Protein AF-A0AAU6Y4F2-F1 (afdb_monomer)

pLDDT: mean 85.36, std 13.13, range [38.78, 98.75]

Foldseek 3Di:
DVVVVLQVQLDDPVDHDDDDDDPPVNQVPLLDLQGPPQLEEAEDDVCCLVVPLVVVDPSVVSNLVSVLVVQQVQADPADDDDCNVDPQNYWYWYQDPVRAIEIERQGRHHSVRSSLSVSQVSVVVVCVNPDPDDPQVVVLVVAADAPNNYWYWYQDPSDTDTDRSLQVLLQVVLVVVCVVDPLQFFGWAKEAARRHNVDIDTAFQWDFDDDPNDTDIDGHGQLLSVLQVLLVVLLVVLVVLLVVPVVVCVVPPVPDDDDPVSVVSLVSSVVSLLSNLLSLVVSLLSLLLLLQDQADWDWDADPNDIDIAGSVSCSPPPDSVCSQQPVLCVSLVDDRCCVPPLNVLVVVSVVLNCCVVVPDPVCPVVSSVVSSDPCSSVSSCSSLVVLLRSVVSCVVRPVVSLSSRGPPSPSSGHNHFYDNDPCSVVDDSDDVVVVVVCVRVVD

Secondary structure (DSSP, 8-state):
-HHHHHHHHH-BTTB-----PPPTTTTT-TT-SS-S--SEEEE--HHHIIIIITTT-HHHHHHHHHHHHHHTT----S----TTTS--SEEEEEE-TT--EEEEEPPS--HHHHHHHHHHHHHHHHHHHH-S--HHHHHHTTS---TT-EEEEEEETTEEEE--HHHHHHHHHHHHHHHHS-TTBPPPEEEEETTEEEEEEEE--EEEEEETTEEEEEEPB-HHHHHHHHHHHHHHHHHHHIIIIIHHHHHHSTTPPPPHHHHHHHHHHHHHHHHHHHHHHHHHHHHHHHTS-TT-EEEEEETTEEEEEEHHHHHHHS-HHHIIIIIHHHHHT---GGGSTTHHHHHHHHHHHHHHHT--GGGHHHHHHHHHSTHHHHHHHHHHHHHHHHHHHHHHH-GGGGGTSPTTSS------EEE--TTGGG--SSTHHHHHHHHHTT-

Radius of gyration: 29.53 Å; Cα contacts (8 Å, |Δi|>4): 579; chains: 1; bounding box: 72×51×85 Å

Sequence (443 aa):
MVDQLVVKRLTTEDLSIELVELDGDELHERSEWIPISSWINLIVKEAFITNHFKKKSVAFTTFMQEWESIFSMFKGDGKERSPLNDYPPLSIWYVTHENIKLRFLLTHGSKERLKREVKSAFETIYVLNKSRKSRVKSVLKTVFAQSDHIKYLRFIEDEWQVINPIFEESSRISRKYLQENDYRIKKPWIVFQKNNLHQYKITNNNWVLEFDNLETLMLQPNDVAIYSSISDQNLNFALSFYNETILPRHKYYHGMFPHVEQQQEYFTYFQFIITSLIFAYTALEAFANICIPDNYSIEEEKQGIKTIYSKTGIERTFTLRDKFKRVLTEVLQTTEPSQEKWWSKFITLEKLRNEIIHTKQSSSDGRYSTLLSKNIFDMIKVHKTIISYYGHYINLNKPELLEEFPYQFGYDDVVAGLSDSPEFDSWTVDHKMHKAFFKAKGK

Nearest PDB structures (foldseek):
  8iy6-assembly1_R  TM=4.262E-01  e=5.996E+00  Homo sapiens

Structure (mmCIF, N/CA/C/O backbone):
data_AF-A0AAU6Y4F2-F1
#
_entry.id   AF-A0AAU6Y4F2-F1
#
loop_
_atom_site.group_PDB
_atom_site.id
_atom_site.type_symbol
_atom_site.label_atom_id
_atom_site.label_alt_id
_atom_site.label_comp_id
_atom_site.label_asym_id
_atom_site.label_entity_id
_atom_site.label_seq_id
_atom_site.pdbx_PDB_ins_code
_atom_site.Cartn_x
_atom_site.Cartn_y
_atom_site.Cartn_z
_atom_site.occupancy
_atom_site.B_iso_or_equiv
_atom_site.auth_seq_id
_atom_site.auth_comp_id
_atom_site.auth_asym_id
_atom_site.auth_atom_id
_atom_site.pdbx_PDB_model_num
ATOM 1 N N . MET A 1 1 ? -15.150 -11.945 44.601 1.00 45.56 1 MET A N 1
ATOM 2 C CA . MET A 1 1 ? -14.551 -11.386 45.845 1.00 45.56 1 MET A CA 1
ATOM 3 C C . MET A 1 1 ? -13.666 -10.169 45.561 1.00 45.56 1 MET A C 1
ATOM 5 O O . MET A 1 1 ? -13.768 -9.195 46.295 1.00 45.56 1 MET A O 1
ATOM 9 N N . VAL A 1 2 ? -12.842 -10.184 44.501 1.00 54.25 2 VAL A N 1
ATOM 10 C CA . VAL A 1 2 ? -12.047 -9.016 44.061 1.00 54.25 2 VAL A CA 1
ATOM 11 C C . VAL A 1 2 ? -12.947 -7.865 43.593 1.00 54.25 2 VAL A C 1
ATOM 13 O O . VAL A 1 2 ? -12.763 -6.735 44.035 1.00 54.25 2 VAL A O 1
ATOM 16 N N . ASP A 1 3 ? -13.991 -8.163 42.818 1.00 66.12 3 ASP A N 1
ATOM 17 C CA . ASP A 1 3 ? -14.882 -7.144 42.237 1.00 66.12 3 ASP A CA 1
ATOM 18 C C . ASP A 1 3 ? -15.656 -6.365 43.309 1.00 66.12 3 ASP A C 1
ATOM 20 O O . ASP A 1 3 ? -15.705 -5.138 43.294 1.00 66.12 3 ASP A O 1
ATOM 24 N N . GLN A 1 4 ? -16.167 -7.064 44.327 1.00 68.88 4 GLN A N 1
ATOM 25 C CA . GLN A 1 4 ? -16.845 -6.449 45.475 1.00 68.88 4 GLN A CA 1
ATOM 26 C C . GLN A 1 4 ? -15.908 -5.558 46.305 1.00 68.88 4 GLN A C 1
ATOM 28 O O . GLN A 1 4 ? -16.341 -4.551 46.867 1.00 68.88 4 GLN A O 1
ATOM 33 N N . LEU A 1 5 ? -14.620 -5.905 46.382 1.00 68.06 5 LEU A N 1
ATOM 34 C CA . LEU A 1 5 ? -13.625 -5.123 47.113 1.00 68.06 5 LEU A CA 1
ATOM 35 C C . LEU A 1 5 ? -13.255 -3.840 46.356 1.00 68.06 5 LEU A C 1
ATOM 37 O O . LEU A 1 5 ? -13.107 -2.789 46.978 1.00 68.06 5 LEU A O 1
ATOM 41 N N . VAL A 1 6 ? -13.170 -3.913 45.024 1.00 68.81 6 VAL A N 1
ATOM 42 C CA . VAL A 1 6 ? -12.965 -2.756 44.139 1.00 68.81 6 VAL A CA 1
ATOM 43 C C . VAL A 1 6 ? -14.163 -1.806 44.207 1.00 68.81 6 VAL A C 1
ATOM 45 O O . VAL A 1 6 ? -13.979 -0.615 44.448 1.00 68.81 6 VAL A O 1
ATOM 48 N N . VAL A 1 7 ? -15.389 -2.327 44.108 1.00 76.00 7 VAL A N 1
ATOM 49 C CA . VAL A 1 7 ? -16.624 -1.533 44.251 1.00 76.00 7 VAL A CA 1
ATOM 50 C C . VAL A 1 7 ? -16.665 -0.820 45.595 1.00 76.00 7 VAL A C 1
ATOM 52 O O . VAL A 1 7 ? -16.897 0.386 45.646 1.00 76.00 7 VAL A O 1
ATOM 55 N N . LYS A 1 8 ? -16.383 -1.537 46.689 1.00 76.69 8 LYS A N 1
ATOM 56 C CA . LYS A 1 8 ? -16.412 -0.968 48.041 1.00 76.69 8 LYS A CA 1
ATOM 57 C C . LYS A 1 8 ? -15.382 0.146 48.239 1.00 76.69 8 LYS A C 1
ATOM 59 O O . LYS A 1 8 ? -15.660 1.089 48.967 1.00 76.69 8 LYS A O 1
ATOM 64 N N . ARG A 1 9 ? -14.199 0.039 47.626 1.00 74.75 9 ARG A N 1
ATOM 65 C CA . ARG A 1 9 ? -13.153 1.075 47.716 1.00 74.75 9 ARG A CA 1
ATOM 66 C C . ARG A 1 9 ? -13.459 2.309 46.880 1.00 74.75 9 ARG A C 1
ATOM 68 O O . ARG A 1 9 ? -13.067 3.407 47.256 1.00 74.75 9 ARG A O 1
ATOM 75 N N . LEU A 1 10 ? -14.125 2.121 45.746 1.00 71.25 10 LEU A N 1
ATOM 76 C CA . LEU A 1 10 ? -14.401 3.197 44.802 1.00 71.25 10 LEU A CA 1
ATOM 77 C C . LEU A 1 10 ? -15.743 3.898 45.043 1.00 71.25 10 LEU A C 1
ATOM 79 O O . LEU A 1 10 ? -15.929 5.013 44.559 1.00 71.25 10 LEU A O 1
ATOM 83 N N . THR A 1 11 ? -16.667 3.263 45.767 1.00 77.88 11 THR A N 1
ATOM 84 C CA . THR A 1 11 ? -17.954 3.868 46.125 1.00 77.88 11 THR A CA 1
ATOM 85 C C . THR A 1 11 ? -17.750 4.888 47.241 1.00 77.88 11 THR A C 1
ATOM 87 O O . THR A 1 11 ? -17.264 4.552 48.320 1.00 77.88 11 THR A O 1
ATOM 90 N N . THR A 1 12 ? -18.134 6.135 46.988 1.00 75.81 12 THR A N 1
ATOM 91 C CA . THR A 1 12 ? -18.127 7.230 47.970 1.00 75.81 12 THR A CA 1
ATOM 92 C C . THR A 1 12 ? -19.527 7.833 48.078 1.00 75.81 12 THR A C 1
ATOM 94 O O . THR A 1 12 ? -20.410 7.472 47.302 1.00 75.81 12 THR A O 1
ATOM 97 N N . GLU A 1 13 ? -19.752 8.764 49.013 1.00 72.50 13 GLU A N 1
ATOM 98 C CA . GLU A 1 13 ? -21.040 9.481 49.115 1.00 72.50 13 GLU A CA 1
ATOM 99 C C . GLU A 1 13 ? -21.447 10.154 47.789 1.00 72.50 13 GLU A C 1
ATOM 101 O O . GLU A 1 13 ? -22.629 10.233 47.469 1.00 72.50 13 GLU A O 1
ATOM 106 N N . ASP A 1 14 ? -20.458 10.564 46.989 1.00 75.44 14 ASP A N 1
ATOM 107 C CA . ASP A 1 14 ? -20.643 11.299 45.738 1.00 75.44 14 ASP A CA 1
ATOM 108 C C . ASP A 1 14 ? -20.479 10.435 44.470 1.00 75.44 14 ASP A C 1
ATOM 110 O O . ASP A 1 14 ? -20.697 10.934 43.367 1.00 75.44 14 ASP A O 1
ATOM 114 N N . LEU A 1 15 ? -20.057 9.168 44.577 1.00 79.06 15 LEU A N 1
ATOM 115 C CA . LEU A 1 15 ? -19.791 8.291 43.429 1.00 79.06 15 LEU A CA 1
ATOM 116 C C . LEU A 1 15 ? -20.299 6.873 43.686 1.00 79.06 15 LEU A C 1
ATOM 118 O O . LEU A 1 15 ? -19.756 6.165 44.531 1.00 79.06 15 LEU A O 1
ATOM 122 N N . SER A 1 16 ? -21.274 6.428 42.893 1.00 79.25 16 SER A N 1
ATOM 123 C CA . SER A 1 16 ? -21.723 5.035 42.876 1.00 79.25 16 SER A CA 1
ATOM 124 C C . SER A 1 16 ? -21.017 4.231 41.784 1.00 79.25 16 SER A C 1
ATOM 126 O O . SER A 1 16 ? -20.912 4.665 40.634 1.00 79.25 16 SER A O 1
ATOM 128 N N . ILE A 1 17 ? -20.543 3.038 42.149 1.00 80.88 17 ILE A N 1
ATOM 129 C CA . ILE A 1 17 ? -20.035 2.032 41.213 1.00 80.88 17 ILE A CA 1
ATOM 130 C C . ILE A 1 17 ? -20.861 0.764 41.385 1.00 80.88 17 ILE A C 1
ATOM 132 O O . ILE A 1 17 ? -21.069 0.295 42.499 1.00 80.88 17 ILE A O 1
ATOM 136 N N . GLU A 1 18 ? -21.314 0.206 40.270 1.00 82.12 18 GLU A N 1
ATOM 137 C CA . GLU A 1 18 ? -22.116 -1.014 40.222 1.00 82.12 18 GLU A CA 1
ATOM 138 C C . GLU A 1 18 ? -21.373 -2.062 39.391 1.00 82.12 18 GLU A C 1
ATOM 140 O O . GLU A 1 18 ? -20.699 -1.723 38.414 1.00 82.12 18 GLU A O 1
ATOM 145 N N . LEU A 1 19 ? -21.488 -3.332 39.783 1.00 80.00 19 LEU A N 1
ATOM 146 C CA . LEU A 1 19 ? -21.071 -4.443 38.932 1.00 80.00 19 LEU A CA 1
ATOM 147 C C . LEU A 1 19 ? -22.225 -4.777 38.005 1.00 80.00 19 LEU A C 1
ATOM 149 O O . LEU A 1 19 ? -23.346 -4.991 38.462 1.00 80.00 19 LEU A O 1
ATOM 153 N N . VAL A 1 20 ? -21.927 -4.825 36.715 1.00 74.06 20 VAL A N 1
ATOM 154 C CA . VAL A 1 20 ? -22.853 -5.323 35.707 1.00 74.06 20 VAL A CA 1
ATOM 155 C C . VAL A 1 20 ? -22.432 -6.756 35.417 1.00 74.06 20 VAL A C 1
ATOM 157 O O . VAL A 1 20 ? -21.339 -6.977 34.896 1.00 74.06 20 VAL A O 1
ATOM 160 N N . GLU A 1 21 ? -23.260 -7.721 35.813 1.00 67.31 21 GLU A N 1
ATOM 161 C CA . GLU A 1 21 ? -23.125 -9.087 35.308 1.00 67.31 21 GLU A CA 1
ATOM 162 C C . GLU A 1 21 ? -23.512 -9.068 33.830 1.00 67.31 21 GLU A C 1
ATOM 164 O O . GLU A 1 21 ? -24.609 -8.638 33.476 1.00 67.31 21 GLU A O 1
ATOM 169 N N . LEU A 1 22 ? -22.574 -9.467 32.974 1.00 62.28 22 LEU A N 1
ATOM 170 C CA . LEU A 1 22 ? -22.851 -9.731 31.568 1.00 62.28 22 LEU A CA 1
ATOM 171 C C . LEU A 1 22 ? -23.398 -11.151 31.475 1.00 62.28 22 LEU A C 1
ATOM 173 O O . LEU A 1 22 ? -22.818 -12.064 32.074 1.00 62.28 22 LEU A O 1
ATOM 177 N N . ASP A 1 23 ? -24.500 -11.331 30.753 1.00 56.38 23 ASP A N 1
ATOM 178 C CA . ASP A 1 23 ? -25.064 -12.663 30.555 1.00 56.38 23 ASP A CA 1
ATOM 179 C C . ASP A 1 23 ? -24.063 -13.534 29.772 1.00 56.38 23 ASP A C 1
ATOM 181 O O . ASP A 1 23 ? -23.311 -13.044 28.922 1.00 56.38 23 ASP A O 1
ATOM 185 N N . GLY A 1 24 ? -24.013 -14.834 30.066 1.00 51.75 24 GLY A N 1
ATOM 186 C CA . GLY A 1 24 ? -23.033 -15.750 29.468 1.00 51.75 24 GLY A CA 1
ATOM 187 C C . GLY A 1 24 ? -23.125 -15.810 27.939 1.00 51.75 24 GLY A C 1
ATOM 188 O O . GLY A 1 24 ? -22.112 -16.003 27.266 1.00 51.75 24 GLY A O 1
ATOM 189 N N . ASP A 1 25 ? -24.320 -15.572 27.398 1.00 49.88 25 ASP A N 1
ATOM 190 C CA . ASP A 1 25 ? -24.575 -15.497 25.960 1.00 49.88 25 ASP A CA 1
ATOM 191 C C . ASP A 1 25 ? -24.092 -14.172 25.336 1.00 49.88 25 ASP A C 1
ATOM 193 O O . ASP A 1 25 ? -23.609 -14.188 24.204 1.00 49.88 25 ASP A O 1
ATOM 197 N N . GLU A 1 26 ? -24.101 -13.051 26.076 1.00 48.91 26 GLU A N 1
ATOM 198 C CA . GLU A 1 26 ? -23.538 -11.766 25.613 1.00 48.91 26 GLU A CA 1
ATOM 199 C C . GLU A 1 26 ? -22.009 -11.848 25.478 1.00 48.91 26 GLU A C 1
ATOM 201 O O . GLU A 1 26 ? -21.434 -11.340 24.520 1.00 48.91 26 GLU A O 1
ATOM 206 N N . LEU A 1 27 ? -21.333 -12.560 26.388 1.00 46.62 27 LEU A N 1
ATOM 207 C CA . LEU A 1 27 ? -19.881 -12.804 26.334 1.00 46.62 27 LEU A CA 1
ATOM 208 C C . LEU A 1 27 ? -19.453 -13.721 25.173 1.00 46.62 27 LEU A C 1
ATOM 210 O O . LEU A 1 27 ? -18.275 -13.744 24.798 1.00 46.62 27 LEU A O 1
ATOM 214 N N . HIS A 1 28 ? -20.393 -14.491 24.622 1.00 43.84 28 HIS A N 1
ATOM 215 C CA . HIS A 1 28 ? -20.177 -15.479 23.569 1.00 43.84 28 HIS A CA 1
ATOM 216 C C . HIS A 1 28 ? -20.770 -15.083 22.217 1.00 43.84 28 HIS A C 1
ATOM 218 O O . HIS A 1 28 ? -20.761 -15.922 21.309 1.00 43.84 28 HIS A O 1
ATOM 224 N N . GLU A 1 29 ? -21.210 -13.834 22.030 1.00 49.66 29 GLU A N 1
ATOM 225 C CA . GLU A 1 29 ? -21.540 -13.308 20.706 1.00 49.66 29 GLU A CA 1
ATOM 226 C C . GLU A 1 29 ? -20.295 -13.367 19.800 1.00 49.66 29 GLU A C 1
ATOM 228 O O . GLU A 1 29 ? -19.506 -12.434 19.676 1.00 49.66 29 GLU A O 1
ATOM 233 N N . ARG A 1 30 ? -20.124 -14.509 19.118 1.00 52.94 30 ARG A N 1
ATOM 234 C CA . ARG A 1 30 ? -19.090 -14.810 18.109 1.00 52.94 30 ARG A CA 1
ATOM 235 C C . ARG A 1 30 ? -19.143 -13.872 16.891 1.00 52.94 30 ARG A C 1
ATOM 237 O O . ARG A 1 30 ? -18.440 -14.111 15.908 1.00 52.94 30 ARG A O 1
ATOM 244 N N . SER A 1 31 ? -20.019 -12.875 16.924 1.00 58.47 31 SER A N 1
ATOM 245 C CA . SER A 1 31 ? -20.206 -11.830 15.930 1.00 58.47 31 SER A CA 1
ATOM 246 C C . SER A 1 31 ? -19.363 -10.588 16.196 1.00 58.47 31 SER A C 1
ATOM 248 O O . SER A 1 31 ? -19.006 -9.942 15.216 1.00 58.47 31 SER A O 1
ATOM 250 N N . GLU A 1 32 ? -19.017 -10.238 17.443 1.00 71.44 32 GLU A N 1
ATOM 251 C CA . GLU A 1 32 ? -18.218 -9.026 17.695 1.00 71.44 32 GLU A CA 1
ATOM 252 C C . GLU A 1 32 ? -16.807 -9.148 17.103 1.00 71.44 32 GLU A C 1
ATOM 254 O O . GLU A 1 32 ? -16.138 -10.167 17.262 1.00 71.44 32 GLU A O 1
ATOM 259 N N . TRP A 1 33 ? -16.324 -8.082 16.458 1.00 75.81 33 TRP A N 1
ATOM 260 C CA . TRP A 1 33 ? -14.993 -8.059 15.843 1.00 75.81 33 TRP A CA 1
ATOM 261 C C . TRP A 1 33 ? -13.841 -8.214 16.849 1.00 75.81 33 TRP A C 1
ATOM 263 O O . TRP A 1 33 ? -12.862 -8.912 16.582 1.00 75.81 33 TRP A O 1
ATOM 273 N N . ILE A 1 34 ? -13.944 -7.549 18.003 1.00 74.56 34 ILE A N 1
ATOM 274 C CA . ILE A 1 34 ? -13.003 -7.703 19.117 1.00 74.56 34 ILE A CA 1
ATOM 275 C C . ILE A 1 34 ? -13.793 -8.273 20.289 1.00 74.56 34 ILE A C 1
ATOM 277 O O . ILE A 1 34 ? -14.627 -7.542 20.830 1.00 74.56 34 ILE A O 1
ATOM 281 N N . PRO A 1 35 ? -13.512 -9.511 20.734 1.00 65.94 35 PRO A N 1
ATOM 282 C CA . PRO A 1 35 ? -14.234 -10.122 21.842 1.00 65.94 35 PRO A CA 1
ATOM 283 C C . PRO A 1 35 ? -14.273 -9.230 23.095 1.00 65.94 35 PRO A C 1
ATOM 285 O O . PRO A 1 35 ? -13.361 -8.436 23.366 1.00 65.94 35 PRO A O 1
ATOM 288 N N . ILE A 1 36 ? -15.325 -9.367 23.903 1.00 62.12 36 ILE A N 1
ATOM 289 C CA . ILE A 1 36 ? -15.563 -8.583 25.135 1.00 62.12 36 ILE A CA 1
ATOM 290 C C . ILE A 1 36 ? -14.487 -8.823 26.219 1.00 62.12 36 ILE A C 1
ATOM 292 O O . ILE A 1 36 ? -14.407 -8.083 27.201 1.00 62.12 36 ILE A O 1
ATOM 296 N N . SER A 1 37 ? -13.599 -9.800 26.023 1.00 62.94 37 SER A N 1
ATOM 297 C CA . SER A 1 37 ? -12.645 -10.354 26.994 1.00 62.94 37 SER A CA 1
ATOM 298 C C . SER A 1 37 ? -11.467 -9.452 27.404 1.00 62.94 37 SER A C 1
ATOM 300 O O . SER A 1 37 ? -10.369 -9.942 27.676 1.00 62.94 37 SER A O 1
ATOM 302 N N . SER A 1 38 ? -11.674 -8.138 27.512 1.00 72.25 38 SER A N 1
ATOM 303 C CA . SER A 1 38 ? -10.829 -7.319 28.383 1.00 72.25 38 SER A CA 1
ATOM 304 C C . SER A 1 38 ? -10.913 -7.836 29.816 1.00 72.25 38 SER A C 1
ATOM 306 O O . SER A 1 38 ? -11.980 -8.256 30.260 1.00 72.25 38 SER A O 1
ATOM 308 N N . TRP A 1 39 ? -9.807 -7.784 30.563 1.00 74.56 39 TRP A N 1
ATOM 309 C CA . TRP A 1 39 ? -9.823 -8.227 31.964 1.00 74.56 39 TRP A CA 1
ATOM 310 C C . TRP A 1 39 ? -10.726 -7.332 32.812 1.00 74.56 39 TRP A C 1
ATOM 312 O O . TRP A 1 39 ? -11.343 -7.800 33.762 1.00 74.56 39 TRP A O 1
ATOM 322 N N . ILE A 1 40 ? -10.813 -6.046 32.457 1.00 80.88 40 ILE A N 1
ATOM 323 C CA . ILE A 1 40 ? -11.738 -5.093 33.063 1.00 80.88 40 ILE A CA 1
ATOM 324 C C . ILE A 1 40 ? -12.437 -4.292 31.955 1.00 80.88 40 ILE A C 1
ATOM 326 O O . ILE A 1 40 ? -11.802 -3.812 31.015 1.00 80.88 40 ILE A O 1
ATOM 330 N N . ASN A 1 41 ? -13.750 -4.111 32.088 1.00 84.62 41 ASN A N 1
ATOM 331 C CA . ASN A 1 41 ? -14.561 -3.239 31.243 1.00 84.62 41 ASN A CA 1
ATOM 332 C C . ASN A 1 41 ? -15.173 -2.138 32.122 1.00 84.62 41 ASN A C 1
ATOM 334 O O . ASN A 1 41 ? -15.960 -2.425 33.019 1.00 84.62 41 ASN A O 1
ATOM 338 N N . LEU A 1 42 ? -14.803 -0.875 31.893 1.00 88.75 42 LEU A N 1
ATOM 339 C CA . LEU A 1 42 ? -15.335 0.269 32.635 1.00 88.75 42 LEU A CA 1
ATOM 340 C C . LEU A 1 42 ? -16.447 0.948 31.834 1.00 88.75 42 LEU A C 1
ATOM 342 O O . LEU A 1 42 ? -16.167 1.607 30.837 1.00 88.75 42 LEU A O 1
ATOM 346 N N . ILE A 1 43 ? -17.692 0.853 32.297 1.00 90.50 43 ILE A N 1
ATOM 347 C CA . ILE A 1 43 ? -18.825 1.561 31.689 1.00 90.50 43 ILE A CA 1
ATOM 348 C C . ILE A 1 43 ? -18.960 2.939 32.333 1.00 90.50 43 ILE A C 1
ATOM 350 O O . ILE A 1 43 ? -19.168 3.062 33.539 1.00 90.50 43 ILE A O 1
ATOM 354 N N . VAL A 1 44 ? -18.855 3.993 31.527 1.00 92.25 44 VAL A N 1
ATOM 355 C CA . VAL A 1 44 ? -18.876 5.375 32.009 1.00 92.25 44 VAL A CA 1
ATOM 356 C C . VAL A 1 44 ? -20.188 6.046 31.631 1.00 92.25 44 VAL A C 1
ATOM 358 O O . VAL A 1 44 ? -20.579 6.069 30.467 1.00 92.25 44 VAL A O 1
ATOM 361 N N . LYS A 1 45 ? -20.859 6.647 32.618 1.00 92.31 45 LYS A N 1
ATOM 362 C CA . LYS A 1 45 ? -22.053 7.478 32.403 1.00 92.31 45 LYS A CA 1
ATOM 363 C C . LYS A 1 45 ? -21.652 8.938 32.184 1.00 92.31 45 LYS A C 1
ATOM 365 O O . LYS A 1 45 ? -20.682 9.420 32.766 1.00 92.31 45 LYS A O 1
ATOM 370 N N . GLU A 1 46 ? -22.437 9.684 31.408 1.00 90.88 46 GLU A N 1
ATOM 371 C CA . GLU A 1 46 ? -22.173 11.111 31.159 1.00 90.88 46 GLU A CA 1
ATOM 372 C C . GLU A 1 46 ? -22.098 11.935 32.453 1.00 90.88 46 GLU A C 1
ATOM 374 O O . GLU A 1 46 ? -21.223 12.791 32.584 1.00 90.88 46 GLU A O 1
ATOM 379 N N . ALA A 1 47 ? -22.949 11.627 33.437 1.00 91.12 47 ALA A N 1
ATOM 380 C CA . ALA A 1 47 ? -22.939 12.291 34.737 1.00 91.12 47 ALA A CA 1
ATOM 381 C C . ALA A 1 47 ? -21.566 12.206 35.428 1.00 91.12 47 ALA A C 1
ATOM 383 O O . ALA A 1 47 ? -21.122 13.184 36.028 1.00 91.12 47 ALA A O 1
ATOM 384 N N . PHE A 1 48 ? -20.849 11.082 35.289 1.00 92.06 48 PHE A N 1
ATOM 385 C CA . PHE A 1 48 ? -19.491 10.944 35.818 1.00 92.06 48 PHE A CA 1
ATOM 386 C C . PHE A 1 48 ? -18.529 11.943 35.163 1.00 92.06 48 PHE A C 1
ATOM 388 O O . PHE A 1 48 ? -17.767 12.643 35.837 1.00 92.06 48 PHE A O 1
ATOM 395 N N . ILE A 1 49 ? -18.616 12.066 33.839 1.00 93.94 49 ILE A N 1
ATOM 396 C CA . ILE A 1 49 ? -17.776 12.964 33.047 1.00 93.94 49 ILE A CA 1
ATOM 397 C C . ILE A 1 49 ? -18.031 14.434 33.414 1.00 93.94 49 ILE A C 1
ATOM 399 O O . ILE A 1 49 ? -17.087 15.199 33.639 1.00 93.94 49 ILE A O 1
ATOM 403 N N . THR A 1 50 ? -19.298 14.842 33.509 1.00 91.19 50 THR A N 1
ATOM 404 C CA . THR A 1 50 ? -19.670 16.245 33.749 1.00 91.19 50 THR A CA 1
ATOM 405 C C . THR A 1 50 ? -19.526 16.664 35.207 1.00 91.19 50 THR A C 1
ATOM 407 O O . THR A 1 50 ? -19.083 17.783 35.480 1.00 91.19 50 THR A O 1
ATOM 410 N N . ASN A 1 51 ? -19.898 15.792 36.147 1.00 91.50 51 ASN A N 1
ATOM 411 C CA . ASN A 1 51 ? -19.981 16.147 37.562 1.00 91.50 51 ASN A CA 1
ATOM 412 C C . ASN A 1 51 ? -18.680 15.862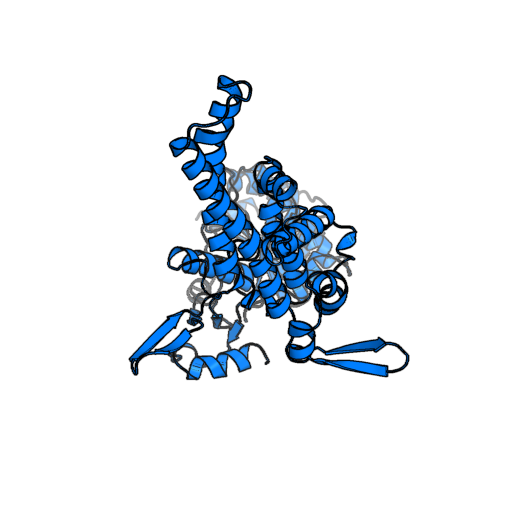 38.310 1.00 91.50 51 ASN A C 1
ATOM 414 O O . ASN A 1 51 ? -18.355 16.612 39.228 1.00 91.50 51 ASN A O 1
ATOM 418 N N . HIS A 1 52 ? -17.907 14.856 37.887 1.00 92.19 52 HIS A N 1
ATOM 419 C CA . HIS A 1 52 ? -16.717 14.428 38.622 1.00 92.19 52 HIS A CA 1
ATOM 420 C C . HIS A 1 52 ? -15.422 14.699 37.866 1.00 92.19 52 HIS A C 1
ATOM 422 O O . HIS A 1 52 ? -14.571 15.422 38.393 1.00 92.19 52 HIS A O 1
ATOM 428 N N . PHE A 1 53 ? -15.278 14.176 36.644 1.00 92.88 53 PHE A N 1
ATOM 429 C CA . PHE A 1 53 ? -14.053 14.330 35.854 1.00 92.88 53 PHE A CA 1
ATOM 430 C C . PHE A 1 53 ? -13.763 15.803 35.542 1.00 92.88 53 PHE A C 1
ATOM 432 O O . PHE A 1 53 ? -12.718 16.324 35.940 1.00 92.88 53 PHE A O 1
ATOM 439 N N . LYS A 1 54 ? -14.699 16.517 34.891 1.00 91.50 54 LYS A N 1
ATOM 440 C CA . LYS A 1 54 ? -14.422 17.890 34.438 1.00 91.50 54 LYS A CA 1
ATOM 441 C C . LYS A 1 54 ? -14.224 18.874 35.589 1.00 91.50 54 LYS A C 1
ATOM 443 O O . LYS A 1 54 ? -13.383 19.765 35.497 1.00 91.50 54 LYS A O 1
ATOM 448 N N . LYS A 1 55 ? -14.975 18.691 36.677 1.00 91.94 55 LYS A N 1
ATOM 449 C CA . LYS A 1 55 ? -14.866 19.507 37.895 1.00 91.94 55 LYS A CA 1
ATOM 450 C C . LYS A 1 55 ? -13.667 19.128 38.769 1.00 91.94 55 LYS A C 1
ATOM 452 O O . LYS A 1 55 ? -13.435 19.804 39.763 1.00 91.94 55 LYS A O 1
ATOM 457 N N . LYS A 1 56 ? -12.920 18.070 38.418 1.00 90.50 56 LYS A N 1
ATOM 458 C CA . LYS A 1 56 ? -11.834 17.501 39.234 1.00 90.50 56 LYS A CA 1
ATOM 459 C C . LYS A 1 56 ? -12.276 17.277 40.686 1.00 90.50 56 LYS A C 1
ATOM 461 O O . LYS A 1 56 ? -11.575 17.657 41.618 1.00 90.50 56 LYS A O 1
ATOM 466 N N . SER A 1 57 ? -13.467 16.702 40.861 1.00 90.62 57 SER A N 1
ATOM 467 C CA . SER A 1 57 ? -14.040 16.455 42.190 1.00 90.62 57 SER A CA 1
ATOM 468 C C . SER A 1 57 ? -13.120 15.582 43.055 1.00 90.62 57 SER A C 1
ATOM 470 O O . SER A 1 57 ? -12.275 14.841 42.537 1.00 90.62 57 SER A O 1
ATOM 472 N N . VAL A 1 58 ? -13.325 15.620 44.375 1.00 87.81 58 VAL A N 1
ATOM 473 C CA . VAL A 1 58 ? -12.640 14.717 45.313 1.00 87.81 58 VAL A CA 1
ATOM 474 C C . VAL A 1 58 ? -12.878 13.262 44.907 1.00 87.81 58 VAL A C 1
ATOM 476 O O . VAL A 1 58 ? -11.915 12.522 44.743 1.00 87.81 58 VAL A O 1
ATOM 479 N N . ALA A 1 59 ? -14.125 12.897 44.590 1.00 86.62 59 ALA A N 1
ATOM 480 C CA . ALA A 1 59 ? -14.485 11.560 44.123 1.00 86.62 59 ALA A CA 1
ATOM 481 C C . ALA A 1 59 ? -13.709 11.116 42.868 1.00 86.62 59 ALA A C 1
ATOM 483 O O . ALA A 1 59 ? -13.241 9.984 42.803 1.00 86.62 59 ALA A O 1
ATOM 484 N N . PHE A 1 60 ? -13.492 12.006 41.890 1.00 89.56 60 PHE A N 1
ATOM 485 C CA . PHE A 1 60 ? -12.655 11.692 40.722 1.00 89.56 60 PHE A CA 1
ATOM 486 C C . PHE A 1 60 ? -11.178 11.495 41.097 1.00 89.56 60 PHE A C 1
ATOM 488 O O . PHE A 1 60 ? -10.499 10.629 40.544 1.00 89.56 60 PHE A O 1
ATOM 495 N N . THR A 1 61 ? -10.668 12.298 42.031 1.00 87.94 61 THR A N 1
ATOM 496 C CA . THR A 1 61 ? -9.283 12.177 42.503 1.00 87.94 61 THR A CA 1
ATOM 497 C C . THR A 1 61 ? -9.072 10.848 43.229 1.00 87.94 61 THR A C 1
ATOM 499 O O . THR A 1 61 ? -8.120 10.139 42.906 1.00 87.94 61 THR A O 1
ATOM 502 N N . THR A 1 62 ? -9.994 10.471 44.119 1.00 86.88 62 THR A N 1
ATOM 503 C CA . THR A 1 62 ? -10.020 9.166 44.797 1.00 86.88 62 THR A CA 1
ATOM 504 C C . THR A 1 62 ? -10.131 8.022 43.793 1.00 86.88 62 THR A C 1
ATOM 506 O O . THR A 1 62 ? -9.326 7.096 43.835 1.00 86.88 62 THR A O 1
ATOM 509 N N . PHE A 1 63 ? -11.047 8.124 42.822 1.00 88.38 63 PHE A N 1
ATOM 510 C CA . PHE A 1 63 ? -11.185 7.150 41.740 1.00 88.38 63 PHE A CA 1
ATOM 511 C C . PHE A 1 63 ? -9.848 6.914 41.025 1.00 88.38 63 PHE A C 1
ATOM 513 O O . PHE A 1 63 ? -9.407 5.775 40.903 1.00 88.38 63 PHE A O 1
ATOM 520 N N . MET A 1 64 ? -9.156 7.976 40.599 1.00 88.12 64 MET A N 1
ATOM 521 C CA . MET A 1 64 ? -7.878 7.833 39.894 1.00 88.12 64 MET A CA 1
ATOM 522 C C . MET A 1 64 ? -6.762 7.259 40.778 1.00 88.12 64 MET A C 1
ATOM 524 O O . MET A 1 64 ? -5.912 6.540 40.258 1.00 88.12 64 MET A O 1
ATOM 528 N N . GLN A 1 65 ? -6.740 7.567 42.079 1.00 86.38 65 GLN A N 1
ATOM 529 C CA . GLN A 1 65 ? -5.757 7.020 43.025 1.00 86.38 65 GLN A CA 1
ATOM 530 C C . GLN A 1 65 ? -5.941 5.513 43.239 1.00 86.38 65 GLN A C 1
ATOM 532 O O . GLN A 1 65 ? -4.967 4.763 43.216 1.00 86.38 65 GLN A O 1
ATOM 537 N N . GLU A 1 66 ? -7.181 5.056 43.387 1.00 84.31 66 GLU A N 1
ATOM 538 C CA . GLU A 1 66 ? -7.480 3.630 43.516 1.00 84.31 66 GLU A CA 1
ATOM 539 C C . GLU A 1 66 ? -7.210 2.888 42.198 1.00 84.31 66 GLU A C 1
ATOM 541 O O . GLU A 1 66 ? -6.552 1.847 42.193 1.00 84.31 66 GLU A O 1
ATOM 546 N N . TRP A 1 67 ? -7.602 3.457 41.053 1.00 83.00 67 TRP A N 1
ATOM 547 C CA . TRP A 1 67 ? -7.326 2.879 39.729 1.00 83.00 67 TRP A CA 1
ATOM 548 C C . TRP A 1 67 ? -5.839 2.776 39.403 1.00 83.00 67 TRP A C 1
ATOM 550 O O . TRP A 1 67 ? -5.404 1.845 38.731 1.00 83.00 67 TRP A O 1
ATOM 560 N N . GLU A 1 68 ? -5.029 3.686 39.932 1.00 83.12 68 GLU A N 1
ATOM 561 C CA . GLU A 1 68 ? -3.578 3.613 39.834 1.00 83.12 68 GLU A CA 1
ATOM 562 C C . GLU A 1 68 ? -2.981 2.344 40.459 1.00 83.12 68 GLU A C 1
ATOM 564 O O . GLU A 1 68 ? -1.939 1.877 39.992 1.00 83.12 68 GLU A O 1
ATOM 569 N N . SER A 1 69 ? -3.620 1.792 41.495 1.00 79.62 69 SER A N 1
ATOM 570 C CA . SER A 1 69 ? -3.221 0.517 42.101 1.00 79.62 69 SER A CA 1
ATOM 571 C C . SER A 1 69 ? -3.621 -0.691 41.248 1.00 79.62 69 SER A C 1
ATOM 573 O O . SER A 1 69 ? -2.957 -1.720 41.292 1.00 79.62 69 SER A O 1
ATOM 575 N N . ILE A 1 70 ? -4.667 -0.555 40.430 1.00 79.12 70 ILE A N 1
ATOM 576 C CA . ILE A 1 70 ? -5.097 -1.578 39.474 1.00 79.12 70 ILE A CA 1
ATOM 577 C C . ILE A 1 70 ? -4.179 -1.550 38.246 1.00 79.12 70 ILE A C 1
ATOM 579 O O . ILE A 1 70 ? -3.739 -2.593 37.772 1.00 79.12 70 ILE A O 1
ATOM 583 N N . PHE A 1 71 ? -3.795 -0.359 37.769 1.00 82.62 71 PHE A N 1
ATOM 584 C CA . PHE A 1 71 ? -2.877 -0.218 36.634 1.00 82.62 71 PHE A CA 1
ATOM 585 C C . PHE A 1 71 ? -1.520 -0.888 36.859 1.00 82.62 71 PHE A C 1
ATOM 587 O O . PHE A 1 71 ? -0.933 -1.394 35.908 1.00 82.62 71 PHE A O 1
ATOM 594 N N . SER A 1 72 ? -1.021 -0.928 38.098 1.00 76.50 72 SER A N 1
ATOM 595 C CA . SER A 1 72 ? 0.248 -1.598 38.408 1.00 76.50 72 SER A CA 1
ATOM 596 C C . SER A 1 72 ? 0.187 -3.125 38.271 1.00 76.50 72 SER A C 1
ATOM 598 O O . SER A 1 72 ? 1.238 -3.764 38.196 1.00 76.50 72 SER A O 1
ATOM 600 N N . MET A 1 73 ? -1.015 -3.713 38.207 1.00 75.94 73 MET A N 1
ATOM 601 C CA . MET A 1 73 ? -1.212 -5.145 37.970 1.00 75.94 73 MET A CA 1
ATOM 602 C C . MET A 1 73 ? -1.012 -5.519 36.495 1.00 75.94 73 MET A C 1
ATOM 604 O O . MET A 1 73 ? -0.635 -6.651 36.195 1.00 75.94 73 MET A O 1
ATOM 608 N N . PHE A 1 74 ? -1.198 -4.571 35.573 1.00 73.06 74 PHE A N 1
ATOM 609 C CA . PHE A 1 74 ? -1.003 -4.782 34.142 1.00 73.06 74 PHE A CA 1
ATOM 610 C C . PHE A 1 74 ? 0.453 -4.480 33.765 1.00 73.06 74 PHE A C 1
ATOM 612 O O . PHE A 1 74 ? 0.824 -3.348 33.464 1.00 73.06 74 PHE A O 1
ATOM 619 N N . LYS A 1 75 ? 1.317 -5.500 33.817 1.00 64.19 75 LYS A N 1
ATOM 620 C CA . LYS A 1 75 ? 2.703 -5.389 33.336 1.00 64.19 75 LYS A CA 1
ATOM 621 C C . LYS A 1 75 ? 2.747 -5.610 31.825 1.00 64.19 75 LYS A C 1
ATOM 623 O O . LYS A 1 75 ? 2.503 -6.719 31.364 1.00 64.19 75 LYS A O 1
ATOM 628 N N . GLY A 1 76 ? 3.116 -4.575 31.074 1.00 64.88 76 GLY A N 1
ATOM 629 C CA . GLY A 1 76 ? 3.421 -4.658 29.644 1.00 64.88 76 GLY A CA 1
ATOM 630 C C . GLY A 1 76 ? 4.843 -4.187 29.342 1.00 64.88 76 GLY A C 1
ATOM 631 O O . GLY A 1 76 ? 5.404 -3.380 30.080 1.00 64.88 76 GLY A O 1
ATOM 632 N N . ASP A 1 77 ? 5.415 -4.644 28.228 1.00 59.12 77 ASP A N 1
ATOM 633 C CA . ASP A 1 77 ? 6.709 -4.169 27.706 1.00 59.12 77 ASP A CA 1
ATOM 634 C C . ASP A 1 77 ? 6.638 -2.745 27.111 1.00 59.12 77 ASP A C 1
ATOM 636 O O . ASP A 1 77 ? 7.629 -2.234 26.591 1.00 59.12 77 ASP A O 1
ATOM 640 N N . GLY A 1 78 ? 5.466 -2.102 27.184 1.00 56.97 78 GLY A N 1
ATOM 641 C CA . GLY A 1 78 ? 5.211 -0.760 26.665 1.00 56.97 78 GLY A CA 1
ATOM 642 C C . GLY A 1 78 ? 5.129 -0.686 25.143 1.00 56.97 78 GLY A C 1
ATOM 643 O O . GLY A 1 78 ? 4.936 0.412 24.617 1.00 56.97 78 GLY A O 1
ATOM 644 N N . LYS A 1 79 ? 5.266 -1.815 24.436 1.00 57.91 79 LYS A N 1
ATOM 645 C CA . LYS A 1 79 ? 5.180 -1.846 22.979 1.00 57.91 79 LYS A CA 1
ATOM 646 C C . LYS A 1 79 ? 3.725 -1.770 22.546 1.00 57.91 79 LYS A C 1
ATOM 648 O O . LYS A 1 79 ? 2.865 -2.465 23.081 1.00 57.91 79 LYS A O 1
ATOM 653 N N . GLU A 1 80 ? 3.468 -0.951 21.535 1.00 56.47 80 GLU A N 1
ATOM 654 C CA . GLU A 1 80 ? 2.177 -0.956 20.857 1.00 56.47 80 GLU A CA 1
ATOM 655 C C . GLU A 1 80 ? 1.978 -2.286 20.138 1.00 56.47 80 GLU A C 1
ATOM 657 O O . GLU A 1 80 ? 2.841 -2.751 19.390 1.00 56.47 80 GLU A O 1
ATOM 662 N N . ARG A 1 81 ? 0.833 -2.912 20.400 1.00 59.03 81 ARG A N 1
ATOM 663 C CA . ARG A 1 81 ? 0.430 -4.183 19.802 1.00 59.03 81 ARG A CA 1
ATOM 664 C C . ARG A 1 81 ? -0.907 -3.995 19.099 1.00 59.03 81 ARG A C 1
ATOM 666 O O . ARG A 1 81 ? -1.707 -3.145 19.483 1.00 59.03 81 ARG A O 1
ATOM 673 N N . SER A 1 82 ? -1.132 -4.774 18.044 1.00 56.56 82 SER A N 1
ATOM 674 C CA . SER A 1 82 ? -2.409 -4.761 17.328 1.00 56.56 82 SER A CA 1
ATOM 675 C C . SER A 1 82 ? -3.529 -5.278 18.246 1.00 56.56 82 SER A C 1
ATOM 677 O O . SER A 1 82 ? -3.324 -6.320 18.872 1.00 56.56 82 SER A O 1
ATOM 679 N N . PRO A 1 83 ? -4.712 -4.629 18.280 1.00 54.22 83 PRO A N 1
ATOM 680 C CA . PRO A 1 83 ? -5.867 -5.083 19.065 1.00 54.22 83 PRO A CA 1
ATOM 681 C C . PRO A 1 83 ? -6.345 -6.501 18.726 1.00 54.22 83 PRO A C 1
ATOM 683 O O . PRO A 1 83 ? -7.052 -7.120 19.510 1.00 54.22 83 PRO A O 1
ATOM 686 N N . LEU A 1 84 ? -5.969 -7.006 17.548 1.00 55.66 84 LEU A N 1
ATOM 687 C CA . LEU A 1 84 ? -6.315 -8.340 17.059 1.00 55.66 84 LEU A CA 1
ATOM 688 C C . LEU A 1 84 ? -5.393 -9.441 17.577 1.00 55.66 84 LEU A C 1
ATOM 690 O O . LEU A 1 84 ? -5.765 -10.610 17.572 1.00 55.66 84 LEU A O 1
ATOM 694 N N . ASN A 1 85 ? -4.180 -9.074 17.990 1.00 54.72 85 ASN A N 1
ATOM 695 C CA . ASN A 1 85 ? -3.162 -10.027 18.424 1.00 54.72 85 ASN A CA 1
ATOM 696 C C . ASN A 1 85 ? -3.044 -10.106 19.950 1.00 54.72 85 ASN A C 1
ATOM 698 O O . ASN A 1 85 ? -2.393 -11.019 20.449 1.00 54.72 85 ASN A O 1
ATOM 702 N N . ASP A 1 86 ? -3.630 -9.155 20.681 1.00 62.50 86 ASP A N 1
ATOM 703 C CA . ASP A 1 86 ? -3.569 -9.102 22.138 1.00 62.50 86 ASP A CA 1
ATOM 704 C C . ASP A 1 86 ? -4.861 -8.502 22.698 1.00 62.50 86 ASP A C 1
ATOM 706 O O . ASP A 1 86 ? -5.286 -7.421 22.284 1.00 62.50 86 ASP A O 1
ATOM 710 N N . TYR A 1 87 ? -5.479 -9.189 23.659 1.00 68.00 87 TYR A N 1
ATOM 711 C CA . TYR A 1 87 ? -6.675 -8.681 24.326 1.00 68.00 87 TYR A CA 1
ATOM 712 C C . TYR A 1 87 ? -6.317 -7.429 25.141 1.00 68.00 87 TYR A C 1
ATOM 714 O O . TYR A 1 87 ? -5.368 -7.474 25.936 1.00 68.00 87 TYR A O 1
ATOM 722 N N . PRO A 1 88 ? -7.053 -6.312 24.982 1.00 75.38 88 PRO A N 1
ATOM 723 C CA . PRO A 1 88 ? -6.760 -5.107 25.736 1.00 75.38 88 PRO A CA 1
ATOM 724 C C . PRO A 1 88 ? -7.036 -5.370 27.221 1.00 75.38 88 PRO A C 1
ATOM 726 O O . PRO A 1 88 ? -8.139 -5.811 27.555 1.00 75.38 88 PRO A O 1
ATOM 729 N N . PRO A 1 89 ? -6.077 -5.096 28.125 1.00 76.88 89 PRO A N 1
ATOM 730 C CA . PRO A 1 89 ? -6.220 -5.398 29.550 1.00 76.88 89 PRO A CA 1
ATOM 731 C C . PRO A 1 89 ? -7.403 -4.653 30.179 1.00 76.88 89 PRO A C 1
ATOM 733 O O . PRO A 1 89 ? -8.106 -5.187 31.036 1.00 76.88 89 PRO A O 1
ATOM 736 N N . LEU A 1 90 ? -7.646 -3.429 29.710 1.00 85.06 90 LEU A N 1
ATOM 737 C CA . LEU A 1 90 ? -8.752 -2.575 30.110 1.00 85.06 90 LEU A CA 1
ATOM 738 C C . LEU A 1 90 ? -9.455 -2.049 28.859 1.00 85.06 90 LEU A C 1
ATOM 740 O O . LEU A 1 90 ? -8.801 -1.679 27.882 1.00 85.06 90 LEU A O 1
ATOM 744 N N . SER A 1 91 ? -10.777 -1.933 28.910 1.00 89.31 91 SER A N 1
ATOM 745 C CA . SER A 1 91 ? -11.502 -1.093 27.962 1.00 89.31 91 SER A CA 1
ATOM 746 C C . SER A 1 91 ? -12.487 -0.166 28.666 1.00 89.31 91 SER A C 1
ATOM 748 O O . SER A 1 91 ? -12.994 -0.480 29.744 1.00 89.31 91 SER A O 1
ATOM 750 N N . ILE A 1 92 ? -12.719 1.010 28.080 1.00 92.75 92 ILE A N 1
ATOM 751 C CA . ILE A 1 92 ? -13.727 1.965 28.553 1.00 92.75 92 ILE A CA 1
ATOM 752 C C . ILE A 1 92 ? -14.883 1.972 27.562 1.00 92.75 92 ILE A C 1
ATOM 754 O O . ILE A 1 92 ? -14.676 2.156 26.365 1.00 92.75 92 ILE A O 1
ATOM 758 N N . TRP A 1 93 ? -16.096 1.828 28.076 1.00 92.62 93 TRP A N 1
ATOM 759 C CA . TRP A 1 93 ? -17.335 1.866 27.320 1.00 92.62 93 TRP A CA 1
ATOM 760 C C . TRP A 1 93 ? -18.095 3.158 27.592 1.00 92.62 93 TRP A C 1
ATOM 762 O O . TRP A 1 93 ? -18.225 3.597 28.737 1.00 92.62 93 TRP A O 1
ATOM 772 N N . TYR A 1 94 ? -18.630 3.754 26.533 1.00 93.75 94 TYR A N 1
ATOM 773 C CA . TYR A 1 94 ? -19.482 4.935 26.619 1.00 93.75 94 TYR A CA 1
ATOM 774 C C . TYR A 1 94 ? -20.586 4.872 25.566 1.00 93.75 94 TYR A C 1
ATOM 776 O O . TYR A 1 94 ? -20.303 4.659 24.391 1.00 93.75 94 TYR A O 1
ATOM 784 N N . VAL A 1 95 ? -21.837 5.093 25.970 1.00 91.62 95 VAL A N 1
ATOM 785 C CA . VAL A 1 95 ? -22.971 5.196 25.041 1.00 91.62 95 VAL A CA 1
ATOM 786 C C . VAL A 1 95 ? -23.255 6.669 24.784 1.00 91.62 95 VAL A C 1
ATOM 788 O O . VAL A 1 95 ? -23.480 7.439 25.719 1.00 91.62 95 VAL A O 1
ATOM 791 N N . THR A 1 96 ? -23.216 7.075 23.517 1.00 89.19 96 THR A N 1
ATOM 792 C CA . THR A 1 96 ? -23.514 8.457 23.128 1.00 89.19 96 THR A CA 1
ATOM 793 C C . THR A 1 96 ? -25.020 8.731 23.134 1.00 89.19 96 THR A C 1
ATOM 795 O O . THR A 1 96 ? -25.837 7.816 23.062 1.00 89.19 96 THR A O 1
ATOM 798 N N . HIS A 1 97 ? -25.400 10.013 23.107 1.00 85.44 97 HIS A N 1
ATOM 799 C CA . HIS A 1 97 ? -26.792 10.453 22.900 1.00 85.44 97 HIS A CA 1
ATOM 800 C C . HIS A 1 97 ? -27.422 9.951 21.593 1.00 85.44 97 HIS A C 1
ATOM 802 O O . HIS A 1 97 ? -28.640 9.895 21.474 1.00 85.44 97 HIS A O 1
ATOM 808 N N . GLU A 1 98 ? -26.595 9.590 20.609 1.00 84.00 98 GLU A N 1
ATOM 809 C CA . GLU A 1 98 ? -27.016 9.028 19.318 1.00 84.00 98 GLU A CA 1
ATOM 810 C C . GLU A 1 98 ? -27.102 7.483 19.376 1.00 84.00 98 GLU A C 1
ATOM 812 O O . GLU A 1 98 ? -27.186 6.834 18.339 1.00 84.00 98 GLU A O 1
ATOM 817 N N . ASN A 1 99 ? -27.069 6.893 20.581 1.00 86.31 99 ASN A N 1
ATOM 818 C CA . ASN A 1 99 ? -27.089 5.450 20.850 1.00 86.31 99 ASN A CA 1
ATOM 819 C C . ASN A 1 99 ? -25.938 4.663 20.188 1.00 86.31 99 ASN A C 1
ATOM 821 O O . ASN A 1 99 ? -26.071 3.488 19.856 1.00 86.31 99 ASN A O 1
ATOM 825 N N . ILE A 1 100 ? -24.789 5.316 19.991 1.00 87.88 100 ILE A N 1
ATOM 826 C CA . ILE A 1 100 ? -23.568 4.673 19.487 1.00 87.88 100 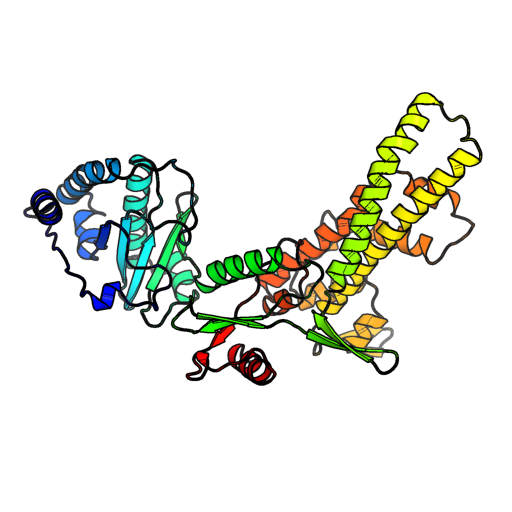ILE A CA 1
ATOM 827 C C . ILE A 1 100 ? -22.758 4.185 20.687 1.00 87.88 100 ILE A C 1
ATOM 829 O O . ILE A 1 100 ? -22.454 4.979 21.583 1.00 87.88 100 ILE A O 1
ATOM 833 N N . LYS A 1 101 ? -22.366 2.908 20.688 1.00 90.62 101 LYS A N 1
ATOM 834 C CA . LYS A 1 101 ? -21.497 2.328 21.717 1.00 90.62 101 LYS A CA 1
ATOM 835 C C . LYS A 1 101 ? -20.037 2.589 21.346 1.00 90.62 101 LYS A C 1
ATOM 837 O O . LYS A 1 101 ? -19.551 2.108 20.330 1.00 90.62 101 LYS A O 1
ATOM 842 N N . LEU A 1 102 ? -19.322 3.370 22.145 1.00 92.50 102 LEU A N 1
ATOM 843 C CA . LEU A 1 102 ? -17.887 3.597 21.985 1.00 92.50 102 LEU A CA 1
ATOM 844 C C . LEU A 1 102 ? -17.121 2.656 22.904 1.00 92.50 102 LEU A C 1
ATOM 846 O O . LEU A 1 102 ? -17.404 2.617 24.101 1.00 92.50 102 LEU A O 1
ATOM 850 N N . ARG A 1 103 ? -16.121 1.965 22.358 1.00 91.69 103 ARG A N 1
ATOM 851 C CA . ARG A 1 103 ? -15.190 1.127 23.113 1.00 91.69 103 ARG A CA 1
ATOM 852 C C . ARG A 1 103 ? -13.767 1.636 22.917 1.00 91.69 103 ARG A C 1
ATOM 854 O O . ARG A 1 103 ? -13.179 1.498 21.847 1.00 91.69 103 ARG A O 1
ATOM 861 N N . PHE A 1 104 ? -13.216 2.237 23.960 1.00 92.81 104 PHE A N 1
ATOM 862 C CA . PHE A 1 104 ? -11.832 2.688 24.014 1.00 92.81 104 PHE A CA 1
ATOM 863 C C . PHE A 1 104 ? -10.961 1.513 24.449 1.00 92.81 104 PHE A C 1
ATOM 865 O O . PHE A 1 104 ? -11.110 1.013 25.565 1.00 92.81 104 PHE A O 1
ATOM 872 N N . LEU A 1 105 ? -10.081 1.058 23.564 1.00 89.75 105 LEU A N 1
ATOM 873 C CA . LEU A 1 105 ? -9.190 -0.073 23.798 1.00 89.75 105 LEU A CA 1
ATOM 874 C C . LEU A 1 105 ? -7.878 0.457 24.364 1.00 89.75 105 LEU A C 1
ATOM 876 O O . LEU A 1 105 ? -7.132 1.140 23.658 1.00 89.75 105 LEU A O 1
ATOM 880 N N . LEU A 1 106 ? -7.617 0.179 25.640 1.00 88.06 106 LEU A N 1
ATOM 881 C CA . LEU A 1 106 ? -6.374 0.609 26.262 1.00 88.06 106 LEU A CA 1
ATOM 882 C C . LEU A 1 106 ? -5.257 -0.368 25.942 1.00 88.06 106 LEU A C 1
ATOM 884 O O . LEU A 1 106 ? -5.463 -1.581 25.864 1.00 88.06 106 LEU A O 1
ATOM 888 N N . THR A 1 107 ? -4.064 0.178 25.762 1.00 79.19 107 THR A N 1
ATOM 889 C CA . THR A 1 107 ? -2.899 -0.607 25.365 1.00 79.19 107 THR A CA 1
ATOM 890 C C . THR A 1 107 ? -2.131 -1.113 26.581 1.00 79.19 107 THR A C 1
ATOM 892 O O . THR A 1 107 ? -2.136 -0.503 27.652 1.00 79.19 107 THR A O 1
ATOM 895 N N . HIS A 1 108 ? -1.442 -2.244 26.425 1.00 75.38 108 HIS A N 1
ATOM 896 C CA . HIS A 1 108 ? -0.475 -2.698 27.424 1.00 75.38 108 HIS A CA 1
ATOM 897 C C . HIS A 1 108 ? 0.629 -1.649 27.591 1.00 75.38 108 HIS A C 1
ATOM 899 O O . HIS A 1 108 ? 1.194 -1.154 26.616 1.00 75.38 108 HIS A O 1
ATOM 905 N N . GLY A 1 109 ? 0.987 -1.321 28.830 1.00 75.81 109 GLY A N 1
ATOM 906 C CA . GLY A 1 109 ? 2.044 -0.348 29.066 1.00 75.81 109 GLY A CA 1
ATOM 907 C C . GLY A 1 109 ? 2.267 -0.013 30.526 1.00 75.81 109 GLY A C 1
ATOM 908 O O . GLY A 1 109 ? 1.753 -0.679 31.420 1.00 75.81 109 GLY A O 1
ATOM 909 N N . SER A 1 110 ? 3.073 1.023 30.764 1.00 82.75 110 SER A N 1
ATOM 910 C CA . SER A 1 110 ? 3.329 1.490 32.122 1.00 82.75 110 SER A CA 1
ATOM 911 C C . SER A 1 110 ? 2.055 2.053 32.756 1.00 82.75 110 SER A C 1
ATOM 913 O O . SER A 1 110 ? 1.142 2.533 32.074 1.00 82.75 110 SER A O 1
ATOM 915 N N . LYS A 1 111 ? 2.028 2.065 34.089 1.00 85.38 111 LYS A N 1
ATOM 916 C CA . LYS A 1 111 ? 0.967 2.690 34.883 1.00 85.38 111 LYS A CA 1
ATOM 917 C C . LYS A 1 111 ? 0.678 4.129 34.430 1.00 85.38 111 LYS A C 1
ATOM 919 O O . LYS A 1 111 ? -0.475 4.549 34.362 1.00 85.38 111 LYS A O 1
ATOM 924 N N . GLU A 1 112 ? 1.717 4.891 34.105 1.00 87.25 112 GLU A N 1
ATOM 925 C CA . GLU A 1 112 ? 1.628 6.283 33.660 1.00 87.25 112 GLU A CA 1
ATOM 926 C C . GLU A 1 112 ? 0.971 6.390 32.281 1.00 87.25 112 GLU A C 1
ATOM 928 O O . GLU A 1 112 ? 0.183 7.309 32.052 1.00 87.25 112 GLU A O 1
ATOM 933 N N . ARG A 1 113 ? 1.253 5.444 31.373 1.00 86.50 113 ARG A N 1
ATOM 934 C CA . ARG A 1 113 ? 0.592 5.361 30.065 1.00 86.50 113 ARG A CA 1
ATOM 935 C C . ARG A 1 113 ? -0.901 5.082 30.227 1.00 86.50 113 ARG A C 1
ATOM 937 O O . ARG A 1 113 ? -1.696 5.895 29.765 1.00 86.50 113 ARG A O 1
ATOM 944 N N . LEU A 1 114 ? -1.278 4.035 30.962 1.00 87.38 114 LEU A N 1
ATOM 945 C CA . LEU A 1 114 ? -2.687 3.697 31.218 1.00 87.38 114 LEU A CA 1
ATOM 946 C C . LEU A 1 114 ? -3.442 4.858 31.882 1.00 87.38 114 LEU A C 1
ATOM 948 O O . LEU A 1 114 ? -4.536 5.226 31.459 1.00 87.38 114 LEU A O 1
ATOM 952 N N . LYS A 1 115 ? -2.824 5.518 32.869 1.00 89.38 115 LYS A N 1
ATOM 953 C CA . LYS A 1 115 ? -3.388 6.712 33.514 1.00 89.38 115 LYS A CA 1
ATOM 954 C C . LYS A 1 115 ? -3.645 7.848 32.518 1.00 89.38 115 LYS A C 1
ATOM 956 O O . LYS A 1 115 ? -4.654 8.546 32.646 1.00 89.38 115 LYS A O 1
ATOM 961 N N . ARG A 1 116 ? -2.735 8.074 31.564 1.00 90.69 116 ARG A N 1
ATOM 962 C CA . ARG A 1 116 ? -2.919 9.074 30.498 1.00 90.69 116 ARG A CA 1
ATOM 963 C C . ARG A 1 116 ? -4.040 8.670 29.546 1.00 90.69 116 ARG A C 1
ATOM 965 O O . ARG A 1 116 ? -4.893 9.507 29.273 1.00 90.69 116 ARG A O 1
ATOM 972 N N . GLU A 1 117 ? -4.082 7.411 29.122 1.00 91.94 117 GLU A N 1
ATOM 973 C CA . GLU A 1 117 ? -5.120 6.868 28.237 1.00 91.94 117 GLU A CA 1
ATOM 974 C C . GLU A 1 117 ? -6.521 7.032 28.837 1.00 91.94 117 GLU A C 1
ATOM 976 O O . GLU A 1 117 ? -7.388 7.629 28.198 1.00 91.94 117 GLU A O 1
ATOM 981 N N . VAL A 1 118 ? -6.725 6.621 30.097 1.00 92.88 118 VAL A N 1
ATOM 982 C CA . VAL A 1 118 ? -8.008 6.786 30.808 1.00 92.88 118 VAL A CA 1
ATOM 983 C C . VAL A 1 118 ? -8.432 8.254 30.865 1.00 92.88 118 VAL A C 1
ATOM 985 O O . VAL A 1 118 ? -9.560 8.598 30.510 1.00 92.88 118 VAL A O 1
ATOM 988 N N . LYS A 1 119 ? -7.524 9.151 31.270 1.00 93.25 119 LYS A N 1
ATOM 989 C CA . LYS A 1 119 ? -7.822 10.591 31.327 1.00 93.25 119 LYS A CA 1
ATOM 990 C C . LYS A 1 119 ? -8.155 11.163 29.951 1.00 93.25 119 LYS A C 1
ATOM 992 O O . LYS A 1 119 ? -9.078 11.966 29.838 1.00 93.25 119 LYS A O 1
ATOM 997 N N . SER A 1 120 ? -7.418 10.753 28.922 1.00 94.75 120 SER A N 1
ATOM 998 C CA . SER A 1 120 ? -7.645 11.197 27.548 1.00 94.75 120 SER A CA 1
ATOM 999 C C . SER A 1 120 ? -8.978 10.677 26.999 1.00 94.75 120 SER A C 1
ATOM 1001 O O . SER A 1 120 ? -9.689 11.411 26.312 1.00 94.75 120 SER A O 1
ATOM 1003 N N . ALA A 1 121 ? -9.382 9.453 27.360 1.00 95.06 121 ALA A N 1
ATOM 1004 C CA . ALA A 1 121 ? -10.686 8.907 26.988 1.00 95.06 121 ALA A CA 1
ATOM 1005 C C . ALA A 1 121 ? -11.818 9.744 27.599 1.00 95.06 121 ALA A C 1
ATOM 1007 O O . ALA A 1 121 ? -12.743 10.145 26.895 1.00 95.06 121 ALA A O 1
ATOM 1008 N N . PHE A 1 122 ? -11.712 10.096 28.884 1.00 95.56 122 PHE A N 1
ATOM 1009 C CA . PHE A 1 122 ? -12.701 10.949 29.551 1.00 95.56 122 PHE A CA 1
ATOM 1010 C C . PHE A 1 122 ? -12.773 12.358 28.951 1.00 95.56 122 PHE A C 1
ATOM 1012 O O . PHE A 1 122 ? -13.875 12.874 28.754 1.00 95.56 122 PHE A O 1
ATOM 1019 N N . GLU A 1 123 ? -11.636 12.971 28.602 1.00 93.94 123 GLU A N 1
ATOM 1020 C CA . GLU A 1 123 ? -11.644 14.265 27.903 1.00 93.94 123 GLU A CA 1
ATOM 1021 C C . GLU A 1 123 ? -12.263 14.135 26.506 1.00 93.94 123 GLU A C 1
ATOM 1023 O O . GLU A 1 123 ? -13.064 14.980 26.110 1.00 93.94 123 GLU A O 1
ATOM 1028 N N . THR A 1 124 ? -11.978 13.047 25.786 1.00 93.00 124 THR A N 1
ATOM 1029 C CA . THR A 1 124 ? -12.582 12.769 24.474 1.00 93.00 124 THR A CA 1
ATOM 1030 C C . THR A 1 124 ? -14.102 12.658 24.582 1.00 93.00 124 THR A C 1
ATOM 1032 O O . THR A 1 124 ? -14.814 13.302 23.810 1.00 93.00 124 THR A O 1
ATOM 1035 N N . ILE A 1 125 ? -14.616 11.918 25.572 1.00 94.19 125 ILE A N 1
ATOM 1036 C CA . ILE A 1 125 ? -16.058 11.810 25.850 1.00 94.19 125 ILE A CA 1
ATOM 1037 C C . ILE A 1 125 ? -16.650 13.188 26.185 1.00 94.19 125 ILE A C 1
ATOM 1039 O O . ILE A 1 125 ? -17.678 13.579 25.631 1.00 94.19 125 ILE A O 1
ATOM 1043 N N . TYR A 1 126 ? -15.984 13.972 27.038 1.00 92.44 126 TYR A N 1
ATOM 1044 C CA . TYR A 1 126 ? -16.435 15.321 27.384 1.00 92.44 126 TYR A CA 1
ATOM 1045 C C . TYR A 1 126 ? -16.545 16.234 26.151 1.00 92.44 126 TYR A C 1
ATOM 1047 O O . TYR A 1 126 ? -17.558 16.915 25.956 1.00 92.44 126 TYR A O 1
ATOM 1055 N N . VAL A 1 127 ? -15.519 16.232 25.294 1.00 90.00 127 VAL A N 1
ATOM 1056 C CA . VAL A 1 127 ? -15.487 17.019 24.054 1.00 90.00 127 VAL A CA 1
ATOM 1057 C C . VAL A 1 127 ? -16.569 16.556 23.077 1.00 90.00 127 VAL A C 1
ATOM 1059 O O . VAL A 1 127 ? -17.213 17.404 22.453 1.00 90.00 127 VAL A O 1
ATOM 1062 N N . LEU A 1 128 ? -16.809 15.245 22.965 1.00 88.81 128 LEU A N 1
ATOM 1063 C CA . LEU A 1 128 ? -17.876 14.672 22.137 1.00 88.81 128 LEU A CA 1
ATOM 1064 C C . LEU A 1 128 ? -19.268 15.167 22.551 1.00 88.81 128 LEU A C 1
ATOM 1066 O O . LEU A 1 128 ? -20.082 15.470 21.678 1.00 88.81 128 LEU A O 1
ATOM 1070 N N . ASN A 1 129 ? -19.521 15.303 23.855 1.00 86.38 129 ASN A N 1
ATOM 1071 C CA . ASN A 1 129 ? -20.820 15.746 24.367 1.00 86.38 129 ASN A CA 1
ATOM 1072 C C . ASN A 1 129 ? -21.020 17.262 24.260 1.00 86.38 129 ASN A C 1
ATOM 1074 O O . ASN A 1 129 ? -22.139 17.730 24.058 1.00 86.38 129 ASN A O 1
ATOM 1078 N N . LYS A 1 130 ? -19.948 18.053 24.392 1.00 83.75 130 LYS A N 1
ATOM 1079 C CA . LYS A 1 130 ? -20.030 19.523 24.360 1.00 83.75 130 LYS A CA 1
ATOM 1080 C C . LYS A 1 130 ? -19.966 20.114 22.959 1.00 83.75 130 LYS A C 1
ATOM 1082 O O . LYS A 1 130 ? -20.636 21.111 22.690 1.00 83.75 130 LYS A O 1
ATOM 1087 N N . SER A 1 131 ? -19.132 19.561 22.082 1.00 76.75 131 SER A N 1
ATOM 1088 C CA . SER A 1 131 ? -18.874 20.170 20.782 1.00 76.75 131 SER A CA 1
ATOM 1089 C C . SER A 1 131 ? -19.823 19.650 19.708 1.00 76.75 131 SER A C 1
ATOM 1091 O O . SER A 1 131 ? -19.903 18.453 19.438 1.00 76.75 131 SER A O 1
ATOM 1093 N N . ARG A 1 132 ? -20.470 20.575 18.989 1.00 65.19 132 ARG A N 1
ATOM 1094 C CA . ARG A 1 132 ? -21.188 20.241 17.746 1.00 65.19 132 ARG A CA 1
ATOM 1095 C C . ARG A 1 132 ? -20.237 19.822 16.617 1.00 65.19 132 ARG A C 1
ATOM 1097 O O . ARG A 1 132 ? -20.668 19.135 15.696 1.00 65.19 132 ARG A O 1
ATOM 1104 N N . LYS A 1 133 ? -18.963 20.227 16.683 1.00 67.00 133 LYS A N 1
ATOM 1105 C CA . LYS A 1 133 ? -17.916 19.931 15.696 1.00 67.00 133 LYS A CA 1
ATOM 1106 C C . LYS A 1 133 ? -16.712 19.315 16.409 1.00 67.00 133 LYS A C 1
ATOM 1108 O O . LYS A 1 133 ? -15.881 20.034 16.958 1.00 67.00 133 LYS A O 1
ATOM 1113 N N . SER A 1 134 ? -16.614 17.991 16.419 1.00 75.56 134 SER A N 1
ATOM 1114 C CA . SER A 1 134 ? -15.380 17.302 16.803 1.00 75.56 134 SER A CA 1
ATOM 1115 C C . SER A 1 134 ? -14.943 16.371 15.677 1.00 75.56 134 SER A C 1
ATOM 1117 O O . SER A 1 134 ? -15.780 15.765 15.006 1.00 75.56 134 SER A O 1
ATOM 1119 N N . ARG A 1 135 ? -13.626 16.269 15.466 1.00 77.19 135 ARG A N 1
ATOM 1120 C CA . ARG A 1 135 ? -13.016 15.386 14.458 1.00 77.19 135 ARG A CA 1
ATOM 1121 C C . ARG A 1 135 ? -13.429 13.928 14.675 1.00 77.19 135 ARG A C 1
ATOM 1123 O O . ARG A 1 135 ? -13.791 13.239 13.728 1.00 77.19 135 ARG A O 1
ATOM 1130 N N . VAL A 1 136 ? -13.460 13.483 15.932 1.00 80.25 136 VAL A N 1
ATOM 1131 C CA . VAL A 1 136 ? -13.942 12.143 16.297 1.00 80.25 136 VAL A CA 1
ATOM 1132 C C . VAL A 1 136 ? -15.414 11.981 15.906 1.00 80.25 136 VAL A C 1
ATOM 1134 O O . VAL A 1 136 ? -15.759 11.004 15.252 1.00 80.25 136 VAL A O 1
ATOM 1137 N N . LYS A 1 137 ? -16.280 12.967 16.190 1.00 81.81 137 LYS A N 1
ATOM 1138 C CA . LYS A 1 137 ? -17.706 12.906 15.828 1.00 81.81 137 LYS A CA 1
ATOM 1139 C C . LYS A 1 137 ? -17.942 12.862 14.318 1.00 81.81 137 LYS A C 1
ATOM 1141 O O . LYS A 1 137 ? -18.867 12.182 13.887 1.00 81.81 137 LYS A O 1
ATOM 1146 N N . SER A 1 138 ? -17.132 13.546 13.505 1.00 82.12 138 SER A N 1
ATOM 1147 C CA . SER A 1 138 ? -17.239 13.430 12.042 1.00 82.12 138 SER A CA 1
ATOM 1148 C C . SER A 1 138 ? -16.828 12.048 11.537 1.00 82.12 138 SER A C 1
ATOM 1150 O O . SER A 1 138 ? -17.492 11.515 10.656 1.00 82.12 138 SER A O 1
ATOM 1152 N N . VAL A 1 139 ? -15.786 11.447 12.122 1.00 84.12 139 VAL A N 1
ATOM 1153 C CA . VAL A 1 139 ? -15.297 10.116 11.727 1.00 84.12 139 VAL A CA 1
ATOM 1154 C C . VAL A 1 139 ? -16.254 9.005 12.176 1.00 84.12 139 VAL A C 1
ATOM 1156 O O . VAL A 1 139 ? -16.526 8.083 11.415 1.00 84.12 139 VAL A O 1
ATOM 1159 N N . LEU A 1 140 ? -16.842 9.106 13.373 1.00 86.12 140 LEU A N 1
ATOM 1160 C CA . LEU A 1 140 ? -17.801 8.113 13.882 1.00 86.12 140 LEU A CA 1
ATOM 1161 C C . LEU A 1 140 ? -19.009 7.903 12.953 1.00 86.12 140 LEU A C 1
ATOM 1163 O O . LEU A 1 140 ? -19.565 6.806 12.926 1.00 86.12 140 LEU A O 1
ATOM 1167 N N . LYS A 1 141 ? -19.390 8.932 12.182 1.00 82.56 141 LYS A N 1
ATOM 1168 C CA . LYS A 1 141 ? -20.497 8.875 11.216 1.00 82.56 141 LYS A CA 1
ATOM 1169 C C . LYS A 1 141 ? -20.166 8.103 9.942 1.00 82.56 141 LYS A C 1
ATOM 1171 O O . LYS A 1 141 ? -21.085 7.628 9.288 1.00 82.56 141 LYS A O 1
ATOM 1176 N N . THR A 1 142 ? -18.892 8.024 9.564 1.00 81.56 142 THR A N 1
ATOM 1177 C CA . THR A 1 142 ? -18.464 7.433 8.286 1.00 81.56 142 THR A CA 1
ATOM 1178 C C . THR A 1 142 ? -17.837 6.057 8.449 1.00 81.56 142 THR A C 1
ATOM 1180 O O . THR A 1 142 ? -17.890 5.250 7.526 1.00 81.56 142 THR A O 1
ATOM 1183 N N . VAL A 1 143 ? -17.249 5.766 9.612 1.00 85.38 143 VAL A N 1
ATOM 1184 C CA . VAL A 1 143 ? -16.646 4.459 9.886 1.00 85.38 143 VAL A CA 1
ATOM 1185 C C . VAL A 1 143 ? -17.729 3.385 9.958 1.00 85.38 143 VAL A C 1
ATOM 1187 O O . VAL A 1 143 ? -18.837 3.644 10.420 1.00 85.38 143 VAL A O 1
ATOM 1190 N N . PHE A 1 144 ? -17.410 2.167 9.532 1.00 82.81 144 PHE A N 1
ATOM 1191 C CA . PHE A 1 144 ? -18.294 1.008 9.624 1.00 82.81 144 PHE A CA 1
ATOM 1192 C C . PHE A 1 144 ? -18.611 0.622 11.085 1.00 82.81 144 PHE A C 1
ATOM 1194 O O . PHE A 1 144 ? -17.823 0.875 11.993 1.00 82.81 144 PHE A O 1
ATOM 1201 N N . ALA A 1 145 ? -19.796 0.076 11.350 1.00 79.69 145 ALA A N 1
ATOM 1202 C CA . ALA A 1 145 ? -20.105 -0.652 12.586 1.00 79.69 145 ALA A CA 1
ATOM 1203 C C . ALA A 1 145 ? -20.966 -1.864 12.242 1.00 79.69 145 ALA A C 1
ATOM 1205 O O . ALA A 1 145 ? -21.757 -1.802 11.296 1.00 79.69 145 ALA A O 1
ATOM 1206 N N . GLN A 1 146 ? -20.815 -2.922 13.033 1.00 77.00 146 GLN A N 1
ATOM 1207 C CA . GLN A 1 146 ? -21.692 -4.085 12.991 1.00 77.00 146 GLN A CA 1
ATOM 1208 C C . GLN A 1 146 ? -23.077 -3.715 13.559 1.00 77.00 146 GLN A C 1
ATOM 1210 O O . GLN A 1 146 ? -23.328 -2.568 13.946 1.00 77.00 146 GLN A O 1
ATOM 1215 N N . SER A 1 147 ? -24.009 -4.669 13.564 1.00 71.94 147 SER A N 1
ATOM 1216 C CA . SER A 1 147 ? -25.393 -4.470 14.027 1.00 71.94 147 SER A CA 1
ATOM 1217 C C . SER A 1 147 ? -25.517 -4.009 15.486 1.00 71.94 147 SER A C 1
ATOM 1219 O O . SER A 1 147 ? -26.535 -3.439 15.862 1.00 71.94 147 SER A O 1
ATOM 1221 N N . ASP A 1 148 ? -24.481 -4.217 16.291 1.00 71.50 148 ASP A N 1
ATOM 1222 C CA . ASP A 1 148 ? -24.359 -3.767 17.682 1.00 71.50 148 ASP A CA 1
ATOM 1223 C C . ASP A 1 148 ? -24.055 -2.259 17.836 1.00 71.50 148 ASP A C 1
ATOM 1225 O O . ASP A 1 148 ? -24.064 -1.731 18.953 1.00 71.50 148 ASP A O 1
ATOM 1229 N N . HIS A 1 149 ? -23.795 -1.562 16.721 1.00 80.94 149 HIS A N 1
ATOM 1230 C CA . HIS A 1 149 ? -23.389 -0.159 16.648 1.00 80.94 149 HIS A CA 1
ATOM 1231 C C . HIS A 1 149 ? -22.127 0.185 17.461 1.00 80.94 149 HIS A C 1
ATOM 1233 O O . HIS A 1 149 ? -21.951 1.340 17.873 1.00 80.94 149 HIS A O 1
ATOM 1239 N N . ILE A 1 150 ? -21.227 -0.783 17.664 1.00 87.38 150 ILE A N 1
ATOM 1240 C CA . ILE A 1 150 ? -19.974 -0.568 18.392 1.00 87.38 150 ILE A CA 1
ATOM 1241 C C . ILE A 1 150 ? -18.940 0.122 17.493 1.00 87.38 150 ILE A C 1
ATOM 1243 O O . ILE A 1 150 ? -18.725 -0.229 16.331 1.00 87.38 150 ILE A O 1
ATOM 1247 N N . LYS A 1 151 ? -18.275 1.140 18.046 1.00 90.38 151 LYS A N 1
ATOM 1248 C CA . LYS A 1 151 ? -17.137 1.841 17.445 1.00 90.38 151 LYS A CA 1
ATOM 1249 C C . LYS A 1 151 ? -15.930 1.695 18.351 1.00 90.38 151 LYS A C 1
ATOM 1251 O O . LYS A 1 151 ? -15.963 2.096 19.513 1.00 90.38 151 LYS A O 1
ATOM 1256 N N . TYR A 1 152 ? -14.853 1.170 17.792 1.00 90.38 152 TYR A N 1
ATOM 1257 C CA . TYR A 1 152 ? -13.617 0.925 18.517 1.00 90.38 152 TYR A CA 1
ATOM 1258 C C . TYR A 1 152 ? -12.673 2.117 18.373 1.00 90.38 152 TYR A C 1
ATOM 1260 O O . TYR A 1 152 ? -12.567 2.708 17.296 1.00 90.38 152 TYR A O 1
ATOM 1268 N N . LEU A 1 153 ? -11.983 2.474 19.452 1.00 92.19 153 LEU A N 1
ATOM 1269 C CA . LEU A 1 153 ? -10.976 3.527 19.459 1.00 92.19 153 LEU A CA 1
ATOM 1270 C C . LEU A 1 153 ? -9.656 2.982 20.001 1.00 92.19 153 LEU A C 1
ATOM 1272 O O . LEU A 1 153 ? -9.652 2.240 20.982 1.00 92.19 153 LEU A O 1
ATOM 1276 N N . ARG A 1 154 ? -8.543 3.385 19.384 1.00 89.75 154 ARG A N 1
ATOM 1277 C CA . ARG A 1 154 ? -7.174 3.105 19.847 1.00 89.75 154 ARG A CA 1
ATOM 1278 C C . ARG A 1 154 ? -6.443 4.396 20.177 1.00 89.75 154 ARG A C 1
ATOM 1280 O O . ARG A 1 154 ? -6.690 5.418 19.537 1.00 89.75 154 ARG A O 1
ATOM 1287 N N . PHE A 1 155 ? -5.541 4.334 21.145 1.00 89.19 155 PHE A N 1
ATOM 1288 C CA . PHE A 1 155 ? -4.718 5.468 21.541 1.00 89.19 155 PHE A CA 1
ATOM 1289 C C . PHE A 1 155 ? -3.355 5.407 20.846 1.00 89.19 155 PHE A C 1
ATOM 1291 O O . PHE A 1 155 ? -2.582 4.488 21.106 1.00 89.19 155 PHE A O 1
ATOM 1298 N N . ILE A 1 156 ? -3.084 6.361 19.952 1.00 84.50 156 ILE A N 1
ATOM 1299 C CA . ILE A 1 156 ? -1.838 6.465 19.177 1.00 84.50 156 ILE A CA 1
ATOM 1300 C C . ILE A 1 156 ? -1.370 7.916 19.215 1.00 84.50 156 ILE A C 1
ATOM 1302 O O . ILE A 1 156 ? -2.176 8.816 18.988 1.00 84.50 156 ILE A O 1
ATOM 1306 N N . GLU A 1 157 ? -0.076 8.130 19.472 1.00 84.44 157 GLU A N 1
ATOM 1307 C CA . GLU A 1 157 ? 0.549 9.467 19.461 1.00 84.44 157 GLU A CA 1
ATOM 1308 C C . GLU A 1 157 ? -0.225 10.499 20.305 1.00 84.44 157 GLU A C 1
ATOM 1310 O O . GLU A 1 157 ? -0.459 11.631 19.898 1.00 84.44 157 GLU A O 1
ATOM 1315 N N . ASP A 1 158 ? -0.651 10.079 21.499 1.00 85.56 158 ASP A N 1
ATOM 1316 C CA . ASP A 1 158 ? -1.437 10.869 22.452 1.00 85.56 158 ASP A CA 1
ATOM 1317 C C . ASP A 1 158 ? -2.865 11.273 21.997 1.00 85.56 158 ASP A C 1
ATOM 1319 O O . ASP A 1 158 ? -3.548 12.034 22.691 1.00 85.56 158 ASP A O 1
ATOM 1323 N N . GLU A 1 159 ? -3.380 10.701 20.902 1.00 88.44 159 GLU A N 1
ATOM 1324 C CA . GLU A 1 159 ? -4.748 10.914 20.413 1.00 88.44 159 GLU A CA 1
ATOM 1325 C C . GLU A 1 159 ? -5.565 9.613 20.316 1.00 88.44 159 GLU A C 1
ATOM 1327 O O . GLU A 1 159 ? -5.069 8.541 19.963 1.00 88.44 159 GLU A O 1
ATOM 1332 N N . TRP A 1 160 ? -6.875 9.714 20.575 1.00 91.56 160 TRP A N 1
ATOM 1333 C CA . TRP A 1 160 ? -7.819 8.630 20.297 1.00 91.56 160 TRP A CA 1
ATOM 1334 C C . TRP A 1 160 ? -8.246 8.644 18.832 1.00 91.56 160 TRP A C 1
ATOM 1336 O O . TRP A 1 160 ? -8.860 9.598 18.349 1.00 91.56 160 TRP A O 1
ATOM 1346 N N . GLN A 1 161 ? -7.973 7.544 18.140 1.00 90.62 161 GLN A N 1
ATOM 1347 C CA . GLN A 1 161 ? -8.326 7.340 16.742 1.00 90.62 161 GLN A CA 1
ATOM 1348 C C . GLN A 1 161 ? -9.415 6.275 16.628 1.00 90.62 161 GLN A C 1
ATOM 1350 O O . GLN A 1 161 ? -9.307 5.203 17.224 1.00 90.62 161 GLN A O 1
ATOM 1355 N N . VAL A 1 162 ? -10.462 6.566 15.853 1.00 91.00 162 VAL A N 1
ATOM 1356 C CA . VAL A 1 162 ? -11.516 5.591 15.543 1.00 91.00 162 VAL A CA 1
ATOM 1357 C C . VAL A 1 162 ? -10.947 4.549 14.586 1.00 91.00 162 VAL A C 1
ATOM 1359 O O . VAL A 1 162 ? -10.379 4.896 13.552 1.00 91.00 162 VAL A O 1
ATOM 1362 N N . ILE A 1 163 ? -11.105 3.280 14.934 1.00 88.31 163 ILE A N 1
ATOM 1363 C CA . ILE A 1 163 ? -10.625 2.148 14.148 1.00 88.31 163 ILE A CA 1
ATOM 1364 C C . ILE A 1 163 ? -11.697 1.764 13.133 1.00 88.31 163 ILE A C 1
ATOM 1366 O O . ILE A 1 163 ? -12.878 1.746 13.472 1.00 88.31 163 ILE A O 1
ATOM 1370 N N . ASN A 1 164 ? -11.289 1.428 11.908 1.00 88.06 164 ASN A N 1
ATOM 1371 C CA . ASN A 1 164 ? -12.165 0.798 10.927 1.00 88.06 164 ASN A CA 1
ATOM 1372 C C . ASN A 1 164 ? -11.928 -0.726 10.935 1.00 88.06 164 ASN A C 1
ATOM 1374 O O . ASN A 1 164 ? -10.906 -1.165 10.402 1.00 88.06 164 ASN A O 1
ATOM 1378 N N . PRO A 1 165 ? -12.854 -1.525 11.500 1.00 87.25 165 PRO A N 1
ATOM 1379 C CA . PRO A 1 165 ? -12.715 -2.979 11.599 1.00 87.25 165 PRO A CA 1
ATOM 1380 C C . PRO A 1 165 ? -12.470 -3.673 10.257 1.00 87.25 165 PRO A C 1
ATOM 1382 O O . PRO A 1 165 ? -11.629 -4.561 10.151 1.00 87.25 165 PRO A O 1
ATOM 1385 N N . ILE A 1 166 ? -13.172 -3.226 9.211 1.00 87.50 166 ILE A N 1
ATOM 1386 C CA . ILE A 1 166 ? -13.065 -3.808 7.868 1.00 87.50 166 ILE A CA 1
ATOM 1387 C C . ILE A 1 166 ? -11.660 -3.609 7.328 1.00 87.50 166 ILE A C 1
ATOM 1389 O O . ILE A 1 166 ? -11.083 -4.539 6.772 1.00 87.50 166 ILE A O 1
ATOM 1393 N N . PHE A 1 167 ? -11.112 -2.405 7.503 1.00 86.19 167 PHE A N 1
ATOM 1394 C CA . PHE A 1 167 ? -9.766 -2.096 7.047 1.00 86.19 167 PHE A CA 1
ATOM 1395 C C . PHE A 1 167 ? -8.744 -2.988 7.758 1.00 86.19 167 PHE A C 1
ATOM 1397 O O . PHE A 1 167 ? -8.013 -3.707 7.090 1.00 86.19 167 PHE A O 1
ATOM 1404 N N . GLU A 1 168 ? -8.767 -3.041 9.092 1.00 86.88 168 GLU A N 1
ATOM 1405 C CA . GLU A 1 168 ? -7.827 -3.850 9.884 1.00 86.88 168 GLU A CA 1
ATOM 1406 C C . GLU A 1 168 ? -7.866 -5.345 9.516 1.00 86.88 168 GLU A C 1
ATOM 1408 O O . GLU A 1 168 ? -6.814 -5.949 9.276 1.00 86.88 168 GLU A O 1
ATOM 1413 N N . GLU A 1 169 ? -9.059 -5.942 9.395 1.00 87.94 169 GLU A N 1
ATOM 1414 C CA . GLU A 1 169 ? -9.180 -7.341 8.965 1.00 87.94 169 GLU A CA 1
ATOM 1415 C C . GLU A 1 169 ? -8.744 -7.540 7.520 1.00 87.94 169 GLU A C 1
ATOM 1417 O O . GLU A 1 169 ? -8.034 -8.500 7.218 1.00 87.94 169 GLU A O 1
ATOM 1422 N N . SER A 1 170 ? -9.124 -6.634 6.618 1.00 88.75 170 SER A N 1
ATOM 1423 C CA . SER A 1 170 ? -8.736 -6.729 5.211 1.00 88.75 170 SER A CA 1
ATOM 1424 C C . SER A 1 170 ? -7.219 -6.644 5.036 1.00 88.75 170 SER A C 1
ATOM 1426 O O . SER A 1 170 ? -6.652 -7.454 4.305 1.00 88.75 170 SER A O 1
ATOM 1428 N N . SER A 1 171 ? -6.536 -5.764 5.776 1.00 88.00 171 SER A N 1
ATOM 1429 C CA . SER A 1 171 ? -5.076 -5.649 5.784 1.00 88.00 171 SER A CA 1
ATOM 1430 C C . SER A 1 171 ? -4.414 -6.882 6.404 1.00 88.00 171 SER A C 1
ATOM 1432 O O . SER A 1 171 ? -3.358 -7.332 5.954 1.00 88.00 171 SER A O 1
ATOM 1434 N N . ARG A 1 172 ? -5.006 -7.473 7.453 1.00 89.38 172 ARG A N 1
ATOM 1435 C CA . ARG A 1 172 ? -4.517 -8.732 8.045 1.00 89.38 172 ARG A CA 1
ATOM 1436 C C . ARG A 1 172 ? -4.622 -9.887 7.048 1.00 89.38 172 ARG A C 1
ATOM 1438 O O . ARG A 1 172 ? -3.649 -10.618 6.859 1.00 89.38 172 ARG A O 1
ATOM 1445 N N . ILE A 1 173 ? -5.777 -10.036 6.404 1.00 91.00 173 ILE A N 1
ATOM 1446 C CA . ILE A 1 173 ? -6.036 -11.090 5.421 1.00 91.00 173 ILE A CA 1
ATOM 1447 C C . ILE A 1 173 ? -5.175 -10.886 4.174 1.00 91.00 173 ILE A C 1
ATOM 1449 O O . ILE A 1 173 ? -4.552 -11.845 3.732 1.00 91.00 173 ILE A O 1
ATOM 1453 N N . SER A 1 174 ? -5.076 -9.660 3.649 1.00 90.31 174 SER A N 1
ATOM 1454 C CA . SER A 1 174 ? -4.247 -9.338 2.479 1.00 90.31 174 SER A CA 1
ATOM 1455 C C . SER A 1 174 ? -2.780 -9.699 2.719 1.00 90.31 174 SER A C 1
ATOM 1457 O O . SER A 1 174 ? -2.171 -10.387 1.902 1.00 90.31 174 SER A O 1
ATOM 1459 N N . ARG A 1 175 ? -2.221 -9.335 3.884 1.00 90.12 175 ARG A N 1
ATOM 1460 C CA . ARG A 1 175 ? -0.843 -9.704 4.250 1.00 90.12 175 ARG A CA 1
ATOM 1461 C C . ARG A 1 175 ? -0.639 -11.212 4.320 1.00 90.12 175 ARG A C 1
ATOM 1463 O O . ARG A 1 175 ? 0.364 -11.698 3.809 1.00 90.12 175 ARG A O 1
ATOM 1470 N N . LYS A 1 176 ? -1.572 -11.950 4.932 1.00 91.81 176 LYS A N 1
ATOM 1471 C CA . LYS A 1 176 ? -1.502 -13.417 4.973 1.00 91.81 176 LYS A CA 1
ATOM 1472 C C . LYS A 1 176 ? -1.579 -14.010 3.564 1.00 91.81 176 LYS A C 1
ATOM 1474 O O . LYS A 1 176 ? -0.758 -14.845 3.212 1.00 91.81 176 LYS A O 1
ATOM 1479 N N . TYR A 1 177 ? -2.521 -13.540 2.751 1.00 91.88 177 TYR A N 1
ATOM 1480 C CA . TYR A 1 177 ? -2.682 -13.986 1.371 1.00 91.88 177 TYR A CA 1
ATOM 1481 C C . TYR A 1 177 ? -1.398 -13.763 0.557 1.00 91.88 177 TYR A C 1
ATOM 1483 O O . TYR A 1 177 ? -0.946 -14.671 -0.133 1.00 91.88 177 TYR A O 1
ATOM 1491 N N . LEU A 1 178 ? -0.760 -12.597 0.693 1.00 91.19 178 LEU A N 1
ATOM 1492 C CA . LEU A 1 178 ? 0.493 -12.273 0.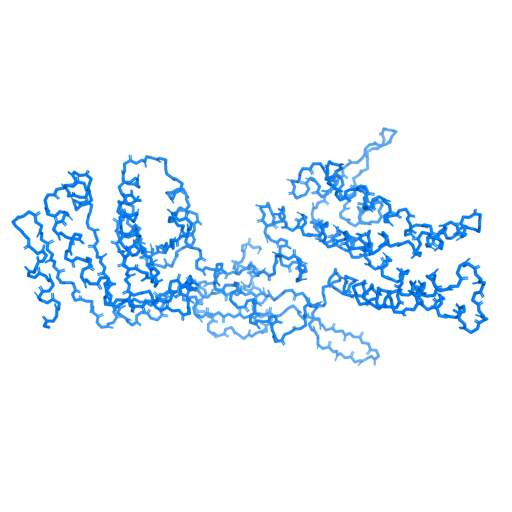007 1.00 91.19 178 LEU A CA 1
ATOM 1493 C C . LEU A 1 178 ? 1.692 -13.112 0.488 1.00 91.19 178 LEU A C 1
ATOM 1495 O O . LEU A 1 178 ? 2.623 -13.321 -0.276 1.00 91.19 178 LEU A O 1
ATOM 1499 N N . GLN A 1 179 ? 1.698 -13.608 1.729 1.00 91.88 179 GLN A N 1
ATOM 1500 C CA . GLN A 1 179 ? 2.748 -14.528 2.202 1.00 91.88 179 GLN A CA 1
ATOM 1501 C C . GLN A 1 179 ? 2.671 -15.902 1.527 1.00 91.88 179 GLN A C 1
ATOM 1503 O O . GLN A 1 179 ? 3.686 -16.582 1.399 1.00 91.88 179 GLN A O 1
ATOM 1508 N N . GLU A 1 180 ? 1.472 -16.306 1.116 1.00 92.44 180 GLU A N 1
ATOM 1509 C CA . GLU A 1 180 ? 1.193 -17.607 0.506 1.00 92.44 180 GLU A CA 1
ATOM 1510 C C . GLU A 1 180 ? 1.207 -17.548 -1.034 1.00 92.44 180 GLU A C 1
ATOM 1512 O O . GLU A 1 180 ? 1.107 -18.585 -1.686 1.00 92.44 180 GLU A O 1
ATOM 1517 N N . ASN A 1 181 ? 1.337 -16.356 -1.629 1.00 92.56 181 ASN A N 1
ATOM 1518 C CA . ASN A 1 181 ? 1.209 -16.139 -3.070 1.00 92.56 181 ASN A CA 1
ATOM 1519 C C . ASN A 1 181 ? 2.301 -15.215 -3.636 1.00 92.56 181 ASN A C 1
ATOM 1521 O O . ASN A 1 181 ? 2.958 -14.464 -2.922 1.00 92.56 181 ASN A O 1
ATOM 1525 N N . ASP A 1 182 ? 2.485 -15.248 -4.956 1.00 95.06 182 ASP A N 1
ATOM 1526 C CA . ASP A 1 182 ? 3.423 -14.361 -5.645 1.00 95.06 182 ASP A CA 1
ATOM 1527 C C . ASP A 1 182 ? 2.879 -12.923 -5.709 1.00 95.06 182 ASP A C 1
ATOM 1529 O O . ASP A 1 182 ? 1.732 -12.715 -6.086 1.00 95.06 182 ASP A O 1
ATOM 1533 N N . TYR A 1 183 ? 3.693 -11.911 -5.399 1.00 95.12 183 TYR A N 1
ATOM 1534 C CA . TYR A 1 183 ? 3.266 -10.502 -5.416 1.00 95.12 183 TYR A CA 1
ATOM 1535 C C . TYR A 1 183 ? 2.934 -9.961 -6.815 1.00 95.12 183 TYR A C 1
ATOM 1537 O O . TYR A 1 183 ? 2.406 -8.857 -6.943 1.00 95.12 183 TYR A O 1
ATOM 1545 N N . ARG A 1 184 ? 3.263 -10.704 -7.875 1.00 96.31 184 ARG A N 1
ATOM 1546 C CA . ARG A 1 184 ? 3.021 -10.309 -9.267 1.00 96.31 184 ARG A CA 1
ATOM 1547 C C . ARG A 1 184 ? 1.627 -10.678 -9.763 1.00 96.31 184 ARG A C 1
ATOM 1549 O O . ARG A 1 184 ? 1.311 -10.414 -10.919 1.00 96.31 184 ARG A O 1
ATOM 1556 N N . ILE A 1 185 ? 0.795 -11.279 -8.918 1.00 95.00 185 ILE A N 1
ATOM 1557 C CA . ILE A 1 185 ? -0.612 -11.539 -9.227 1.00 95.00 185 ILE A CA 1
ATOM 1558 C C . ILE A 1 185 ? -1.472 -10.300 -8.977 1.00 95.00 185 ILE A C 1
ATOM 1560 O O . ILE A 1 185 ? -1.125 -9.408 -8.200 1.00 95.00 185 ILE A O 1
ATOM 1564 N N . LYS A 1 186 ? -2.641 -10.271 -9.607 1.00 93.00 186 LYS A N 1
ATOM 1565 C CA . LYS A 1 186 ? -3.702 -9.333 -9.266 1.00 93.00 186 LYS A CA 1
ATOM 1566 C C . LYS A 1 186 ? -4.249 -9.639 -7.872 1.00 93.00 186 LYS A C 1
ATOM 1568 O O . LYS A 1 186 ? -4.379 -10.799 -7.479 1.00 93.00 186 LYS A O 1
ATOM 1573 N N . LYS A 1 187 ? -4.598 -8.585 -7.135 1.00 92.25 187 LYS A N 1
ATOM 1574 C CA . LYS A 1 187 ? -5.184 -8.697 -5.799 1.00 92.25 187 LYS A CA 1
ATOM 1575 C C . LYS A 1 187 ? -6.449 -9.565 -5.812 1.00 92.25 187 LYS A C 1
ATOM 1577 O O . LYS A 1 187 ? -7.218 -9.504 -6.778 1.00 92.25 187 LYS A O 1
ATOM 1582 N N . PRO A 1 188 ? -6.692 -10.361 -4.758 1.00 91.88 188 PRO A N 1
ATOM 1583 C CA . PRO A 1 188 ? -7.928 -11.110 -4.635 1.00 91.88 188 PRO A CA 1
ATOM 1584 C C . PRO A 1 188 ? -9.072 -10.175 -4.242 1.00 91.88 188 PRO A C 1
ATOM 1586 O O . PRO A 1 188 ? -8.864 -9.049 -3.783 1.00 91.88 188 PRO A O 1
ATOM 1589 N N . TRP A 1 189 ? -10.294 -10.679 -4.331 1.00 88.50 189 TRP A N 1
ATOM 1590 C CA . TRP A 1 189 ? -11.431 -10.064 -3.667 1.00 88.50 189 TRP A CA 1
ATOM 1591 C C . TRP A 1 189 ? -11.668 -10.690 -2.306 1.00 88.50 189 TRP A C 1
ATOM 1593 O O . TRP A 1 189 ? -11.643 -11.909 -2.150 1.00 88.50 189 TRP A O 1
ATOM 1603 N N . ILE A 1 190 ? -11.950 -9.833 -1.331 1.00 90.69 190 ILE A N 1
ATOM 1604 C CA . ILE A 1 190 ? -12.332 -10.223 0.022 1.00 90.69 190 ILE A CA 1
ATOM 1605 C C . ILE A 1 190 ? -13.753 -9.725 0.248 1.00 90.69 190 ILE A C 1
ATOM 1607 O O . ILE A 1 190 ? -14.041 -8.552 0.003 1.00 90.69 190 ILE A O 1
ATOM 1611 N N . VAL A 1 191 ? -14.641 -10.598 0.719 1.00 90.25 191 VAL A N 1
ATOM 1612 C CA . VAL A 1 191 ? -15.951 -10.193 1.244 1.00 90.25 191 VAL A CA 1
ATOM 1613 C C . VAL A 1 191 ? -16.126 -10.745 2.644 1.00 90.25 191 VAL A C 1
ATOM 1615 O O . VAL A 1 191 ? -15.923 -11.937 2.879 1.00 90.25 191 VAL A O 1
ATOM 1618 N N . PHE A 1 192 ? -16.541 -9.865 3.547 1.00 90.38 192 PHE A N 1
ATOM 1619 C CA . PHE A 1 192 ? -16.943 -10.202 4.903 1.00 90.38 192 PHE A CA 1
ATOM 1620 C C . PHE A 1 192 ? -18.450 -10.425 4.992 1.00 90.38 192 PHE A C 1
ATOM 1622 O O . PHE A 1 192 ? -19.233 -9.749 4.315 1.00 90.38 192 PHE A O 1
ATOM 1629 N N . GLN A 1 193 ? -18.858 -11.312 5.894 1.00 88.50 193 GLN A N 1
ATOM 1630 C CA . GLN A 1 193 ? -20.220 -11.322 6.402 1.00 88.50 193 GLN A CA 1
ATOM 1631 C C . GLN A 1 193 ? -20.420 -10.039 7.227 1.00 88.50 193 GLN A C 1
ATOM 1633 O O . GLN A 1 193 ? -19.628 -9.715 8.112 1.00 88.50 193 GLN A O 1
ATOM 1638 N N . LYS A 1 194 ? -21.462 -9.266 6.908 1.00 86.00 194 LYS A N 1
ATOM 1639 C CA . LYS A 1 194 ? -21.677 -7.906 7.431 1.00 86.00 194 LYS A CA 1
ATOM 1640 C C . LYS A 1 194 ? -21.705 -7.817 8.963 1.00 86.00 194 LYS A C 1
ATOM 1642 O O . LYS A 1 194 ? -21.260 -6.824 9.518 1.00 86.00 194 LYS A O 1
ATOM 1647 N N . ASN A 1 195 ? -22.214 -8.829 9.648 1.00 84.12 195 ASN A N 1
ATOM 1648 C CA . ASN A 1 195 ? -22.338 -8.881 11.104 1.00 84.12 195 ASN A CA 1
ATOM 1649 C C . ASN A 1 195 ? -21.323 -9.828 11.765 1.00 84.12 195 ASN A C 1
ATOM 1651 O O . ASN A 1 195 ? -21.349 -9.962 12.981 1.00 84.12 195 ASN A O 1
ATOM 1655 N N . ASN A 1 196 ? -20.410 -10.448 11.016 1.00 84.50 196 ASN A N 1
ATOM 1656 C CA . ASN A 1 196 ? -19.358 -11.301 11.554 1.00 84.50 196 ASN A CA 1
ATOM 1657 C C . ASN A 1 196 ? -18.099 -11.202 10.682 1.00 84.50 196 ASN A C 1
ATOM 1659 O O . ASN A 1 196 ? -17.936 -11.940 9.712 1.00 84.50 196 ASN A O 1
ATOM 1663 N N . LEU A 1 197 ? -17.178 -10.309 11.050 1.00 85.25 197 LEU A N 1
ATOM 1664 C CA . LEU A 1 197 ? -15.941 -10.094 10.288 1.00 85.25 197 LEU A CA 1
ATOM 1665 C C . LEU A 1 197 ? -14.958 -11.278 10.364 1.00 85.25 197 LEU A C 1
ATOM 1667 O O . LEU A 1 197 ? -14.022 -11.349 9.568 1.00 85.25 197 LEU A O 1
ATOM 1671 N N . HIS A 1 198 ? -15.173 -12.238 11.268 1.00 83.69 198 HIS A N 1
ATOM 1672 C CA . HIS A 1 198 ? -14.417 -13.493 11.277 1.00 83.69 198 HIS A CA 1
ATOM 1673 C C . HIS A 1 198 ? -14.893 -14.467 10.193 1.00 83.69 198 HIS A C 1
ATOM 1675 O O . HIS A 1 198 ? -14.145 -15.365 9.803 1.00 83.69 198 HIS A O 1
ATOM 1681 N N . GLN A 1 199 ? -16.107 -14.279 9.673 1.00 86.94 199 GLN A N 1
ATOM 1682 C CA . GLN A 1 199 ? -16.618 -14.997 8.515 1.00 86.94 199 GLN A CA 1
ATOM 1683 C C . GLN A 1 199 ? -16.346 -14.187 7.249 1.00 86.94 199 GLN A C 1
ATOM 1685 O O . GLN A 1 199 ? -16.953 -13.149 6.988 1.00 86.94 199 GLN A O 1
ATOM 1690 N N . TYR A 1 200 ? -15.429 -14.685 6.430 1.00 90.38 200 TYR A N 1
ATOM 1691 C CA . TYR A 1 200 ? -15.075 -14.058 5.167 1.00 90.38 200 TYR A CA 1
ATOM 1692 C C . TYR A 1 200 ? -14.791 -15.098 4.096 1.00 90.38 200 TYR A C 1
ATOM 1694 O O . TYR A 1 200 ? -14.540 -16.274 4.370 1.00 90.38 200 TYR A O 1
ATOM 1702 N N . LYS A 1 201 ? -14.813 -14.639 2.851 1.00 89.81 201 LYS A N 1
ATOM 1703 C CA . LYS A 1 201 ? -14.463 -15.438 1.684 1.00 89.81 201 LYS A CA 1
ATOM 1704 C C . LYS A 1 201 ? -13.461 -14.659 0.841 1.00 89.81 201 LYS A C 1
ATOM 1706 O O . LYS A 1 201 ? -13.599 -13.447 0.667 1.00 89.81 201 LYS A O 1
ATOM 1711 N N . ILE A 1 202 ? -12.460 -15.374 0.339 1.00 89.75 202 ILE A N 1
ATOM 1712 C CA . ILE A 1 202 ? -11.457 -14.852 -0.588 1.00 89.75 202 ILE A CA 1
ATOM 1713 C C . ILE A 1 202 ? -11.720 -15.487 -1.947 1.00 89.75 202 ILE A C 1
ATOM 1715 O O . ILE A 1 202 ? -11.923 -16.699 -2.038 1.00 89.75 202 ILE A O 1
ATOM 1719 N N . THR A 1 203 ? -11.714 -14.677 -2.996 1.00 86.75 203 THR A N 1
ATOM 1720 C CA . THR A 1 203 ? -11.861 -15.156 -4.368 1.00 86.75 203 THR A CA 1
ATOM 1721 C C . THR A 1 203 ? -10.777 -14.559 -5.230 1.00 86.75 203 THR A C 1
ATOM 1723 O O . THR A 1 203 ? -10.583 -13.344 -5.261 1.00 86.75 203 THR A O 1
ATOM 1726 N N . ASN A 1 204 ? -10.073 -15.434 -5.933 1.00 86.69 204 ASN A N 1
ATOM 1727 C CA . ASN A 1 204 ? -8.989 -15.034 -6.805 1.00 86.69 204 ASN A CA 1
ATOM 1728 C C . ASN A 1 204 ? -9.537 -14.563 -8.148 1.00 86.69 204 ASN A C 1
ATOM 1730 O O . ASN A 1 204 ? -10.553 -15.061 -8.639 1.00 86.69 204 ASN A O 1
ATOM 1734 N N . ASN A 1 205 ? -8.819 -13.629 -8.758 1.00 82.81 205 ASN A N 1
ATOM 1735 C CA . ASN A 1 205 ? -8.994 -13.321 -10.164 1.00 82.81 205 ASN A CA 1
ATOM 1736 C C . ASN A 1 205 ? -8.285 -14.416 -10.960 1.00 82.81 205 ASN A C 1
ATOM 1738 O O . ASN A 1 205 ? -7.059 -14.455 -10.967 1.00 82.81 205 ASN A O 1
ATOM 1742 N N . ASN A 1 206 ? -9.043 -15.326 -11.570 1.00 84.81 206 ASN A N 1
ATOM 1743 C CA . ASN A 1 206 ? -8.492 -16.422 -12.361 1.00 84.81 206 ASN A CA 1
ATOM 1744 C C . ASN A 1 206 ? -8.721 -16.180 -13.853 1.00 84.81 206 ASN A C 1
ATOM 1746 O O . ASN A 1 206 ? -9.775 -15.687 -14.259 1.00 84.81 206 ASN A O 1
ATOM 1750 N N . TRP A 1 207 ? -7.759 -16.601 -14.663 1.00 84.56 207 TRP A N 1
ATOM 1751 C CA . TRP A 1 207 ? -7.886 -16.743 -16.105 1.00 84.56 207 TRP A CA 1
ATOM 1752 C C . TRP A 1 207 ? -7.848 -18.215 -16.489 1.00 84.56 207 TRP A C 1
ATOM 1754 O O . TRP A 1 207 ? -7.098 -18.995 -15.904 1.00 84.56 207 TRP A O 1
ATOM 1764 N N . VAL A 1 208 ? -8.643 -18.570 -17.494 1.00 86.06 208 VAL A N 1
ATOM 1765 C CA . VAL A 1 208 ? -8.449 -19.800 -18.260 1.00 86.06 208 VAL A CA 1
ATOM 1766 C C . VAL A 1 208 ? -7.650 -19.399 -19.489 1.00 86.06 208 VAL A C 1
ATOM 1768 O O . VAL A 1 208 ? -8.102 -18.571 -20.278 1.00 86.06 208 VAL A O 1
ATOM 1771 N N . LEU A 1 209 ? -6.428 -19.910 -19.592 1.00 84.75 209 LEU A N 1
ATOM 1772 C CA . LEU A 1 209 ? -5.579 -19.707 -20.756 1.00 84.75 209 LEU A CA 1
ATOM 1773 C C . LEU A 1 209 ? -5.700 -20.909 -21.680 1.00 84.75 209 LEU A C 1
ATOM 1775 O O . LEU A 1 209 ? -5.527 -22.042 -21.237 1.00 84.75 209 LEU A O 1
ATOM 1779 N N . GLU A 1 210 ? -5.941 -20.635 -22.955 1.00 88.44 210 GLU A N 1
ATOM 1780 C CA . GLU A 1 210 ? -5.983 -21.631 -24.019 1.00 88.44 210 GLU A CA 1
ATOM 1781 C C . GLU A 1 210 ? -4.706 -21.535 -24.862 1.00 88.44 210 GLU A C 1
ATOM 1783 O O . GLU A 1 210 ? -4.358 -20.462 -25.362 1.00 88.44 210 GLU A O 1
ATOM 1788 N N . PHE A 1 211 ? -3.991 -22.648 -25.017 1.00 88.38 211 PHE A N 1
ATOM 1789 C CA . PHE A 1 211 ? -2.825 -22.765 -25.900 1.00 88.38 211 PHE A CA 1
ATOM 1790 C C . PHE A 1 211 ? -2.687 -24.209 -26.375 1.00 88.38 211 PHE A C 1
ATOM 1792 O O . PHE A 1 211 ? -2.909 -25.129 -25.600 1.00 88.38 211 PHE A O 1
ATOM 1799 N N . ASP A 1 212 ? -2.340 -24.435 -27.642 1.00 91.25 212 ASP A N 1
ATOM 1800 C CA . ASP A 1 212 ? -2.123 -25.783 -28.197 1.00 91.25 212 ASP A CA 1
ATOM 1801 C C . ASP A 1 212 ? -3.256 -26.800 -27.905 1.00 91.25 212 ASP A C 1
ATOM 1803 O O . ASP A 1 212 ? -3.012 -27.995 -27.744 1.00 91.25 212 ASP A O 1
ATOM 1807 N N . ASN A 1 213 ? -4.514 -26.337 -27.861 1.00 88.62 213 ASN A N 1
ATOM 1808 C CA . ASN A 1 213 ? -5.707 -27.107 -27.455 1.00 88.62 213 ASN A CA 1
ATOM 1809 C C . ASN A 1 213 ? -5.700 -27.607 -25.993 1.00 88.62 213 ASN A C 1
ATOM 1811 O O . ASN A 1 213 ? -6.411 -28.555 -25.658 1.00 88.62 213 ASN A O 1
ATOM 1815 N N . LEU A 1 214 ? -4.901 -26.988 -25.129 1.00 83.62 214 LEU A N 1
ATOM 1816 C CA . LEU A 1 214 ? -4.875 -27.188 -23.685 1.00 83.62 214 LEU A CA 1
ATOM 1817 C C . LEU A 1 214 ? -5.470 -25.970 -22.982 1.00 83.62 214 LEU A C 1
ATOM 1819 O O . LEU A 1 214 ? -5.242 -24.831 -23.390 1.00 83.62 214 LEU A O 1
ATOM 1823 N N . GLU A 1 215 ? -6.183 -26.225 -21.889 1.00 88.06 215 GLU A N 1
ATOM 1824 C CA . GLU A 1 215 ? -6.698 -25.203 -20.984 1.00 88.06 215 GLU A CA 1
ATOM 1825 C C . GLU A 1 215 ? -5.927 -25.247 -19.664 1.00 88.06 215 GLU A C 1
ATOM 1827 O O . GLU A 1 215 ? -5.793 -26.304 -19.042 1.00 88.06 215 GLU A O 1
ATOM 1832 N N . THR A 1 216 ? -5.458 -24.087 -19.206 1.00 85.19 216 THR A N 1
ATOM 1833 C CA . THR A 1 216 ? -4.815 -23.936 -17.897 1.00 85.19 216 THR A CA 1
ATOM 1834 C C . THR A 1 216 ? -5.501 -22.834 -17.104 1.00 85.19 216 THR A C 1
ATOM 1836 O O . THR A 1 216 ? -5.512 -21.674 -17.514 1.00 85.19 216 THR A O 1
ATOM 1839 N N . LEU A 1 217 ? -6.033 -23.186 -15.931 1.00 85.88 217 LEU A N 1
ATOM 1840 C CA . LEU A 1 217 ? -6.521 -22.222 -14.947 1.00 85.88 217 LEU A CA 1
ATOM 1841 C C . LEU A 1 217 ? -5.336 -21.635 -14.171 1.00 85.88 217 LEU A C 1
ATOM 1843 O O . LEU A 1 217 ? -4.557 -22.374 -13.568 1.00 85.88 217 LEU A O 1
ATOM 1847 N N . MET A 1 218 ? -5.218 -20.311 -14.145 1.00 87.75 218 MET A N 1
ATOM 1848 C CA . MET A 1 218 ? -4.133 -19.616 -13.453 1.00 87.75 218 MET A CA 1
ATOM 1849 C C . MET A 1 218 ? -4.623 -18.322 -12.803 1.00 87.75 218 MET A C 1
ATOM 1851 O O . MET A 1 218 ? -5.575 -17.699 -13.270 1.00 87.75 218 MET A O 1
ATOM 1855 N N . LEU A 1 219 ? -3.942 -17.893 -11.738 1.00 90.94 219 LEU A N 1
ATOM 1856 C CA . LEU A 1 219 ? -4.121 -16.559 -11.166 1.00 90.94 219 LEU A CA 1
ATOM 1857 C C . LEU A 1 219 ? -3.792 -15.491 -12.214 1.00 90.94 219 LEU A C 1
ATOM 1859 O O . LEU A 1 219 ? -2.763 -15.556 -12.886 1.00 90.94 219 LEU A O 1
ATOM 1863 N N . GLN A 1 220 ? -4.653 -14.487 -12.327 1.00 92.50 220 GLN A N 1
ATOM 1864 C CA . GLN A 1 220 ? -4.451 -13.366 -13.226 1.00 92.50 220 GLN A CA 1
ATOM 1865 C C . GLN A 1 220 ? -3.194 -12.587 -12.796 1.00 92.50 220 GLN A C 1
ATOM 1867 O O . GLN A 1 220 ? -3.117 -12.154 -11.640 1.00 92.50 220 GLN A O 1
ATOM 1872 N N . PRO A 1 221 ? -2.210 -12.381 -13.688 1.00 95.06 221 PRO A N 1
ATOM 1873 C CA . PRO A 1 221 ? -1.055 -11.544 -13.397 1.00 95.06 221 PRO A CA 1
ATOM 1874 C C . PRO A 1 221 ? -1.450 -10.064 -13.301 1.00 95.06 221 PRO A C 1
ATOM 1876 O O . PRO A 1 221 ? -2.431 -9.616 -13.893 1.00 95.06 221 PRO A O 1
ATOM 1879 N N . ASN A 1 222 ? -0.656 -9.290 -12.566 1.00 96.38 222 ASN A N 1
ATOM 1880 C CA . ASN A 1 222 ? -0.676 -7.836 -12.618 1.00 96.38 222 ASN A CA 1
ATOM 1881 C C . ASN A 1 222 ? 0.496 -7.361 -13.485 1.00 96.38 222 ASN A C 1
ATOM 1883 O O . ASN A 1 222 ? 1.656 -7.467 -13.083 1.00 96.38 222 ASN A O 1
ATOM 1887 N N . ASP A 1 223 ? 0.193 -6.817 -14.661 1.00 96.88 223 ASP A N 1
ATOM 1888 C CA . ASP A 1 223 ? 1.203 -6.403 -15.641 1.00 96.88 223 ASP A CA 1
ATOM 1889 C C . ASP A 1 223 ? 2.209 -5.396 -15.071 1.00 96.88 223 ASP A C 1
ATOM 1891 O O . ASP A 1 223 ? 3.411 -5.518 -15.301 1.00 96.88 223 ASP A O 1
ATOM 1895 N N . VAL A 1 224 ? 1.753 -4.436 -14.259 1.00 98.38 224 VAL A N 1
ATOM 1896 C CA . VAL A 1 224 ? 2.636 -3.444 -13.621 1.00 98.38 224 VAL A CA 1
ATOM 1897 C C . VAL A 1 224 ? 3.627 -4.130 -12.688 1.00 98.38 224 VAL A C 1
ATOM 1899 O O . VAL A 1 224 ? 4.818 -3.815 -12.717 1.00 98.38 224 VAL A O 1
ATOM 1902 N N . ALA A 1 225 ? 3.158 -5.092 -11.890 1.00 98.00 225 ALA A N 1
ATOM 1903 C CA . ALA A 1 225 ? 4.004 -5.855 -10.983 1.00 98.00 225 ALA A CA 1
ATOM 1904 C C . ALA A 1 225 ? 4.980 -6.771 -11.738 1.00 98.00 225 ALA A C 1
ATOM 1906 O O . ALA A 1 225 ? 6.150 -6.841 -11.366 1.00 98.00 225 ALA A O 1
ATOM 1907 N N . ILE A 1 226 ? 4.546 -7.425 -12.822 1.00 98.38 226 ILE A N 1
ATOM 1908 C CA . ILE A 1 226 ? 5.414 -8.241 -13.685 1.00 98.38 226 ILE A CA 1
ATOM 1909 C C . ILE A 1 226 ? 6.520 -7.376 -14.301 1.00 98.38 226 ILE A C 1
ATOM 1911 O O . ILE A 1 226 ? 7.701 -7.692 -14.153 1.00 98.38 226 ILE A O 1
ATOM 1915 N N . TYR A 1 227 ? 6.166 -6.260 -14.943 1.00 98.75 227 TYR A N 1
ATOM 1916 C CA . TYR A 1 227 ? 7.137 -5.381 -15.596 1.00 98.75 227 TYR A CA 1
ATOM 1917 C C . TYR A 1 227 ? 8.084 -4.723 -14.589 1.00 98.75 227 TYR A C 1
ATOM 1919 O O . TYR A 1 227 ? 9.296 -4.704 -14.803 1.00 98.75 227 TYR A O 1
ATOM 1927 N N . SER A 1 228 ? 7.573 -4.258 -13.447 1.00 98.62 228 SER A N 1
ATOM 1928 C CA . SER A 1 228 ? 8.424 -3.716 -12.383 1.00 98.62 228 SER A CA 1
ATOM 1929 C C . SER A 1 228 ? 9.353 -4.782 -11.791 1.00 98.62 228 SER A C 1
ATOM 1931 O O . SER A 1 228 ? 10.528 -4.503 -11.564 1.00 98.62 228 SER A O 1
ATOM 1933 N N . SER A 1 229 ? 8.884 -6.024 -11.633 1.00 98.56 229 SER A N 1
ATOM 1934 C CA . SER A 1 229 ? 9.710 -7.145 -11.171 1.00 98.56 229 SER A CA 1
ATOM 1935 C C . SER A 1 229 ? 10.868 -7.441 -12.125 1.00 98.56 229 SER A C 1
ATOM 1937 O O . SER A 1 229 ? 12.013 -7.552 -11.683 1.00 98.56 229 SER A O 1
ATOM 1939 N N . ILE A 1 230 ? 10.600 -7.490 -13.437 1.00 98.75 230 ILE A N 1
ATOM 1940 C CA . ILE A 1 230 ? 11.646 -7.650 -14.459 1.00 98.75 230 ILE A CA 1
ATOM 1941 C C . ILE A 1 230 ? 12.646 -6.498 -14.356 1.00 98.75 230 ILE A C 1
ATOM 1943 O O . ILE A 1 230 ? 13.858 -6.732 -14.356 1.00 98.75 230 ILE A O 1
ATOM 1947 N N . SER A 1 231 ? 12.152 -5.263 -14.224 1.00 98.69 231 SER A N 1
ATOM 1948 C CA . SER A 1 231 ? 13.004 -4.094 -14.027 1.00 98.69 231 SER A CA 1
ATOM 1949 C C . SER A 1 231 ? 13.927 -4.259 -12.821 1.00 98.69 231 SER A C 1
ATOM 1951 O O . SER A 1 231 ? 15.141 -4.108 -12.961 1.00 98.69 231 SER A O 1
ATOM 1953 N N . ASP A 1 232 ? 13.377 -4.594 -11.656 1.00 98.38 232 ASP A N 1
ATOM 1954 C CA . ASP A 1 232 ? 14.112 -4.683 -10.396 1.00 98.38 232 ASP A CA 1
ATOM 1955 C C . ASP A 1 232 ? 15.138 -5.818 -10.390 1.00 98.38 232 ASP A C 1
ATOM 1957 O O . ASP A 1 232 ? 16.274 -5.614 -9.960 1.00 98.38 232 ASP A O 1
ATOM 1961 N N . GLN A 1 233 ? 14.778 -6.998 -10.902 1.00 98.38 233 GLN A N 1
ATOM 1962 C CA . GLN A 1 233 ? 15.701 -8.129 -11.013 1.00 98.38 233 GLN A CA 1
ATOM 1963 C C . GLN A 1 233 ? 16.923 -7.753 -11.856 1.00 98.38 233 GLN A C 1
ATOM 1965 O O . GLN A 1 233 ? 18.060 -7.886 -11.402 1.00 98.38 233 GLN A O 1
ATOM 1970 N N . ASN A 1 234 ? 16.691 -7.205 -13.050 1.00 98.69 234 ASN A N 1
ATOM 1971 C CA . ASN A 1 234 ? 17.763 -6.780 -13.946 1.00 98.69 234 ASN A CA 1
ATOM 1972 C C . ASN A 1 234 ? 18.576 -5.614 -13.362 1.00 98.69 234 ASN A C 1
ATOM 1974 O O . ASN A 1 234 ? 19.797 -5.582 -13.513 1.00 98.69 234 ASN A O 1
ATOM 1978 N N . LEU A 1 235 ? 17.932 -4.684 -12.649 1.00 98.44 235 LEU A N 1
ATOM 1979 C CA . LEU A 1 235 ? 18.630 -3.581 -11.994 1.00 98.44 235 LEU A CA 1
ATOM 1980 C C . LEU A 1 235 ? 19.569 -4.074 -10.898 1.00 98.44 235 LEU A C 1
ATOM 1982 O O . LEU A 1 235 ? 20.682 -3.568 -10.772 1.00 98.44 235 LEU A O 1
ATOM 1986 N N . ASN A 1 236 ? 19.117 -5.046 -10.105 1.00 98.19 236 ASN A N 1
ATOM 1987 C CA . ASN A 1 236 ? 19.904 -5.631 -9.028 1.00 98.19 236 ASN A CA 1
ATOM 1988 C C . ASN A 1 236 ? 21.120 -6.374 -9.589 1.00 98.19 236 ASN A C 1
ATOM 1990 O O . ASN A 1 236 ? 22.227 -6.145 -9.108 1.00 98.19 236 ASN A O 1
ATOM 1994 N N . PHE A 1 237 ? 20.949 -7.168 -10.654 1.00 97.69 237 PHE A N 1
ATOM 1995 C CA . PHE A 1 237 ? 22.080 -7.794 -11.346 1.00 97.69 237 PHE A CA 1
ATOM 1996 C C . PHE A 1 237 ? 23.063 -6.755 -11.893 1.00 97.69 237 PHE A C 1
ATOM 1998 O O . PHE A 1 237 ? 24.263 -6.862 -11.644 1.00 97.69 237 PHE A O 1
ATOM 2005 N N . ALA A 1 238 ? 22.571 -5.713 -12.572 1.00 97.75 238 ALA A N 1
ATOM 2006 C CA . ALA A 1 238 ? 23.417 -4.643 -13.095 1.00 97.75 238 ALA A CA 1
ATOM 2007 C C . ALA A 1 238 ? 24.167 -3.896 -11.978 1.00 97.75 238 ALA A C 1
ATOM 2009 O O . ALA A 1 238 ? 25.345 -3.581 -12.133 1.00 97.75 238 ALA A O 1
ATOM 2010 N N . LEU A 1 239 ? 23.511 -3.625 -10.846 1.00 97.38 239 LEU A N 1
ATOM 2011 C CA . LEU A 1 239 ? 24.106 -2.921 -9.711 1.00 97.38 239 LEU A CA 1
ATOM 2012 C C . LEU A 1 239 ? 25.191 -3.756 -9.024 1.00 97.38 239 LEU A C 1
ATOM 2014 O O . LEU A 1 239 ? 26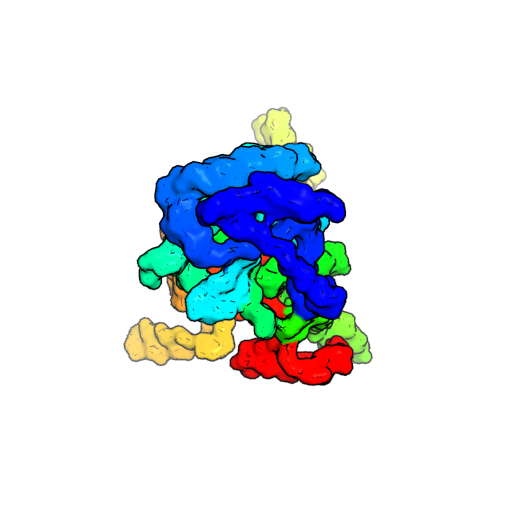.269 -3.227 -8.748 1.00 97.38 239 LEU A O 1
ATOM 2018 N N . SER A 1 240 ? 24.928 -5.040 -8.764 1.00 96.25 240 SER A N 1
ATOM 2019 C CA . SER A 1 240 ? 25.935 -5.955 -8.216 1.00 96.25 240 SER A CA 1
ATOM 2020 C C . SER A 1 240 ? 27.135 -6.050 -9.154 1.00 96.25 240 SER A C 1
ATOM 2022 O O . SER A 1 240 ? 28.257 -5.761 -8.742 1.00 96.25 240 SER A O 1
ATOM 2024 N N . PHE A 1 241 ? 26.890 -6.294 -10.445 1.00 94.31 241 PHE A N 1
ATOM 2025 C CA . PHE A 1 241 ? 27.936 -6.365 -11.464 1.00 94.31 241 PHE A CA 1
ATOM 2026 C C . PHE A 1 241 ? 28.765 -5.073 -11.551 1.00 94.31 241 PHE A C 1
ATOM 2028 O O . PHE A 1 241 ? 29.996 -5.094 -11.609 1.00 94.31 241 PHE A O 1
ATOM 2035 N N . TYR A 1 242 ? 28.107 -3.913 -11.521 1.00 94.12 242 TYR A N 1
ATOM 2036 C CA . TYR A 1 242 ? 28.784 -2.621 -11.549 1.00 94.12 242 TYR A CA 1
ATOM 2037 C C . TYR A 1 242 ? 29.736 -2.446 -10.360 1.00 94.12 242 TYR A C 1
ATOM 2039 O O . TYR A 1 242 ? 30.876 -2.010 -10.535 1.00 94.12 242 TYR A O 1
ATOM 2047 N N . ASN A 1 243 ? 29.284 -2.789 -9.152 1.00 94.00 243 ASN A N 1
ATOM 2048 C CA . ASN A 1 243 ? 30.067 -2.615 -7.930 1.00 94.00 243 ASN A CA 1
ATOM 2049 C C . ASN A 1 243 ? 31.211 -3.627 -7.806 1.00 94.00 243 ASN A C 1
ATOM 2051 O O . ASN A 1 243 ? 32.278 -3.267 -7.310 1.00 94.00 243 ASN A O 1
ATOM 2055 N N . GLU A 1 244 ? 30.993 -4.866 -8.241 1.00 92.31 244 GLU A N 1
ATOM 2056 C CA . GLU A 1 244 ? 31.950 -5.969 -8.104 1.00 92.31 244 GLU A CA 1
ATOM 2057 C C . GLU A 1 244 ? 32.976 -6.004 -9.242 1.00 92.31 244 GLU A C 1
ATOM 2059 O O . GLU A 1 244 ? 34.116 -6.415 -9.030 1.00 92.31 244 GLU A O 1
ATOM 2064 N N . THR A 1 245 ? 32.611 -5.536 -10.439 1.00 88.81 245 THR A N 1
ATOM 2065 C CA . THR A 1 245 ? 33.436 -5.706 -11.641 1.00 88.81 245 THR A CA 1
ATOM 2066 C C . THR A 1 245 ? 33.850 -4.379 -12.272 1.00 88.81 245 THR A C 1
ATOM 2068 O O . THR A 1 245 ? 35.044 -4.117 -12.439 1.00 88.81 245 THR A O 1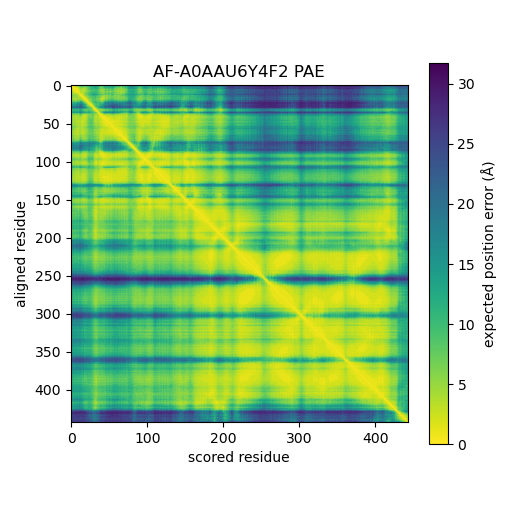
ATOM 2071 N N . ILE A 1 246 ? 32.894 -3.504 -12.599 1.00 87.38 246 ILE A N 1
ATOM 2072 C CA . ILE A 1 246 ? 33.173 -2.272 -13.363 1.00 87.38 246 ILE A CA 1
ATOM 2073 C C . ILE A 1 246 ? 33.921 -1.240 -12.507 1.00 87.38 246 ILE A C 1
ATOM 2075 O O . ILE A 1 246 ? 34.960 -0.714 -12.916 1.00 87.38 246 ILE A O 1
ATOM 2079 N N . LEU A 1 247 ? 33.415 -0.949 -11.306 1.00 87.31 247 LEU A N 1
ATOM 2080 C CA . LEU A 1 247 ? 33.967 0.084 -10.433 1.00 87.31 247 LEU A CA 1
ATOM 2081 C C . LEU A 1 247 ? 35.393 -0.239 -9.943 1.00 87.31 247 LEU A C 1
ATOM 2083 O O . LEU A 1 247 ? 36.233 0.666 -9.983 1.00 87.31 247 LEU A O 1
ATOM 2087 N N . PRO A 1 248 ? 35.723 -1.474 -9.508 1.00 87.50 248 PRO A N 1
ATOM 2088 C CA . PRO A 1 248 ? 37.091 -1.820 -9.137 1.00 87.50 248 PRO A CA 1
ATOM 2089 C C . PRO A 1 248 ? 38.054 -1.647 -10.310 1.00 87.50 248 PRO A C 1
ATOM 2091 O O . PRO A 1 248 ? 39.089 -1.003 -10.152 1.00 87.50 248 PRO A O 1
ATOM 2094 N N . ARG A 1 249 ? 37.693 -2.108 -11.514 1.00 81.38 249 ARG A N 1
ATOM 2095 C CA . ARG A 1 249 ? 38.546 -1.947 -12.702 1.00 81.38 249 ARG A CA 1
ATOM 2096 C C . ARG A 1 249 ? 38.845 -0.485 -13.009 1.00 81.38 249 ARG A C 1
ATOM 2098 O O . ARG A 1 249 ? 39.996 -0.135 -13.249 1.00 81.38 249 ARG A O 1
ATOM 2105 N N . HIS A 1 250 ? 37.844 0.385 -12.911 1.00 76.31 250 HIS A N 1
ATOM 2106 C CA . HIS A 1 250 ? 38.050 1.817 -13.115 1.00 76.31 250 HIS A CA 1
ATOM 2107 C C . HIS A 1 250 ? 39.024 2.431 -12.089 1.00 76.31 250 HIS A C 1
ATOM 2109 O O . HIS A 1 250 ? 39.754 3.367 -12.413 1.00 76.31 250 HIS A O 1
ATOM 2115 N N . LYS A 1 251 ? 39.057 1.916 -10.852 1.00 76.56 251 LYS A N 1
ATOM 2116 C CA . LYS A 1 251 ? 39.990 2.378 -9.810 1.00 76.56 251 LYS A CA 1
ATOM 2117 C C . LYS A 1 251 ? 41.420 1.878 -10.026 1.00 76.56 251 LYS A C 1
ATOM 2119 O O . LYS A 1 251 ? 42.347 2.627 -9.747 1.00 76.56 251 LYS A O 1
ATOM 2124 N N . TYR A 1 252 ? 41.594 0.646 -10.506 1.00 69.81 252 TYR A N 1
ATOM 2125 C CA . TYR A 1 252 ? 42.916 0.025 -10.661 1.00 69.81 252 TYR A CA 1
ATOM 2126 C C . TYR A 1 252 ? 43.619 0.363 -11.980 1.00 69.81 252 TYR A C 1
ATOM 2128 O O . TYR A 1 252 ? 44.842 0.449 -12.004 1.00 69.81 252 TYR A O 1
ATOM 2136 N N . TYR A 1 253 ? 42.879 0.552 -13.075 1.00 62.06 253 TYR A N 1
ATOM 2137 C CA . TYR A 1 253 ? 43.476 0.571 -14.416 1.00 62.06 253 TYR A CA 1
ATOM 2138 C C . TYR A 1 253 ? 43.673 1.962 -15.030 1.00 62.06 253 TYR A C 1
ATOM 2140 O O . TYR A 1 253 ? 44.103 2.033 -16.176 1.00 62.06 253 TYR A O 1
ATOM 2148 N N . HIS A 1 254 ? 43.384 3.061 -14.316 1.00 63.06 254 HIS A N 1
ATOM 2149 C CA . HIS A 1 254 ? 43.576 4.454 -14.779 1.00 63.06 254 HIS A CA 1
ATOM 2150 C C . HIS A 1 254 ? 43.142 4.738 -16.244 1.00 63.06 254 HIS A C 1
ATOM 2152 O O . HIS A 1 254 ? 43.675 5.642 -16.880 1.00 63.06 254 HIS A O 1
ATOM 2158 N N . GLY A 1 255 ? 42.176 3.988 -16.793 1.00 57.75 255 GLY A N 1
ATOM 2159 C CA . GLY A 1 255 ? 41.719 4.135 -18.182 1.00 57.75 255 GLY A CA 1
ATOM 2160 C C . GLY A 1 255 ? 42.405 3.250 -19.237 1.00 57.75 255 GLY A C 1
ATOM 2161 O O . GLY A 1 255 ? 42.181 3.474 -20.423 1.00 57.75 255 GLY A O 1
ATOM 2162 N N . MET A 1 256 ? 43.200 2.241 -18.862 1.00 60.59 256 MET A N 1
ATOM 2163 C CA . MET A 1 256 ? 43.637 1.189 -19.797 1.00 60.59 256 MET A CA 1
ATOM 2164 C C . MET A 1 256 ? 42.420 0.411 -20.323 1.00 60.59 256 MET A C 1
ATOM 2166 O O . MET A 1 256 ? 41.524 0.054 -19.555 1.00 60.59 256 MET A O 1
ATOM 2170 N N . PHE A 1 257 ? 42.381 0.161 -21.636 1.00 61.03 257 PHE A N 1
ATOM 2171 C CA . PHE A 1 257 ? 41.260 -0.516 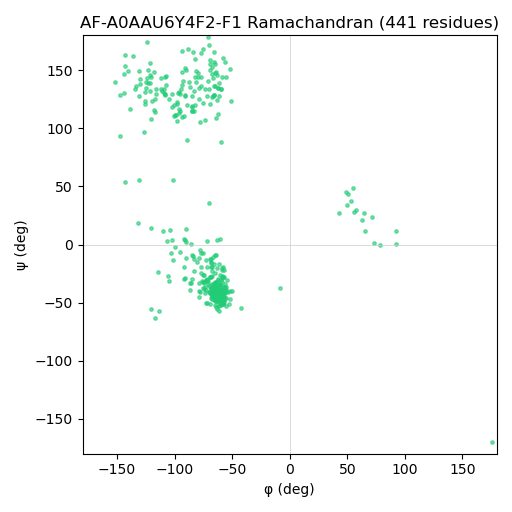-22.292 1.00 61.03 257 PHE A CA 1
ATOM 2172 C C . PHE A 1 257 ? 41.084 -1.950 -21.766 1.00 61.03 257 PHE A C 1
ATOM 2174 O O . PHE A 1 257 ? 42.074 -2.682 -21.684 1.00 61.03 257 PHE A O 1
ATOM 2181 N N . PRO A 1 258 ? 39.848 -2.386 -21.452 1.00 68.50 258 PRO A N 1
ATOM 2182 C CA 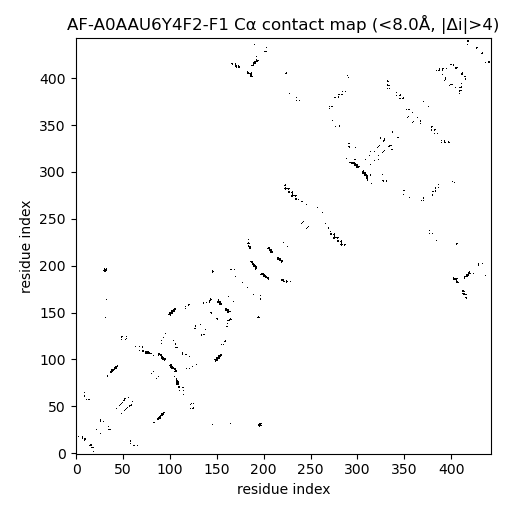. PRO A 1 258 ? 39.596 -3.772 -21.082 1.00 68.50 258 PRO A CA 1
ATOM 2183 C C . PRO A 1 258 ? 39.972 -4.709 -22.236 1.00 68.50 258 PRO A C 1
ATOM 2185 O O . PRO A 1 258 ? 39.675 -4.427 -23.404 1.00 68.50 258 PRO A O 1
ATOM 2188 N N . HIS A 1 259 ? 40.599 -5.841 -21.904 1.00 77.62 259 HIS A N 1
ATOM 2189 C CA . HIS A 1 259 ? 40.842 -6.925 -22.860 1.00 77.62 259 HIS A CA 1
ATOM 2190 C C . HIS A 1 259 ? 39.517 -7.388 -23.491 1.00 77.62 259 HIS A C 1
ATOM 2192 O O . HIS A 1 259 ? 38.452 -7.207 -22.908 1.00 77.62 259 HIS A O 1
ATOM 2198 N N . VAL A 1 260 ? 39.557 -8.005 -24.676 1.00 78.31 260 VAL A N 1
ATOM 2199 C CA . VAL A 1 260 ? 38.342 -8.403 -25.421 1.00 78.31 260 VAL A CA 1
ATOM 2200 C C . VAL A 1 260 ? 37.380 -9.252 -24.574 1.00 78.31 260 VAL A C 1
ATOM 2202 O O . VAL A 1 260 ? 36.178 -9.006 -24.581 1.00 78.31 260 VAL A O 1
ATOM 2205 N N . GLU A 1 261 ? 37.899 -10.187 -23.778 1.00 75.25 261 GLU A N 1
ATOM 2206 C CA . GLU A 1 261 ? 37.100 -10.999 -22.844 1.00 75.25 261 GLU A CA 1
ATOM 2207 C C . GLU A 1 261 ? 36.399 -10.135 -21.782 1.00 75.25 261 GLU A C 1
ATOM 2209 O O . GLU A 1 261 ? 35.218 -10.311 -21.495 1.00 75.25 261 GLU A O 1
ATOM 2214 N N . GLN A 1 262 ? 37.085 -9.108 -21.279 1.00 79.88 262 GLN A N 1
ATOM 2215 C CA . GLN A 1 262 ? 36.526 -8.144 -20.332 1.00 79.88 262 GLN A CA 1
ATOM 2216 C C . GLN A 1 262 ? 35.508 -7.200 -20.985 1.00 79.88 262 GLN A C 1
ATOM 2218 O O . GLN A 1 262 ? 34.719 -6.600 -20.268 1.00 79.88 262 GLN A O 1
ATOM 2223 N N . GLN A 1 263 ? 35.490 -7.041 -22.314 1.00 84.31 263 GLN A N 1
ATOM 2224 C CA . GLN A 1 263 ? 34.468 -6.244 -23.010 1.00 84.31 263 GLN A CA 1
ATOM 2225 C C . GLN A 1 263 ? 33.122 -6.975 -23.084 1.00 84.31 263 GLN A C 1
ATOM 2227 O O . GLN A 1 263 ? 32.079 -6.327 -22.994 1.00 84.31 263 GLN A O 1
ATOM 2232 N N . GLN A 1 264 ? 33.126 -8.311 -23.175 1.00 87.12 264 GLN A N 1
ATOM 2233 C CA . GLN A 1 264 ? 31.895 -9.118 -23.160 1.00 87.12 264 GLN A CA 1
ATOM 2234 C C . GLN A 1 264 ? 31.071 -8.863 -21.896 1.00 87.12 264 GLN A C 1
ATOM 2236 O O . GLN A 1 264 ? 29.855 -8.704 -21.942 1.00 87.12 264 GLN A O 1
ATOM 2241 N N . GLU A 1 265 ? 31.758 -8.725 -20.773 1.00 88.75 265 GLU A N 1
ATOM 2242 C CA . GLU A 1 265 ? 31.187 -8.366 -19.483 1.00 88.75 265 GLU A CA 1
ATOM 2243 C C . GLU A 1 265 ? 30.472 -7.002 -19.471 1.00 88.75 265 GLU A C 1
ATOM 2245 O O . GLU A 1 265 ? 29.394 -6.875 -18.887 1.00 88.75 265 GLU A O 1
ATOM 2250 N N . TYR A 1 266 ? 31.006 -5.988 -20.164 1.00 90.25 266 TYR A N 1
ATOM 2251 C CA . TYR A 1 266 ? 30.305 -4.708 -20.330 1.00 90.25 266 TYR A CA 1
ATOM 2252 C C . TYR A 1 266 ? 29.036 -4.876 -21.167 1.00 90.25 266 TYR A C 1
ATOM 2254 O O . TYR A 1 266 ? 28.016 -4.268 -20.850 1.00 90.25 266 TYR A O 1
ATOM 2262 N N . PHE A 1 267 ? 29.058 -5.718 -22.204 1.00 92.44 267 PHE A N 1
ATOM 2263 C CA . PHE A 1 267 ? 27.853 -6.011 -22.985 1.00 92.44 267 PHE A CA 1
ATOM 2264 C C . PHE A 1 267 ? 26.789 -6.724 -22.149 1.00 92.44 267 PHE A C 1
ATOM 2266 O O . PHE A 1 267 ? 25.612 -6.385 -22.266 1.00 92.44 267 PHE A O 1
ATOM 2273 N N . THR A 1 268 ? 27.180 -7.643 -21.266 1.00 93.44 268 THR A N 1
ATOM 2274 C CA . THR A 1 268 ? 26.270 -8.276 -20.301 1.00 93.44 268 THR A CA 1
ATOM 2275 C C . THR A 1 268 ? 25.669 -7.247 -19.341 1.00 93.44 268 THR A C 1
ATOM 2277 O O . THR A 1 268 ? 24.451 -7.205 -19.165 1.00 93.44 268 THR A O 1
ATOM 2280 N N . TYR A 1 269 ? 26.485 -6.346 -18.784 1.00 95.88 269 TYR A N 1
ATOM 2281 C CA . TYR A 1 269 ? 25.984 -5.225 -17.982 1.00 95.88 269 TYR A CA 1
ATOM 2282 C C . TYR A 1 269 ? 24.976 -4.368 -18.762 1.00 95.88 269 TYR A C 1
ATOM 2284 O O . TYR A 1 269 ? 23.900 -4.047 -18.250 1.00 95.88 269 TYR A O 1
ATOM 2292 N N . PHE A 1 270 ? 25.292 -4.024 -20.017 1.00 96.25 270 PHE A N 1
ATOM 2293 C CA . PHE A 1 270 ? 24.403 -3.227 -20.855 1.00 96.25 270 PHE A CA 1
ATOM 2294 C C . PHE A 1 270 ? 23.070 -3.921 -21.123 1.00 96.25 270 PHE A C 1
ATOM 2296 O O . PHE A 1 270 ? 22.038 -3.256 -21.091 1.00 96.25 270 PHE A O 1
ATOM 2303 N N . GLN A 1 271 ? 23.061 -5.239 -21.325 1.00 97.25 271 GLN A N 1
ATOM 2304 C CA . GLN A 1 271 ? 21.821 -6.004 -21.475 1.00 97.25 271 GLN A CA 1
ATOM 2305 C C . GLN A 1 271 ? 20.932 -5.877 -20.236 1.00 97.25 271 GLN A C 1
ATOM 2307 O O . GLN A 1 271 ? 19.750 -5.554 -20.367 1.00 97.25 271 GLN A O 1
ATOM 2312 N N . PHE A 1 272 ? 21.496 -6.052 -19.037 1.00 98.31 272 PHE A N 1
ATOM 2313 C CA . PHE A 1 272 ? 20.732 -5.925 -17.797 1.00 98.31 272 PHE A CA 1
ATOM 2314 C C . PHE A 1 272 ? 20.195 -4.504 -17.596 1.00 98.31 272 PHE A C 1
ATOM 2316 O O . PHE A 1 272 ? 19.003 -4.323 -17.349 1.00 98.31 272 PHE A O 1
ATOM 2323 N N . ILE A 1 273 ? 21.029 -3.472 -17.756 1.00 98.25 273 ILE A N 1
ATOM 2324 C CA . ILE A 1 273 ? 20.589 -2.095 -17.496 1.00 98.25 273 ILE A CA 1
ATOM 2325 C C . ILE A 1 273 ? 19.585 -1.589 -18.544 1.00 98.25 273 ILE A C 1
ATOM 2327 O O . ILE A 1 273 ? 18.639 -0.887 -18.191 1.00 98.25 273 ILE A O 1
ATOM 2331 N N . ILE A 1 274 ? 19.737 -1.984 -19.816 1.00 98.19 274 ILE A N 1
ATOM 2332 C CA . ILE A 1 274 ? 18.782 -1.662 -20.886 1.00 98.19 274 ILE A CA 1
ATOM 2333 C C . ILE A 1 274 ? 17.445 -2.355 -20.629 1.00 98.19 274 ILE A C 1
ATOM 2335 O O . ILE A 1 274 ? 16.405 -1.701 -20.694 1.00 98.19 274 ILE A O 1
ATOM 2339 N N . THR A 1 275 ? 17.469 -3.649 -20.299 1.00 98.69 275 THR A N 1
ATOM 2340 C CA . THR A 1 275 ? 16.255 -4.411 -19.968 1.00 98.69 275 THR A CA 1
ATOM 2341 C C . THR A 1 275 ? 15.537 -3.763 -18.793 1.00 98.69 275 THR A C 1
ATOM 2343 O O . THR A 1 275 ? 14.342 -3.487 -18.867 1.00 98.69 275 THR A O 1
ATOM 2346 N N . SER A 1 276 ? 16.285 -3.433 -17.740 1.00 98.75 276 SER A N 1
ATOM 2347 C CA . SER A 1 276 ? 15.737 -2.781 -16.559 1.00 98.75 276 SER A CA 1
ATOM 2348 C C . SER A 1 276 ? 15.057 -1.449 -16.888 1.00 98.75 276 SER A C 1
ATOM 2350 O O . SER A 1 276 ? 13.911 -1.215 -16.512 1.00 98.75 276 SER A O 1
ATOM 2352 N N . LEU A 1 277 ? 15.726 -0.607 -17.677 1.00 98.62 277 LEU A N 1
ATOM 2353 C CA . LEU A 1 277 ? 15.208 0.689 -18.094 1.00 98.62 277 LEU A CA 1
ATOM 2354 C C . LEU A 1 277 ? 13.929 0.579 -18.930 1.00 98.62 277 LEU A C 1
ATOM 2356 O O . LEU A 1 277 ? 12.973 1.316 -18.678 1.00 98.62 277 LEU A O 1
ATOM 2360 N N . ILE A 1 278 ? 13.910 -0.319 -19.921 1.00 98.62 278 ILE A N 1
ATOM 2361 C CA . ILE A 1 278 ? 12.740 -0.530 -20.781 1.00 98.62 278 ILE A CA 1
ATOM 2362 C C . ILE A 1 278 ? 11.552 -0.949 -19.919 1.00 98.62 278 ILE A C 1
ATOM 2364 O O . ILE A 1 278 ? 10.515 -0.293 -19.965 1.00 98.62 278 ILE A O 1
ATOM 2368 N N . PHE A 1 279 ? 11.722 -1.971 -19.077 1.00 98.75 279 PHE A N 1
ATOM 2369 C CA . PHE A 1 279 ? 10.632 -2.498 -18.261 1.00 98.75 279 PHE A CA 1
ATOM 2370 C C . PHE A 1 279 ? 10.180 -1.544 -17.148 1.00 98.75 279 PHE A C 1
ATOM 2372 O O . PHE A 1 279 ? 8.997 -1.533 -16.819 1.00 98.75 279 PHE A O 1
ATOM 2379 N N . ALA A 1 280 ? 11.056 -0.677 -16.630 1.00 98.75 280 ALA A N 1
ATOM 2380 C CA . ALA A 1 280 ? 10.652 0.397 -15.722 1.00 98.75 280 ALA A CA 1
ATOM 2381 C C . ALA A 1 280 ? 9.691 1.382 -16.404 1.00 98.75 280 ALA A C 1
ATOM 2383 O O . ALA A 1 280 ? 8.677 1.766 -15.822 1.00 98.75 280 ALA A O 1
ATOM 2384 N N . TYR A 1 281 ? 9.980 1.774 -17.649 1.00 98.62 281 TYR A N 1
ATOM 2385 C CA . TYR A 1 281 ? 9.088 2.635 -18.428 1.00 98.62 281 TYR A CA 1
ATOM 2386 C C . TYR A 1 281 ? 7.806 1.896 -18.842 1.00 98.62 281 TYR A C 1
ATOM 2388 O O . TYR A 1 281 ? 6.719 2.454 -18.729 1.00 98.62 281 TYR A O 1
ATOM 2396 N N . THR A 1 282 ? 7.901 0.626 -19.246 1.00 98.56 282 THR A N 1
ATOM 2397 C CA . THR A 1 282 ? 6.736 -0.208 -19.588 1.00 98.56 282 THR A CA 1
ATOM 2398 C C . THR A 1 282 ? 5.804 -0.413 -18.391 1.00 98.56 282 THR A C 1
ATOM 2400 O O . THR A 1 282 ? 4.588 -0.359 -18.554 1.00 98.56 282 THR A O 1
ATOM 2403 N N . ALA A 1 283 ? 6.340 -0.563 -17.175 1.00 98.69 283 ALA A N 1
ATOM 2404 C CA . ALA A 1 283 ? 5.535 -0.608 -15.954 1.00 98.69 283 ALA A CA 1
ATOM 2405 C C . ALA A 1 283 ? 4.719 0.682 -15.763 1.00 98.69 283 ALA A C 1
ATOM 2407 O O . ALA A 1 283 ? 3.549 0.618 -15.393 1.00 98.69 283 ALA A O 1
ATOM 2408 N N . LEU A 1 284 ? 5.303 1.848 -16.068 1.00 98.75 284 LEU A N 1
ATOM 2409 C CA . LEU A 1 284 ? 4.593 3.130 -16.025 1.00 98.75 284 LEU A CA 1
ATOM 2410 C C . LEU A 1 284 ? 3.516 3.246 -17.110 1.00 98.75 284 LEU A C 1
ATOM 2412 O O . LEU A 1 284 ? 2.440 3.769 -16.830 1.00 98.75 284 LEU A O 1
ATOM 2416 N N . GLU A 1 285 ? 3.777 2.751 -18.323 1.00 98.31 285 GLU A N 1
ATOM 2417 C CA . GLU A 1 285 ? 2.777 2.714 -19.401 1.00 98.31 285 GLU A CA 1
ATOM 2418 C C . GLU A 1 285 ? 1.580 1.833 -19.024 1.00 98.31 285 GLU A C 1
ATOM 2420 O O . GLU A 1 285 ? 0.434 2.278 -19.127 1.00 98.31 285 GLU A O 1
ATOM 2425 N N . ALA A 1 286 ? 1.841 0.617 -18.536 1.00 98.25 286 ALA A N 1
ATOM 2426 C CA . ALA A 1 286 ? 0.805 -0.299 -18.069 1.00 98.25 286 ALA A CA 1
ATOM 2427 C C . ALA A 1 286 ? 0.002 0.310 -16.911 1.00 98.25 286 ALA A C 1
ATOM 2429 O O . ALA A 1 286 ? -1.228 0.292 -16.928 1.00 98.25 286 ALA A O 1
ATOM 2430 N N . PHE A 1 287 ? 0.693 0.925 -15.948 1.00 98.44 287 PHE A N 1
ATOM 2431 C CA . PHE A 1 287 ? 0.065 1.583 -14.808 1.00 98.44 287 PHE A CA 1
ATOM 2432 C C . PHE A 1 287 ? -0.869 2.715 -15.242 1.00 98.44 287 PHE A C 1
ATOM 2434 O O . PHE A 1 287 ? -2.012 2.786 -14.787 1.00 98.44 287 PHE A O 1
ATOM 2441 N N . ALA A 1 288 ? -0.407 3.577 -16.151 1.00 98.06 288 ALA A N 1
ATOM 2442 C CA . ALA A 1 288 ? -1.214 4.684 -16.635 1.00 98.06 288 ALA A CA 1
ATOM 2443 C C . ALA A 1 288 ? -2.486 4.200 -17.339 1.00 98.06 288 ALA A C 1
ATOM 2445 O O . ALA A 1 288 ? -3.542 4.787 -17.129 1.00 98.06 288 ALA A O 1
ATOM 2446 N N . ASN A 1 289 ? -2.405 3.121 -18.121 1.00 97.06 289 ASN A N 1
ATOM 2447 C CA . ASN A 1 289 ? -3.563 2.558 -18.817 1.00 97.06 289 ASN A CA 1
ATOM 2448 C C . ASN A 1 289 ? -4.589 1.951 -17.845 1.00 97.06 289 ASN A C 1
ATOM 2450 O O . ASN A 1 289 ? -5.784 2.206 -17.978 1.00 97.06 289 ASN A O 1
ATOM 2454 N N . ILE A 1 290 ? -4.131 1.212 -16.827 1.00 94.69 290 ILE A N 1
ATOM 2455 C CA . ILE A 1 290 ? -5.004 0.624 -15.794 1.00 94.69 290 ILE A CA 1
ATOM 2456 C C . ILE A 1 290 ? -5.792 1.700 -15.040 1.00 94.69 290 ILE A C 1
ATOM 2458 O O . ILE A 1 290 ? -6.949 1.491 -14.683 1.00 94.69 290 ILE A O 1
ATOM 2462 N N . CYS A 1 291 ? -5.187 2.866 -14.819 1.00 96.00 291 CYS A N 1
ATOM 2463 C CA . CYS A 1 291 ? -5.839 3.954 -14.103 1.00 96.00 291 CYS A CA 1
ATOM 2464 C C . CYS A 1 291 ? -6.940 4.657 -14.912 1.00 96.00 291 CYS A C 1
ATOM 2466 O O . CYS A 1 291 ? -7.697 5.419 -14.321 1.00 96.00 291 CYS A O 1
ATOM 2468 N N . ILE A 1 292 ? -7.039 4.445 -16.231 1.00 95.50 292 ILE A N 1
ATOM 2469 C CA . ILE A 1 292 ? -8.052 5.092 -17.076 1.00 95.50 292 ILE A CA 1
ATOM 2470 C C . ILE A 1 292 ? -9.356 4.273 -17.022 1.00 95.50 292 ILE A C 1
ATOM 2472 O O . ILE A 1 292 ? -9.369 3.115 -17.456 1.00 95.50 292 ILE A O 1
ATOM 2476 N N . PRO A 1 293 ? -10.474 4.852 -16.540 1.00 92.62 293 PRO A N 1
ATOM 2477 C CA . PRO A 1 293 ? -11.772 4.182 -16.537 1.00 92.62 293 PRO A CA 1
ATOM 2478 C C . PRO A 1 293 ? -12.281 3.911 -17.956 1.00 92.62 293 PRO A C 1
ATOM 2480 O O . PRO A 1 293 ? -12.070 4.716 -18.862 1.00 92.62 293 PRO A O 1
ATOM 2483 N N . ASP A 1 294 ? -13.017 2.816 -18.151 1.00 89.94 294 ASP A N 1
ATOM 2484 C CA . ASP A 1 294 ? -13.537 2.436 -19.477 1.00 89.94 294 ASP A CA 1
ATOM 2485 C C . ASP A 1 294 ? -14.506 3.470 -20.068 1.00 89.94 294 ASP A C 1
ATOM 2487 O O . ASP A 1 294 ? -14.580 3.639 -21.284 1.00 89.94 294 ASP A O 1
ATOM 2491 N N . ASN A 1 295 ? -15.220 4.195 -19.206 1.00 91.69 295 ASN A N 1
ATOM 2492 C CA . ASN A 1 295 ? -16.161 5.250 -19.578 1.00 91.69 295 ASN A CA 1
ATOM 2493 C C . ASN A 1 295 ? -15.535 6.655 -19.631 1.00 91.69 295 ASN A C 1
ATOM 2495 O O . ASN A 1 295 ? -16.264 7.627 -19.826 1.00 91.69 295 ASN A O 1
ATOM 2499 N N . TYR A 1 296 ? -14.219 6.788 -19.442 1.00 94.25 296 TYR A N 1
ATOM 2500 C CA . TYR A 1 296 ? -13.542 8.078 -19.539 1.00 94.25 296 TYR A CA 1
ATOM 2501 C C . TYR A 1 296 ? -13.258 8.449 -21.001 1.00 94.25 296 TYR A C 1
ATOM 2503 O O . TYR A 1 296 ? -12.855 7.616 -21.821 1.00 94.25 296 TYR A O 1
ATOM 2511 N N . SER A 1 297 ? -13.440 9.730 -21.316 1.00 93.56 297 SER A N 1
ATOM 2512 C CA . SER A 1 297 ? -13.109 10.309 -22.613 1.00 93.56 297 SER A CA 1
ATOM 2513 C C . SER A 1 297 ? -12.581 11.724 -22.454 1.00 93.56 297 SER A C 1
ATOM 2515 O O . SER A 1 297 ? -13.066 12.459 -21.597 1.00 93.56 297 SER A O 1
ATOM 2517 N N . ILE A 1 298 ? -11.661 12.123 -23.328 1.00 93.81 298 ILE A N 1
ATOM 2518 C CA . ILE A 1 298 ? -11.119 13.483 -23.369 1.00 93.81 298 ILE A CA 1
ATOM 2519 C C . ILE A 1 298 ? -11.324 14.094 -24.756 1.00 93.81 298 ILE A C 1
ATOM 2521 O O . ILE A 1 298 ? -11.152 13.422 -25.776 1.00 93.81 298 ILE A O 1
ATOM 2525 N N . GLU A 1 299 ? -11.693 15.371 -24.795 1.00 91.62 299 GLU A N 1
ATOM 2526 C CA . GLU A 1 299 ? -11.820 16.147 -26.029 1.00 91.62 299 GLU A CA 1
ATOM 2527 C C . GLU A 1 299 ? -10.526 16.933 -26.286 1.00 91.62 299 GLU A C 1
ATOM 2529 O O . GLU A 1 299 ? -10.029 17.642 -25.409 1.00 91.62 299 GLU A O 1
ATOM 2534 N N . GLU A 1 300 ? -9.973 16.822 -27.495 1.00 88.56 300 GLU A N 1
ATOM 2535 C CA . GLU A 1 300 ? -8.935 17.730 -27.984 1.00 88.56 300 GLU A CA 1
ATOM 2536 C C . GLU A 1 300 ? -9.435 18.515 -29.186 1.00 88.56 300 GLU A C 1
ATOM 2538 O O . GLU A 1 300 ? -9.945 17.941 -30.148 1.00 88.56 300 GLU A O 1
ATOM 2543 N N . GLU A 1 301 ? -9.197 19.823 -29.173 1.00 87.75 301 GLU A N 1
ATOM 2544 C CA . GLU A 1 301 ? -9.377 20.667 -30.344 1.00 87.75 301 GLU A CA 1
ATOM 2545 C C . GLU A 1 301 ? -8.015 20.970 -30.974 1.00 87.75 301 GLU A C 1
ATOM 2547 O O . GLU A 1 301 ? -7.140 21.579 -30.353 1.00 87.75 301 GLU A O 1
ATOM 2552 N N . LYS A 1 302 ? -7.820 20.538 -32.223 1.00 85.56 302 LYS A N 1
ATOM 2553 C CA . LYS A 1 302 ? -6.640 20.874 -33.029 1.00 85.56 302 LYS A CA 1
ATOM 2554 C C . LYS A 1 302 ? -7.101 21.474 -34.344 1.00 85.56 302 LYS A C 1
ATOM 2556 O O . LYS A 1 302 ? -7.854 20.847 -35.078 1.00 85.56 302 LYS A O 1
ATOM 2561 N N . GLN A 1 303 ? -6.633 22.688 -34.639 1.00 82.75 303 GLN A N 1
ATOM 2562 C CA . GLN A 1 303 ? -6.955 23.402 -35.884 1.00 82.75 303 GLN A CA 1
ATOM 2563 C C . GLN A 1 303 ? -8.476 23.504 -36.150 1.00 82.75 303 GLN A C 1
ATOM 2565 O O . GLN A 1 303 ? -8.920 23.370 -37.285 1.00 82.75 303 GLN A O 1
ATOM 2570 N N . GLY A 1 304 ? -9.281 23.706 -35.099 1.00 85.88 304 GLY A N 1
ATOM 2571 C CA . GLY A 1 304 ? -10.745 23.797 -35.187 1.00 85.88 304 GLY A CA 1
ATOM 2572 C C . GLY A 1 304 ? -11.478 22.454 -35.316 1.00 85.88 304 GLY A C 1
ATOM 2573 O O . GLY A 1 304 ? -12.705 22.437 -35.370 1.00 85.88 304 GLY A O 1
ATOM 2574 N N . ILE A 1 305 ? -10.759 21.324 -35.347 1.00 86.25 305 ILE A N 1
ATOM 2575 C CA . ILE A 1 305 ? -11.345 19.980 -35.339 1.00 86.25 305 ILE A CA 1
ATOM 2576 C C . ILE A 1 305 ? -11.347 19.449 -33.907 1.00 86.25 305 ILE A C 1
ATOM 2578 O O . ILE A 1 305 ? -10.289 19.232 -33.310 1.00 86.25 305 ILE A O 1
ATOM 2582 N N . LYS A 1 306 ? -12.548 19.208 -33.377 1.00 90.62 306 LYS A N 1
ATOM 2583 C CA . LYS A 1 306 ? -12.774 18.565 -32.079 1.00 90.62 306 LYS A CA 1
ATOM 2584 C C . LYS A 1 306 ? -12.757 17.051 -32.244 1.00 90.62 306 LYS A C 1
ATOM 2586 O O . LYS A 1 306 ? -13.567 16.493 -32.980 1.00 90.62 306 LYS A O 1
ATOM 2591 N N . THR A 1 307 ? -11.828 16.392 -31.563 1.00 91.31 307 THR A N 1
ATOM 2592 C CA . THR A 1 307 ? -11.700 14.932 -31.540 1.00 91.31 307 THR A CA 1
ATOM 2593 C C . THR A 1 307 ? -11.926 14.436 -30.121 1.00 91.31 307 THR A C 1
ATOM 2595 O O . THR A 1 307 ? -11.247 14.880 -29.198 1.00 91.31 307 THR A O 1
ATOM 2598 N N . ILE A 1 308 ? -12.861 13.502 -29.949 1.00 93.06 308 ILE A N 1
ATOM 2599 C CA . ILE A 1 308 ? -13.120 12.846 -28.665 1.00 93.06 308 ILE A CA 1
ATOM 2600 C C . ILE A 1 308 ? -12.384 11.508 -28.660 1.00 93.06 308 ILE A C 1
ATOM 2602 O O . ILE A 1 308 ? -12.638 10.647 -29.503 1.00 93.06 308 ILE A O 1
ATOM 2606 N N . TYR A 1 309 ? -11.479 11.326 -27.702 1.00 94.88 309 TYR A N 1
ATOM 2607 C CA . TYR A 1 309 ? -10.748 10.080 -27.510 1.00 94.88 309 TYR A CA 1
ATOM 2608 C C . TYR A 1 309 ? -11.374 9.287 -26.364 1.00 94.88 309 TYR A C 1
ATOM 2610 O O . TYR A 1 309 ? -11.406 9.760 -25.230 1.00 94.88 309 TYR A O 1
ATOM 2618 N N . SER A 1 310 ? -11.846 8.072 -26.653 1.00 95.38 310 SER A N 1
ATOM 2619 C CA . SER A 1 310 ? -12.195 7.072 -25.632 1.00 95.38 310 SER A CA 1
ATOM 2620 C C . SER A 1 310 ? -10.938 6.526 -24.947 1.00 95.38 310 SER A C 1
ATOM 2622 O O . SER A 1 310 ? -9.830 6.760 -25.436 1.00 95.38 310 SER A O 1
ATOM 2624 N N . LYS A 1 311 ? -11.084 5.724 -23.881 1.00 95.00 311 LYS A N 1
ATOM 2625 C CA . LYS A 1 311 ? -9.968 5.000 -23.241 1.00 95.00 311 LYS A CA 1
ATOM 2626 C C . LYS A 1 311 ? -8.997 4.378 -24.250 1.00 95.00 311 LYS A C 1
ATOM 2628 O O . LYS A 1 311 ? -7.819 4.716 -24.244 1.00 95.00 311 LYS A O 1
ATOM 2633 N N . THR A 1 312 ? -9.485 3.558 -25.182 1.00 94.69 312 THR A N 1
ATOM 2634 C CA . THR A 1 312 ? -8.635 2.919 -26.204 1.00 94.69 312 THR A CA 1
ATOM 2635 C C . THR A 1 312 ? -7.933 3.939 -27.109 1.00 94.69 312 THR A C 1
ATOM 2637 O O . THR A 1 312 ? -6.791 3.734 -27.520 1.00 94.69 312 THR A O 1
ATOM 2640 N N . GLY A 1 313 ? -8.599 5.054 -27.425 1.00 94.81 313 GLY A N 1
ATOM 2641 C CA . GLY A 1 313 ? -7.999 6.158 -28.176 1.00 94.81 313 GLY A CA 1
ATOM 2642 C C . GLY A 1 313 ? -6.871 6.838 -27.399 1.00 94.81 313 GLY A C 1
ATOM 2643 O O . GLY A 1 313 ? -5.804 7.092 -27.963 1.00 94.81 313 GLY A O 1
ATOM 2644 N N . ILE A 1 314 ? -7.078 7.068 -26.101 1.00 96.19 314 ILE A N 1
ATOM 2645 C CA . ILE A 1 314 ? -6.083 7.643 -25.190 1.00 96.19 314 ILE A CA 1
ATOM 2646 C C . ILE A 1 314 ? -4.879 6.709 -25.063 1.00 96.19 314 ILE A C 1
ATOM 2648 O O . ILE A 1 314 ? -3.741 7.144 -25.229 1.00 96.19 314 ILE A O 1
ATOM 2652 N N . GLU A 1 315 ? -5.116 5.419 -24.825 1.00 94.81 315 GLU A N 1
ATOM 2653 C CA . GLU A 1 315 ? -4.070 4.409 -24.655 1.00 94.81 315 GLU A CA 1
ATOM 2654 C C . GLU A 1 315 ? -3.108 4.357 -25.845 1.00 94.81 315 GLU A C 1
ATOM 2656 O O . GLU A 1 315 ? -1.900 4.242 -25.633 1.00 94.81 315 GLU A O 1
ATOM 2661 N N . ARG A 1 316 ? -3.639 4.498 -27.068 1.00 92.94 316 ARG A N 1
ATOM 2662 C CA . ARG A 1 316 ? -2.889 4.410 -28.331 1.00 92.94 316 ARG A CA 1
ATOM 2663 C C . ARG A 1 316 ? -2.247 5.718 -28.786 1.00 92.94 316 ARG A C 1
ATOM 2665 O O . ARG A 1 316 ? -1.212 5.673 -29.442 1.00 92.94 316 ARG A O 1
ATOM 2672 N N . THR A 1 317 ? -2.873 6.860 -28.502 1.00 93.75 317 THR A N 1
ATOM 2673 C CA . THR A 1 317 ? -2.502 8.139 -29.140 1.00 93.75 317 THR A CA 1
ATOM 2674 C C . THR A 1 317 ? -1.728 9.063 -28.206 1.00 93.75 317 THR A C 1
ATOM 2676 O O . THR A 1 317 ? -0.891 9.839 -28.663 1.00 93.75 317 THR A O 1
ATOM 2679 N N . PHE A 1 318 ? -1.995 9.004 -26.900 1.00 95.44 318 PHE A N 1
ATOM 2680 C CA . PHE A 1 318 ? -1.398 9.927 -25.940 1.00 95.44 318 PHE A CA 1
ATOM 2681 C C . PHE A 1 318 ? -0.045 9.399 -25.484 1.00 95.44 318 PHE A C 1
ATOM 2683 O O . PHE A 1 318 ? 0.097 8.222 -25.141 1.00 95.44 318 PHE A O 1
ATOM 2690 N N . THR A 1 319 ? 0.947 10.288 -25.425 1.00 95.88 319 THR A N 1
ATOM 2691 C CA . THR A 1 319 ? 2.239 9.942 -24.827 1.00 95.88 319 THR A CA 1
ATOM 2692 C C . THR A 1 319 ? 2.062 9.667 -23.335 1.00 95.88 319 THR A C 1
ATOM 2694 O O . THR A 1 319 ? 1.143 10.192 -22.702 1.00 95.88 319 THR A O 1
ATOM 2697 N N . LEU A 1 320 ? 2.954 8.878 -22.731 1.00 97.44 320 LEU A N 1
ATOM 2698 C CA . LEU A 1 320 ? 2.902 8.639 -21.286 1.00 97.44 320 LEU A CA 1
ATOM 2699 C C . LEU A 1 320 ? 2.978 9.952 -20.490 1.00 97.44 320 LEU A C 1
ATOM 2701 O O . LEU A 1 320 ? 2.278 10.131 -19.495 1.00 97.44 320 LEU A O 1
ATOM 2705 N N . ARG A 1 321 ? 3.775 10.909 -20.972 1.00 96.50 321 ARG A N 1
ATOM 2706 C CA . ARG A 1 321 ? 3.848 12.259 -20.414 1.00 96.50 321 ARG A CA 1
ATOM 2707 C C . ARG A 1 321 ? 2.493 12.973 -20.415 1.00 96.50 321 ARG A C 1
ATOM 2709 O O . ARG A 1 321 ? 2.139 13.576 -19.402 1.00 96.50 321 ARG A O 1
ATOM 2716 N N . ASP A 1 322 ? 1.750 12.907 -21.520 1.00 95.44 322 ASP A N 1
ATOM 2717 C CA . ASP A 1 322 ? 0.409 13.497 -21.617 1.00 95.44 322 ASP A CA 1
ATOM 2718 C C . ASP A 1 322 ? -0.581 12.775 -20.701 1.00 95.44 322 ASP A C 1
ATOM 2720 O O . ASP A 1 322 ? -1.384 13.425 -20.028 1.00 95.44 322 ASP A O 1
ATOM 2724 N N . LYS A 1 323 ? -0.482 11.441 -20.616 1.00 97.44 323 LYS A N 1
ATOM 2725 C CA . LYS A 1 323 ? -1.292 10.643 -19.689 1.00 97.44 323 LYS A CA 1
ATOM 2726 C C . LYS A 1 323 ? -1.060 11.082 -18.243 1.00 97.44 323 LYS A C 1
ATOM 2728 O O . LYS A 1 323 ? -2.031 11.324 -17.540 1.00 97.44 323 LYS A O 1
ATOM 2733 N N . PHE A 1 324 ? 0.186 11.272 -17.807 1.00 97.44 324 PHE A N 1
ATOM 2734 C CA . PHE A 1 324 ? 0.466 11.735 -16.444 1.00 97.44 324 PHE A CA 1
ATOM 2735 C C . PHE A 1 324 ? -0.020 13.158 -16.171 1.00 97.44 324 PHE A C 1
ATOM 2737 O O . PHE A 1 324 ? -0.670 13.375 -15.154 1.00 97.44 324 PHE A O 1
ATOM 2744 N N . LYS A 1 325 ? 0.278 14.111 -17.062 1.00 95.50 325 LYS A N 1
ATOM 2745 C CA . LYS A 1 325 ? -0.016 15.540 -16.845 1.00 95.50 325 LYS A CA 1
ATOM 2746 C C . LYS A 1 325 ? -1.479 15.925 -16.970 1.00 95.50 325 LYS A C 1
ATOM 2748 O O . LYS A 1 325 ? -1.895 16.919 -16.391 1.00 95.50 325 LYS A O 1
ATOM 2753 N N . ARG A 1 326 ? -2.219 15.232 -17.831 1.00 94.25 326 ARG A N 1
ATOM 2754 C CA . ARG A 1 326 ? -3.573 15.645 -18.213 1.00 94.25 326 ARG A CA 1
ATOM 2755 C C . ARG A 1 326 ? -4.578 14.602 -17.780 1.00 94.25 326 ARG A C 1
ATOM 2757 O O . ARG A 1 326 ? -5.394 14.875 -16.910 1.00 94.25 326 ARG A O 1
ATOM 2764 N N . VAL A 1 327 ? -4.460 13.400 -18.340 1.00 96.31 327 VAL A N 1
ATOM 2765 C CA . VAL 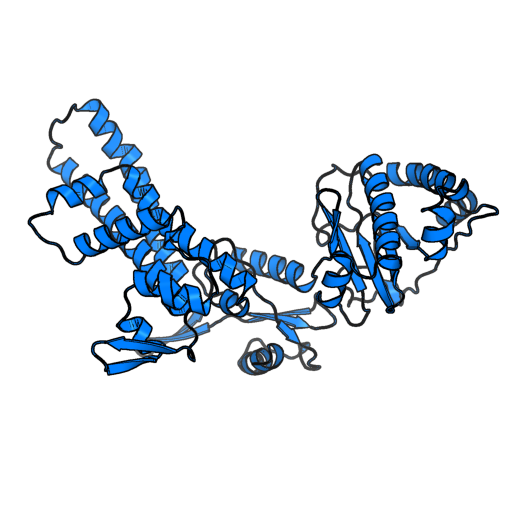A 1 327 ? -5.451 12.336 -18.140 1.00 96.31 327 VAL A CA 1
ATOM 2766 C C . VAL A 1 327 ? -5.521 11.931 -16.670 1.00 96.31 327 VAL A C 1
ATOM 2768 O O . VAL A 1 327 ? -6.575 12.014 -16.057 1.00 96.31 327 VAL A O 1
ATOM 2771 N N . LEU A 1 328 ? -4.399 11.541 -16.068 1.00 96.31 328 LEU A N 1
ATOM 2772 C CA . LEU A 1 328 ? -4.374 11.067 -14.685 1.00 96.31 328 LEU A CA 1
ATOM 2773 C C . LEU A 1 328 ? -4.566 12.186 -13.671 1.00 96.31 328 LEU A C 1
ATOM 2775 O O . LEU A 1 328 ? -5.167 11.945 -12.629 1.00 96.31 328 LEU A O 1
ATOM 2779 N N . THR A 1 329 ? -4.132 13.406 -13.979 1.00 96.00 329 THR A N 1
ATOM 2780 C CA . THR A 1 329 ? -4.449 14.573 -13.152 1.00 96.00 329 THR A CA 1
ATOM 2781 C C . THR A 1 329 ? -5.955 14.806 -13.069 1.00 96.00 329 THR A C 1
ATOM 2783 O O . THR A 1 329 ? -6.458 15.051 -11.978 1.00 96.00 329 THR A O 1
ATOM 2786 N N . GLU A 1 330 ? -6.692 14.651 -14.172 1.00 95.00 330 GLU A N 1
ATOM 2787 C CA . GLU A 1 330 ? -8.155 14.754 -14.172 1.00 95.00 330 GLU A CA 1
ATOM 2788 C C . GLU A 1 330 ? -8.823 13.536 -13.513 1.00 95.00 330 GLU A C 1
ATOM 2790 O O . GLU A 1 330 ? -9.639 13.689 -12.604 1.00 95.00 330 GLU A O 1
ATOM 2795 N N . VAL A 1 331 ? -8.446 12.322 -13.928 1.00 95.19 331 VAL A N 1
ATOM 2796 C CA . VAL A 1 331 ? -9.051 11.065 -13.460 1.00 95.19 331 VAL A CA 1
ATOM 2797 C C . VAL A 1 331 ? -8.846 10.853 -11.959 1.00 95.19 331 VAL A C 1
ATOM 2799 O O . VAL A 1 331 ? -9.781 10.467 -11.256 1.00 95.19 331 VAL A O 1
ATOM 2802 N N . LEU A 1 332 ? -7.630 11.095 -11.465 1.00 96.06 332 LEU A N 1
ATOM 2803 C CA . LEU A 1 332 ? -7.240 10.847 -10.075 1.00 96.06 332 LEU A CA 1
ATOM 2804 C C . LEU A 1 332 ? -7.252 12.117 -9.217 1.00 96.06 332 LEU A C 1
ATOM 2806 O O . LEU A 1 332 ? -6.994 12.026 -8.019 1.00 96.06 332 LEU A O 1
ATOM 2810 N N . GLN A 1 333 ? -7.559 13.281 -9.802 1.00 95.88 333 GLN A N 1
ATOM 2811 C CA . GLN A 1 333 ? -7.595 14.577 -9.113 1.00 95.88 333 GLN A CA 1
ATOM 2812 C C . GLN A 1 333 ? -6.274 14.884 -8.390 1.00 95.88 333 GLN A C 1
ATOM 2814 O O . GLN A 1 333 ? -6.253 15.216 -7.202 1.00 95.88 333 GLN A O 1
ATOM 2819 N N . THR A 1 334 ? -5.153 14.717 -9.097 1.00 94.50 334 THR A N 1
ATOM 2820 C CA . THR A 1 334 ? -3.817 14.964 -8.533 1.00 94.50 334 THR A CA 1
ATOM 2821 C C . THR A 1 334 ? -3.432 16.437 -8.611 1.00 94.50 334 THR A C 1
ATOM 2823 O O . THR A 1 334 ? -4.017 17.218 -9.361 1.00 94.50 334 THR A O 1
ATOM 2826 N N . THR A 1 335 ? -2.384 16.823 -7.883 1.00 93.12 335 THR A N 1
ATOM 2827 C CA . THR A 1 335 ? -1.650 18.053 -8.205 1.00 93.12 335 THR A CA 1
ATOM 2828 C C . THR A 1 335 ? -0.939 17.920 -9.557 1.00 93.12 335 THR A C 1
ATOM 2830 O O . THR A 1 335 ? -0.815 16.823 -10.106 1.00 93.12 335 THR A O 1
ATOM 2833 N N . GLU A 1 336 ? -0.476 19.045 -10.108 1.00 92.62 336 GLU A N 1
ATOM 2834 C CA . GLU A 1 336 ? 0.297 19.070 -11.354 1.00 92.62 336 GLU A CA 1
ATOM 2835 C C . GLU A 1 336 ? 1.615 18.288 -11.176 1.00 92.62 336 GLU A C 1
ATOM 2837 O O . GLU A 1 336 ? 2.508 18.749 -10.452 1.00 92.62 336 GLU A O 1
ATOM 2842 N N . PRO A 1 337 ? 1.788 17.136 -11.854 1.00 94.38 337 PRO A N 1
ATOM 2843 C CA . PRO A 1 337 ? 2.920 16.248 -11.606 1.00 94.38 337 PRO A CA 1
ATOM 2844 C C . PRO A 1 337 ? 4.255 16.859 -12.034 1.00 94.38 337 PRO A C 1
ATOM 2846 O O . PRO A 1 337 ? 5.302 16.443 -11.546 1.00 94.38 337 PRO A O 1
ATOM 2849 N N . SER A 1 338 ? 4.265 17.874 -12.908 1.00 93.94 338 SER A N 1
ATOM 2850 C CA . SER A 1 338 ? 5.518 18.545 -13.280 1.00 93.94 338 SER A CA 1
ATOM 2851 C C . SER A 1 338 ? 6.174 19.371 -12.183 1.00 93.94 338 SER A C 1
ATOM 2853 O O . SER A 1 338 ? 7.343 19.728 -12.329 1.00 93.94 338 SER A O 1
ATOM 2855 N N . GLN A 1 339 ? 5.461 19.639 -11.088 1.00 94.44 339 GLN A N 1
ATOM 2856 C CA . GLN A 1 339 ? 6.036 20.270 -9.900 1.00 94.44 339 GLN A CA 1
ATOM 2857 C C . GLN A 1 339 ? 6.692 19.252 -8.955 1.00 94.44 339 GLN A C 1
ATOM 2859 O O . GLN A 1 339 ? 7.379 19.634 -8.007 1.00 94.44 339 GLN A O 1
ATOM 2864 N N . GLU A 1 340 ? 6.518 17.955 -9.210 1.00 96.50 340 GLU A N 1
ATOM 2865 C CA . GLU A 1 340 ? 7.064 16.906 -8.363 1.00 96.50 340 GLU A CA 1
ATOM 2866 C C . GLU A 1 340 ? 8.564 16.698 -8.592 1.00 96.50 340 GLU A C 1
ATOM 2868 O O . GLU A 1 340 ? 9.075 16.715 -9.715 1.00 96.50 340 GLU A O 1
ATOM 2873 N N . LYS A 1 341 ? 9.290 16.395 -7.510 1.00 95.50 341 LYS A N 1
ATOM 2874 C CA . LYS A 1 341 ? 10.753 16.191 -7.542 1.00 95.50 341 LYS A CA 1
ATOM 2875 C C . LYS A 1 341 ? 11.188 15.059 -8.479 1.00 95.50 341 LYS A C 1
ATOM 2877 O O . LYS A 1 341 ? 12.318 15.062 -8.966 1.00 95.50 341 LYS A O 1
ATOM 2882 N N . TRP A 1 342 ? 10.322 14.072 -8.702 1.00 96.50 342 TRP A N 1
ATOM 2883 C CA . TRP A 1 342 ? 10.600 12.925 -9.565 1.00 96.50 342 TRP A CA 1
ATOM 2884 C C . TRP A 1 342 ? 10.414 13.233 -11.058 1.00 96.50 342 TRP A C 1
ATOM 2886 O O . TRP A 1 342 ? 10.918 12.480 -11.893 1.00 96.50 342 TRP A O 1
ATOM 2896 N N . TRP A 1 343 ? 9.747 14.337 -11.418 1.00 97.69 343 TRP A N 1
ATOM 2897 C CA . TRP A 1 343 ? 9.361 14.630 -12.799 1.00 97.69 343 TRP A CA 1
ATOM 2898 C C . TRP A 1 343 ? 10.559 14.726 -13.748 1.00 97.69 343 TRP A C 1
ATOM 2900 O O . TRP A 1 343 ? 10.577 14.107 -14.808 1.00 97.69 343 TRP A O 1
ATOM 2910 N N . SER A 1 344 ? 11.616 15.440 -13.360 1.00 96.00 344 SER A N 1
ATOM 2911 C CA . SER A 1 344 ? 12.825 15.580 -14.189 1.00 96.00 344 SER A CA 1
ATOM 2912 C C . SER A 1 344 ? 13.526 14.239 -14.458 1.00 96.00 344 SER A C 1
ATOM 2914 O O . SER A 1 344 ? 14.040 14.006 -15.558 1.00 96.00 344 SER A O 1
ATOM 2916 N N . LYS A 1 345 ? 13.498 13.321 -13.484 1.00 96.44 345 LYS A N 1
ATOM 2917 C CA . LYS A 1 345 ? 14.020 11.957 -13.639 1.00 96.44 345 LYS A CA 1
ATOM 2918 C C . LYS A 1 345 ? 13.151 11.133 -14.585 1.00 96.44 345 LYS A C 1
ATOM 2920 O O . LYS A 1 345 ? 13.703 10.445 -15.436 1.00 96.44 345 LYS A O 1
ATOM 2925 N N . PHE A 1 346 ? 11.825 11.255 -14.498 1.00 97.88 346 PHE A N 1
ATOM 2926 C CA . PHE A 1 346 ? 10.898 10.632 -15.449 1.00 97.88 346 PHE A CA 1
ATOM 2927 C C . PHE A 1 346 ? 11.166 11.084 -16.892 1.00 97.88 346 PHE A C 1
ATOM 2929 O O . PHE A 1 346 ? 11.285 10.253 -17.787 1.00 97.88 346 PHE A O 1
ATOM 2936 N N . ILE A 1 347 ? 11.340 12.389 -17.116 1.00 97.31 347 ILE A N 1
ATOM 2937 C CA . ILE A 1 347 ? 11.630 12.934 -18.451 1.00 97.31 347 ILE A CA 1
ATOM 2938 C C . ILE A 1 347 ? 12.953 12.390 -19.002 1.00 97.31 347 ILE A C 1
ATOM 2940 O O . ILE A 1 347 ? 13.048 12.055 -20.183 1.00 97.31 347 ILE A O 1
ATOM 2944 N N . THR A 1 348 ? 13.975 12.277 -18.150 1.00 95.81 348 THR A N 1
ATOM 2945 C CA . THR A 1 348 ? 15.263 11.688 -18.546 1.00 95.81 348 THR A CA 1
ATOM 2946 C C . THR A 1 348 ? 15.129 10.192 -18.852 1.00 95.81 348 THR A C 1
ATOM 2948 O O . THR A 1 348 ? 15.667 9.737 -19.861 1.00 95.81 348 THR A O 1
ATOM 2951 N N . LEU A 1 349 ? 14.366 9.445 -18.045 1.00 97.56 349 LEU A N 1
ATOM 2952 C CA . LEU A 1 349 ? 14.069 8.027 -18.272 1.00 97.56 349 LEU A CA 1
ATOM 2953 C C . LEU A 1 349 ? 13.378 7.816 -19.628 1.00 97.56 349 LEU A C 1
ATOM 2955 O O . LEU A 1 349 ? 13.817 6.987 -20.422 1.00 97.56 349 LEU A O 1
ATOM 2959 N N . GLU A 1 350 ? 12.342 8.608 -19.915 1.00 97.19 350 GLU A N 1
ATOM 2960 C CA . GLU A 1 350 ? 11.610 8.597 -21.186 1.00 97.19 350 GLU A CA 1
ATOM 2961 C C . GLU A 1 350 ? 12.533 8.866 -22.377 1.00 97.19 350 GLU A C 1
ATOM 2963 O O . GLU A 1 350 ? 12.519 8.135 -23.370 1.00 97.19 350 GLU A O 1
ATOM 2968 N N . LYS A 1 351 ? 13.372 9.903 -22.272 1.00 95.25 351 LYS A N 1
ATOM 2969 C CA . LYS A 1 351 ? 14.330 10.255 -23.320 1.00 95.25 351 LYS A CA 1
ATOM 2970 C C . LYS A 1 351 ? 15.293 9.101 -23.593 1.00 95.25 351 LYS A C 1
ATOM 2972 O O . LYS A 1 351 ? 15.460 8.720 -24.749 1.00 95.25 351 LYS A O 1
ATOM 2977 N N . LEU A 1 352 ? 15.886 8.523 -22.548 1.00 95.50 352 LEU A N 1
ATOM 2978 C CA . LEU A 1 352 ? 16.855 7.441 -22.701 1.00 95.50 352 LEU A CA 1
ATOM 2979 C C . LEU A 1 352 ? 16.204 6.164 -23.255 1.00 95.50 352 LEU A C 1
ATOM 2981 O O . LEU A 1 352 ? 16.779 5.515 -24.127 1.00 95.50 352 LEU A O 1
ATOM 2985 N N . ARG A 1 353 ? 14.973 5.841 -22.833 1.00 95.94 353 ARG A N 1
ATOM 2986 C CA . ARG A 1 353 ? 14.173 4.738 -23.396 1.00 95.94 353 ARG A CA 1
ATOM 2987 C C . ARG A 1 353 ? 13.945 4.922 -24.892 1.00 95.94 353 ARG A C 1
ATOM 2989 O O . ARG A 1 353 ? 14.149 3.988 -25.666 1.00 95.94 353 ARG A O 1
ATOM 2996 N N . ASN A 1 354 ? 13.570 6.129 -25.309 1.00 94.25 354 ASN A N 1
ATOM 2997 C CA . ASN A 1 354 ? 13.364 6.445 -26.721 1.00 94.25 354 ASN A CA 1
ATOM 2998 C C . ASN A 1 354 ? 14.664 6.366 -27.524 1.00 94.25 354 ASN A C 1
ATOM 3000 O O . ASN A 1 354 ? 14.653 5.838 -28.631 1.00 94.25 354 ASN A O 1
ATOM 3004 N N . GLU A 1 355 ? 15.787 6.824 -26.971 1.00 93.50 355 GLU A N 1
ATOM 3005 C CA . GLU A 1 355 ? 17.098 6.690 -27.613 1.00 93.50 355 GLU A CA 1
ATOM 3006 C C . GLU A 1 355 ? 17.538 5.230 -27.753 1.00 93.50 355 GLU A C 1
ATOM 3008 O O . GLU A 1 355 ? 18.205 4.895 -28.729 1.00 93.50 355 GLU A O 1
ATOM 3013 N N . ILE A 1 356 ? 17.190 4.354 -26.807 1.00 93.25 356 ILE A N 1
ATOM 3014 C CA . ILE A 1 356 ? 17.465 2.911 -26.876 1.00 93.25 356 ILE A CA 1
ATOM 3015 C C . ILE A 1 356 ? 16.618 2.250 -27.971 1.00 93.25 356 ILE A C 1
ATOM 3017 O O . ILE A 1 356 ? 17.162 1.566 -28.836 1.00 93.25 356 ILE A O 1
ATOM 3021 N N . ILE A 1 357 ? 15.303 2.477 -27.970 1.00 91.44 357 ILE A N 1
ATOM 3022 C CA . ILE A 1 357 ? 14.372 1.806 -28.893 1.00 91.44 357 ILE A CA 1
ATOM 3023 C C . ILE A 1 357 ? 14.495 2.358 -30.318 1.00 91.44 357 ILE A C 1
ATOM 3025 O O . ILE A 1 357 ? 14.534 1.599 -31.282 1.00 91.44 357 ILE A O 1
ATOM 3029 N N . HIS A 1 358 ? 14.627 3.675 -30.466 1.00 89.25 358 HIS A N 1
ATOM 3030 C CA . HIS A 1 358 ? 14.802 4.351 -31.752 1.00 89.25 358 HIS A CA 1
ATOM 3031 C C . HIS A 1 358 ? 16.270 4.723 -31.966 1.00 89.25 358 HIS A C 1
ATOM 3033 O O . HIS A 1 358 ? 16.614 5.890 -32.169 1.00 89.25 358 HIS A O 1
ATOM 3039 N N . THR A 1 359 ? 17.140 3.714 -31.877 1.00 84.75 359 THR A N 1
ATOM 3040 C CA . THR A 1 359 ? 18.596 3.878 -31.938 1.00 84.75 359 THR A CA 1
ATOM 3041 C C . THR A 1 359 ? 19.029 4.702 -33.153 1.00 84.75 359 THR A C 1
ATOM 3043 O O . THR A 1 359 ? 18.773 4.330 -34.296 1.00 84.75 359 THR A O 1
ATOM 3046 N N . LYS A 1 360 ? 19.764 5.791 -32.897 1.00 81.50 360 LYS A N 1
ATOM 3047 C CA . LYS A 1 360 ? 20.486 6.567 -33.913 1.00 81.50 360 LYS A CA 1
ATOM 3048 C C . LYS A 1 360 ? 21.987 6.407 -33.698 1.00 81.50 360 LYS A C 1
ATOM 3050 O O . LYS A 1 360 ? 22.475 6.536 -32.578 1.00 81.50 360 LYS A O 1
ATOM 3055 N N . GLN A 1 361 ? 22.729 6.147 -34.771 1.00 79.25 361 GLN A N 1
ATOM 3056 C CA . GLN A 1 361 ? 24.170 5.887 -34.688 1.00 79.25 361 GLN A CA 1
ATOM 3057 C C . GLN A 1 361 ? 24.965 7.107 -34.197 1.00 79.25 361 GLN A C 1
ATOM 3059 O O . GLN A 1 361 ? 25.925 6.953 -33.443 1.00 79.25 361 GLN A O 1
ATOM 3064 N N . SER A 1 362 ? 24.506 8.312 -34.547 1.00 74.56 362 SER A N 1
ATOM 3065 C CA . SER A 1 362 ? 25.125 9.601 -34.214 1.00 74.56 362 SER A CA 1
ATOM 3066 C C . SER A 1 362 ? 25.164 9.948 -32.720 1.00 74.56 362 SER A C 1
ATOM 3068 O O . SER A 1 362 ? 25.763 10.953 -32.363 1.00 74.56 362 SER A O 1
ATOM 3070 N N . SER A 1 363 ? 24.496 9.179 -31.855 1.00 79.19 363 SER A N 1
ATOM 3071 C CA . SER A 1 363 ? 24.442 9.416 -30.402 1.00 79.19 363 SER A CA 1
ATOM 3072 C C . SER A 1 363 ? 24.722 8.152 -29.580 1.00 79.19 363 SER A C 1
ATOM 3074 O O . SER A 1 363 ? 24.332 8.054 -28.416 1.00 79.19 363 SER A O 1
ATOM 3076 N N . SER A 1 364 ? 25.326 7.139 -30.204 1.00 81.31 364 SER A N 1
ATOM 3077 C CA . SER A 1 364 ? 25.482 5.808 -29.610 1.00 81.31 364 SER A CA 1
ATOM 3078 C C . SER A 1 364 ? 26.473 5.782 -28.438 1.00 81.31 364 SER A C 1
ATOM 3080 O O . SER A 1 364 ? 26.175 5.187 -27.403 1.00 81.31 364 SER A O 1
ATOM 3082 N N . ASP A 1 365 ? 27.599 6.476 -28.558 1.00 86.56 365 ASP A N 1
ATOM 3083 C CA . ASP A 1 365 ? 28.651 6.615 -27.546 1.00 86.56 365 ASP A CA 1
ATOM 3084 C C . ASP A 1 365 ? 28.163 7.332 -26.275 1.00 86.56 365 ASP A C 1
ATOM 3086 O O . ASP A 1 365 ? 28.334 6.828 -25.158 1.00 86.56 365 ASP A O 1
ATOM 3090 N N . GLY A 1 366 ? 27.475 8.466 -26.431 1.00 88.69 366 GLY A N 1
ATOM 3091 C CA . GLY A 1 366 ? 26.912 9.228 -25.315 1.00 88.69 366 GLY A CA 1
ATOM 3092 C C . GLY A 1 366 ? 25.837 8.446 -24.553 1.00 88.69 366 GLY A C 1
ATOM 3093 O O . GLY A 1 366 ? 25.764 8.503 -23.320 1.00 88.69 366 GLY A O 1
ATOM 3094 N N . ARG A 1 367 ? 25.046 7.638 -25.269 1.00 91.94 367 ARG A N 1
ATOM 3095 C CA . ARG A 1 367 ? 24.030 6.763 -24.673 1.00 91.94 367 ARG A CA 1
ATOM 3096 C C . ARG A 1 367 ? 24.660 5.688 -23.789 1.00 91.94 367 ARG A C 1
ATOM 3098 O O . ARG A 1 367 ? 24.289 5.572 -22.624 1.00 91.94 367 ARG A O 1
ATOM 3105 N N . TYR A 1 368 ? 25.633 4.932 -24.300 1.00 93.06 368 TYR A N 1
ATOM 3106 C CA . TYR A 1 368 ? 26.310 3.899 -23.503 1.00 93.06 368 TYR A CA 1
ATOM 3107 C C . TYR A 1 368 ? 27.111 4.489 -22.333 1.00 93.06 368 TYR A C 1
ATOM 3109 O O . TYR A 1 368 ? 27.122 3.909 -21.248 1.00 93.06 368 TYR A O 1
ATOM 3117 N N . SER A 1 369 ? 27.681 5.685 -22.499 1.00 92.25 369 SER A N 1
ATOM 3118 C CA . SER A 1 369 ? 28.304 6.430 -21.395 1.00 92.25 369 SER A CA 1
ATOM 3119 C C . SER A 1 369 ? 27.297 6.761 -20.288 1.00 92.25 369 SER A C 1
ATOM 3121 O O . SER A 1 369 ? 27.587 6.595 -19.104 1.00 92.25 369 SER A O 1
ATOM 3123 N N . THR A 1 370 ? 26.077 7.159 -20.659 1.00 94.06 370 THR A N 1
ATOM 3124 C CA . THR A 1 370 ? 24.993 7.417 -19.699 1.00 94.06 370 THR A CA 1
ATOM 3125 C C . THR A 1 370 ? 24.587 6.145 -18.951 1.00 94.06 370 THR A C 1
ATOM 3127 O O . THR A 1 370 ? 24.400 6.189 -17.733 1.00 94.06 370 THR A O 1
ATOM 3130 N N . LEU A 1 371 ? 24.512 5.004 -19.646 1.00 95.31 371 LEU A N 1
ATOM 3131 C CA . LEU A 1 371 ? 24.194 3.702 -19.044 1.00 95.31 371 LEU A CA 1
ATOM 3132 C C . LEU A 1 371 ? 25.260 3.208 -18.051 1.00 95.31 371 LEU A C 1
ATOM 3134 O O . LEU A 1 371 ? 24.933 2.439 -17.150 1.00 95.31 371 LEU A O 1
ATOM 3138 N N . LEU A 1 372 ? 26.513 3.654 -18.178 1.00 93.06 372 LEU A N 1
ATOM 3139 C CA . LEU A 1 372 ? 27.583 3.382 -17.206 1.00 93.06 372 LEU A CA 1
ATOM 3140 C C . LEU A 1 372 ? 27.588 4.342 -16.011 1.00 93.06 372 LEU A C 1
ATOM 3142 O O . LEU A 1 372 ? 28.299 4.103 -15.038 1.00 93.06 372 LEU A O 1
ATOM 3146 N N . SER A 1 373 ? 26.836 5.441 -16.059 1.00 93.00 373 SER A N 1
ATOM 3147 C CA . SER A 1 373 ? 26.832 6.412 -14.965 1.00 93.00 373 SER A CA 1
ATOM 3148 C C . SER A 1 373 ? 26.128 5.850 -13.729 1.00 93.00 373 SER A C 1
ATOM 3150 O O . SER A 1 373 ? 25.067 5.249 -13.834 1.00 93.00 373 SER A O 1
ATOM 3152 N N . LYS A 1 374 ? 26.643 6.120 -12.522 1.00 92.25 374 LYS A N 1
ATOM 3153 C CA . LYS A 1 374 ? 26.007 5.666 -11.268 1.00 92.25 374 LYS A CA 1
ATOM 3154 C C . LYS A 1 374 ? 24.561 6.169 -11.099 1.00 92.25 374 LYS A C 1
ATOM 3156 O O . LYS A 1 374 ? 23.746 5.510 -10.463 1.00 92.25 374 LYS A O 1
ATOM 3161 N N . ASN A 1 375 ? 24.223 7.315 -11.689 1.00 94.56 375 ASN A N 1
ATOM 3162 C CA . ASN A 1 375 ? 22.882 7.896 -11.601 1.00 94.56 375 ASN A CA 1
ATOM 3163 C C . ASN A 1 375 ? 21.815 7.080 -12.355 1.00 94.56 375 ASN A C 1
ATOM 3165 O O . ASN A 1 375 ? 20.626 7.275 -12.100 1.00 94.56 375 ASN A O 1
ATOM 3169 N N . ILE A 1 376 ? 22.213 6.157 -13.245 1.00 96.94 376 ILE A N 1
ATOM 3170 C CA . ILE A 1 376 ? 21.288 5.289 -13.987 1.00 96.94 376 ILE A CA 1
ATOM 3171 C C . ILE A 1 376 ? 20.387 4.484 -13.044 1.00 96.94 376 ILE A C 1
ATOM 3173 O O . ILE A 1 376 ? 19.189 4.367 -13.290 1.00 96.94 376 ILE A O 1
ATOM 3177 N N . PHE A 1 377 ? 20.930 4.010 -11.916 1.00 97.56 377 PHE A N 1
ATOM 3178 C CA . PHE A 1 377 ? 20.194 3.186 -10.959 1.00 97.56 377 PHE A CA 1
ATOM 3179 C C . PHE A 1 377 ? 19.051 3.961 -10.300 1.00 97.56 377 PHE A C 1
ATOM 3181 O O . PHE A 1 377 ? 17.922 3.477 -10.238 1.00 97.56 377 PHE A O 1
ATOM 3188 N N . ASP A 1 378 ? 19.322 5.187 -9.851 1.00 96.06 378 ASP A N 1
ATOM 3189 C CA . ASP A 1 378 ? 18.314 6.046 -9.223 1.00 96.06 378 ASP A CA 1
ATOM 3190 C C . ASP A 1 378 ? 17.289 6.561 -10.232 1.00 96.06 378 ASP A C 1
ATOM 3192 O O . ASP A 1 378 ? 16.131 6.794 -9.880 1.00 96.06 378 ASP A O 1
ATOM 3196 N N . MET A 1 379 ? 17.708 6.756 -11.483 1.00 97.19 379 MET A N 1
ATOM 3197 C CA . MET A 1 379 ? 16.801 7.133 -12.558 1.00 97.19 379 MET A CA 1
ATOM 3198 C C . MET A 1 379 ? 15.822 6.004 -12.875 1.00 97.19 379 MET A C 1
ATOM 3200 O O . MET A 1 379 ? 14.633 6.269 -12.977 1.00 97.19 379 MET A O 1
ATOM 3204 N N . ILE A 1 380 ? 16.281 4.755 -12.984 1.00 98.31 380 ILE A N 1
ATOM 3205 C CA . ILE A 1 380 ? 15.402 3.611 -13.262 1.00 98.31 380 ILE A CA 1
ATOM 3206 C C . ILE A 1 380 ? 14.442 3.363 -12.090 1.00 98.31 380 ILE A C 1
ATOM 3208 O O . ILE A 1 380 ? 13.246 3.166 -12.304 1.00 98.31 380 ILE A O 1
ATOM 3212 N N . LYS A 1 381 ? 14.916 3.461 -10.840 1.00 98.00 381 LYS A N 1
ATOM 3213 C CA . LYS A 1 381 ? 14.078 3.292 -9.633 1.00 98.00 381 LYS A CA 1
ATOM 3214 C C . LYS A 1 381 ? 12.946 4.312 -9.505 1.00 98.00 381 LYS A C 1
ATOM 3216 O O . LYS A 1 381 ? 12.009 4.068 -8.746 1.00 98.00 381 LYS A O 1
ATOM 3221 N N . VAL A 1 382 ? 12.992 5.426 -10.246 1.00 98.06 382 VAL A N 1
ATOM 3222 C CA . VAL A 1 382 ? 11.955 6.466 -10.179 1.00 98.06 382 VAL A CA 1
ATOM 3223 C C . VAL A 1 382 ? 10.561 5.924 -10.498 1.00 98.06 382 VAL A C 1
ATOM 3225 O O . VAL A 1 382 ? 9.585 6.439 -9.960 1.00 98.06 382 VAL A O 1
ATOM 3228 N N . HIS A 1 383 ? 10.449 4.863 -11.309 1.00 98.56 383 HIS A N 1
ATOM 3229 C CA . HIS A 1 383 ? 9.150 4.294 -11.665 1.00 98.56 383 HIS A CA 1
ATOM 3230 C C . HIS A 1 383 ? 8.343 3.870 -10.426 1.00 98.56 383 HIS A C 1
ATOM 3232 O O . HIS A 1 383 ? 7.143 4.131 -10.360 1.00 98.56 383 HIS A O 1
ATOM 3238 N N . LYS A 1 384 ? 9.005 3.323 -9.394 1.00 98.19 384 LYS A N 1
ATOM 3239 C CA . LYS A 1 384 ? 8.341 2.937 -8.140 1.00 98.19 384 LYS A CA 1
ATOM 3240 C C . LYS A 1 384 ? 7.822 4.150 -7.380 1.00 98.19 384 LYS A C 1
ATOM 3242 O O . LYS A 1 384 ? 6.695 4.133 -6.902 1.00 98.19 384 LYS A O 1
ATOM 3247 N N . THR A 1 385 ? 8.603 5.232 -7.337 1.00 98.00 385 THR A N 1
ATOM 3248 C CA . THR A 1 385 ? 8.176 6.503 -6.730 1.00 98.00 385 THR A CA 1
ATOM 3249 C C . THR A 1 385 ? 6.936 7.070 -7.417 1.00 98.00 385 THR A C 1
ATOM 3251 O O . THR A 1 385 ? 6.037 7.549 -6.735 1.00 98.00 385 THR A O 1
ATOM 3254 N N . ILE A 1 386 ? 6.870 6.994 -8.747 1.00 98.38 386 ILE A N 1
ATOM 3255 C CA . ILE A 1 386 ? 5.736 7.502 -9.531 1.00 98.38 386 ILE A CA 1
ATOM 3256 C C . ILE A 1 386 ? 4.477 6.672 -9.267 1.00 98.38 386 ILE A C 1
ATOM 3258 O O . ILE A 1 386 ? 3.420 7.237 -8.996 1.00 98.38 386 ILE A O 1
ATOM 3262 N N . ILE A 1 387 ? 4.588 5.341 -9.290 1.00 98.50 387 ILE A N 1
ATOM 3263 C CA . ILE A 1 387 ? 3.453 4.446 -9.018 1.00 98.50 387 ILE A CA 1
ATOM 3264 C C . ILE A 1 387 ? 2.936 4.662 -7.590 1.00 98.50 387 ILE A C 1
ATOM 3266 O O . ILE A 1 387 ? 1.737 4.851 -7.402 1.00 98.50 387 ILE A O 1
ATOM 3270 N N . SER A 1 388 ? 3.820 4.734 -6.588 1.00 97.81 388 SER A N 1
ATOM 3271 C CA . SER A 1 388 ? 3.426 5.042 -5.206 1.00 97.81 388 SER A CA 1
ATOM 3272 C C . SER A 1 388 ? 2.798 6.433 -5.061 1.00 97.81 388 SER A C 1
ATOM 3274 O O . SER A 1 388 ? 1.823 6.582 -4.328 1.00 97.81 388 SER A O 1
ATOM 3276 N N . TYR A 1 389 ? 3.306 7.445 -5.775 1.00 97.44 389 TYR A N 1
ATOM 3277 C CA . TYR A 1 389 ? 2.720 8.789 -5.788 1.00 97.44 389 TYR A CA 1
ATOM 3278 C C . TYR A 1 389 ? 1.263 8.758 -6.259 1.00 97.44 389 TYR A C 1
ATOM 3280 O O . TYR A 1 389 ? 0.387 9.290 -5.583 1.00 97.44 389 TYR A O 1
ATOM 3288 N N . TYR A 1 390 ? 0.972 8.093 -7.377 1.00 97.69 390 TYR A N 1
ATOM 3289 C CA . TYR A 1 390 ? -0.408 7.977 -7.850 1.00 97.69 390 TYR A CA 1
ATOM 3290 C C . TYR A 1 390 ? -1.251 7.031 -6.985 1.00 97.69 390 TYR A C 1
ATOM 3292 O O . TYR A 1 390 ? -2.442 7.279 -6.822 1.00 97.69 390 TYR A O 1
ATOM 3300 N N . GLY A 1 391 ? -0.645 6.016 -6.360 1.00 96.56 391 GLY A N 1
ATOM 3301 C CA . GLY A 1 391 ? -1.297 5.162 -5.361 1.00 96.56 391 GLY A CA 1
ATOM 3302 C C . GLY A 1 391 ? -1.905 5.954 -4.200 1.00 96.56 391 GLY A C 1
ATOM 3303 O O . GLY A 1 391 ? -3.012 5.649 -3.759 1.00 96.56 391 GLY A O 1
ATOM 3304 N N . HIS A 1 392 ? -1.250 7.040 -3.773 1.00 95.69 392 HIS A N 1
ATOM 3305 C CA . HIS A 1 392 ? -1.791 7.960 -2.770 1.00 95.69 392 HIS A CA 1
ATOM 3306 C C . HIS A 1 392 ? -3.113 8.590 -3.209 1.00 95.69 392 HIS A C 1
ATOM 3308 O O . HIS A 1 392 ? -4.097 8.543 -2.471 1.00 95.69 392 HIS A O 1
ATOM 3314 N N . TYR A 1 393 ? -3.153 9.141 -4.422 1.00 96.06 393 TYR A N 1
ATOM 3315 C CA . TYR A 1 393 ? -4.353 9.780 -4.961 1.00 96.06 393 TYR A CA 1
ATOM 3316 C C . TYR A 1 393 ? -5.448 8.775 -5.304 1.00 96.06 393 TYR A C 1
ATOM 3318 O O . TYR A 1 393 ? -6.620 9.066 -5.089 1.00 96.06 393 TYR A O 1
ATOM 3326 N N . ILE A 1 394 ? -5.084 7.574 -5.756 1.00 95.44 394 ILE A N 1
ATOM 3327 C CA . ILE A 1 394 ? -6.024 6.463 -5.906 1.00 95.44 394 ILE A CA 1
ATOM 3328 C C . ILE A 1 394 ? -6.684 6.166 -4.556 1.00 95.44 394 ILE A C 1
ATOM 3330 O O . ILE A 1 394 ? -7.905 6.176 -4.459 1.00 95.44 394 ILE A O 1
ATOM 3334 N N . ASN A 1 395 ? -5.902 5.985 -3.492 1.00 91.69 395 ASN A N 1
ATOM 3335 C CA . ASN A 1 395 ? -6.441 5.700 -2.164 1.00 91.69 395 ASN A CA 1
ATOM 3336 C C . ASN A 1 395 ? -7.353 6.819 -1.626 1.00 91.69 395 ASN A C 1
ATOM 3338 O O . ASN A 1 395 ? -8.320 6.534 -0.924 1.00 91.69 395 ASN A O 1
ATOM 3342 N N . LEU A 1 396 ? -7.057 8.083 -1.945 1.00 90.44 396 LEU A N 1
ATOM 3343 C CA . LEU A 1 396 ? -7.861 9.226 -1.505 1.00 90.44 396 LEU A CA 1
ATOM 3344 C C . LEU A 1 396 ? -9.139 9.428 -2.327 1.00 90.44 396 LEU A C 1
ATOM 3346 O O . LEU A 1 396 ? -10.197 9.681 -1.755 1.00 90.44 396 LEU A O 1
ATOM 3350 N N . ASN A 1 397 ? -9.036 9.341 -3.653 1.00 92.88 397 ASN A N 1
ATOM 3351 C CA . ASN A 1 397 ? -10.053 9.866 -4.567 1.00 92.88 397 ASN A CA 1
ATOM 3352 C C . ASN A 1 397 ? -10.764 8.773 -5.376 1.00 92.88 397 ASN A C 1
ATOM 3354 O O . ASN A 1 397 ? -11.873 9.006 -5.860 1.00 92.88 397 ASN A O 1
ATOM 3358 N N . LYS A 1 398 ? -10.122 7.611 -5.561 1.00 90.88 398 LYS A N 1
ATOM 3359 C CA . LYS A 1 398 ? -10.571 6.502 -6.422 1.00 90.88 398 LYS A CA 1
ATOM 3360 C C . LYS A 1 398 ? -10.251 5.126 -5.811 1.00 90.88 398 LYS A C 1
ATOM 3362 O O . LYS A 1 398 ? -9.583 4.316 -6.460 1.00 90.88 398 LYS A O 1
ATOM 3367 N N . PRO A 1 399 ? -10.665 4.837 -4.562 1.00 87.44 399 PRO A N 1
ATOM 3368 C CA . PRO A 1 399 ? -10.276 3.612 -3.858 1.00 87.44 399 PRO A CA 1
ATOM 3369 C C . PRO A 1 399 ? -10.685 2.326 -4.593 1.00 87.44 399 PRO A C 1
ATOM 3371 O O . PRO A 1 399 ? -10.064 1.286 -4.394 1.00 87.44 399 PRO A O 1
ATOM 3374 N N . GLU A 1 400 ? -11.673 2.380 -5.486 1.00 85.38 400 GLU A N 1
ATOM 3375 C CA . GLU A 1 400 ? -12.053 1.275 -6.366 1.00 85.38 400 GLU A CA 1
ATOM 3376 C C . GLU A 1 400 ? -10.927 0.811 -7.306 1.00 85.38 400 GLU A C 1
ATOM 3378 O O . GLU A 1 400 ? -10.902 -0.357 -7.688 1.00 85.38 400 GLU A O 1
ATOM 3383 N N . LEU A 1 401 ? -9.975 1.685 -7.657 1.00 90.88 401 LEU A N 1
ATOM 3384 C CA . LEU A 1 401 ? -8.815 1.330 -8.484 1.00 90.88 401 LEU A CA 1
ATOM 3385 C C . LEU A 1 401 ? -7.717 0.612 -7.684 1.00 90.88 401 LEU A C 1
ATOM 3387 O O . LEU A 1 401 ? -6.811 0.034 -8.284 1.00 90.88 401 LEU A O 1
ATOM 3391 N N . LEU A 1 402 ? -7.792 0.583 -6.345 1.00 90.81 402 LEU A N 1
ATOM 3392 C CA . LEU A 1 402 ? -6.827 -0.156 -5.520 1.00 90.81 402 LEU A CA 1
ATOM 3393 C C . LEU A 1 402 ? -6.854 -1.663 -5.779 1.00 90.81 402 LEU A C 1
ATOM 3395 O O . LEU A 1 402 ? -5.875 -2.333 -5.461 1.00 90.81 402 LEU A O 1
ATOM 3399 N N . GLU A 1 403 ? -7.940 -2.191 -6.347 1.00 87.25 403 GLU A N 1
ATOM 3400 C CA . GLU A 1 403 ? -8.063 -3.595 -6.759 1.00 87.25 403 GLU A CA 1
ATOM 3401 C C . GLU A 1 403 ? -7.142 -3.945 -7.933 1.00 87.25 403 GLU A C 1
ATOM 3403 O O . GLU A 1 403 ? -6.606 -5.049 -7.995 1.00 87.25 403 GLU A 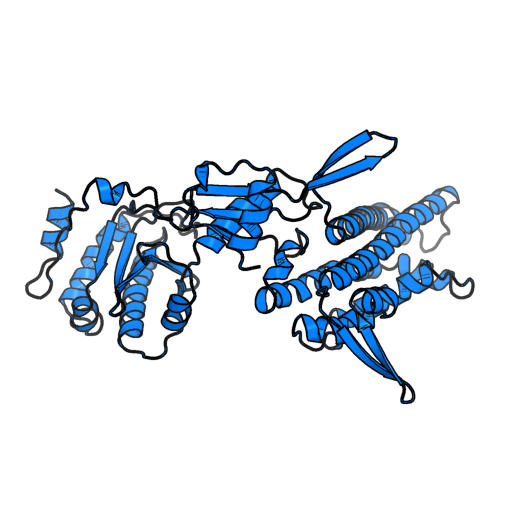O 1
ATOM 3408 N N . GLU A 1 404 ? -6.929 -2.993 -8.841 1.00 90.69 404 GLU A N 1
ATOM 3409 C CA . GLU A 1 404 ? -6.028 -3.145 -9.987 1.00 90.69 404 GLU A CA 1
ATOM 3410 C C . GLU A 1 404 ? -4.591 -2.706 -9.654 1.00 90.69 404 GLU A C 1
ATOM 3412 O O . GLU A 1 404 ? -3.651 -2.966 -10.410 1.00 90.69 404 GLU A O 1
ATOM 3417 N N . PHE A 1 405 ? -4.401 -2.037 -8.513 1.00 95.06 405 PHE A N 1
ATOM 3418 C CA . PHE A 1 405 ? -3.109 -1.517 -8.085 1.00 95.06 405 PHE A CA 1
ATOM 3419 C C . PHE A 1 405 ? -2.152 -2.656 -7.679 1.00 95.06 405 PHE A C 1
ATOM 3421 O O . PHE A 1 405 ? -2.555 -3.556 -6.935 1.00 95.06 405 PHE A O 1
ATOM 3428 N N . PRO A 1 406 ? -0.885 -2.636 -8.134 1.00 95.62 406 PRO A N 1
ATOM 3429 C CA . PRO A 1 406 ? 0.083 -3.695 -7.848 1.00 95.62 406 PRO A CA 1
ATOM 3430 C C . PRO A 1 406 ? 0.489 -3.760 -6.367 1.00 95.62 406 PRO A C 1
ATOM 3432 O O . PRO A 1 406 ? 0.521 -2.746 -5.668 1.00 95.62 406 PRO A O 1
ATOM 3435 N N . TYR A 1 407 ? 0.887 -4.951 -5.912 1.00 94.88 407 TYR A N 1
ATOM 3436 C CA . TYR A 1 407 ? 1.574 -5.132 -4.629 1.00 94.88 407 TYR A CA 1
ATOM 3437 C C . TYR A 1 407 ? 2.994 -4.537 -4.642 1.00 94.88 407 TYR A C 1
ATOM 3439 O O . TYR A 1 407 ? 3.619 -4.427 -5.695 1.00 94.88 407 TYR A O 1
ATOM 3447 N N . GLN A 1 408 ? 3.538 -4.245 -3.455 1.00 93.50 408 GLN A N 1
ATOM 3448 C CA . GLN A 1 408 ? 4.879 -3.699 -3.191 1.00 93.50 408 GLN A CA 1
ATOM 3449 C C . GLN A 1 408 ? 5.085 -2.229 -3.591 1.00 93.50 408 GLN A C 1
ATOM 3451 O O . GLN A 1 408 ? 6.222 -1.779 -3.769 1.00 93.50 408 GLN A O 1
ATOM 3456 N N . PHE A 1 409 ? 3.998 -1.456 -3.673 1.00 94.94 409 PHE A N 1
ATOM 3457 C CA . PHE A 1 409 ? 4.039 -0.011 -3.953 1.00 94.94 409 PHE A CA 1
ATOM 3458 C C . PHE A 1 409 ? 3.422 0.847 -2.838 1.00 94.94 409 PHE A C 1
ATOM 3460 O O . PHE A 1 409 ? 3.191 2.041 -3.037 1.00 94.94 409 PHE A O 1
ATOM 3467 N N . GLY A 1 410 ? 3.195 0.264 -1.656 1.00 91.75 410 GLY A N 1
ATOM 3468 C CA . GLY A 1 410 ? 2.745 0.975 -0.451 1.00 91.75 410 GLY A CA 1
ATOM 3469 C C . GLY A 1 410 ? 1.229 1.011 -0.250 1.00 91.75 410 GLY A C 1
ATOM 3470 O O . GLY A 1 410 ? 0.768 1.557 0.747 1.00 91.75 410 GLY A O 1
ATOM 3471 N N . TYR A 1 411 ? 0.469 0.398 -1.158 1.00 91.69 411 TYR A N 1
ATOM 3472 C CA . TYR A 1 411 ? -0.990 0.289 -1.091 1.00 91.69 411 TYR A CA 1
ATOM 3473 C C . TYR A 1 411 ? -1.398 -1.164 -1.326 1.00 91.69 411 TYR A C 1
ATOM 3475 O O . TYR A 1 411 ? -2.143 -1.469 -2.250 1.00 91.69 411 TYR A O 1
ATOM 3483 N N . ASP A 1 412 ? -0.851 -2.068 -0.517 1.00 90.56 412 ASP A N 1
ATOM 3484 C CA . ASP A 1 412 ? -0.957 -3.525 -0.695 1.00 90.56 412 ASP A CA 1
ATOM 3485 C C . ASP A 1 412 ? -2.257 -4.104 -0.116 1.00 90.56 412 ASP A C 1
ATOM 3487 O O . ASP A 1 412 ? -2.614 -5.259 -0.353 1.00 90.56 412 ASP A O 1
ATOM 3491 N N . ASP A 1 413 ? -2.998 -3.290 0.627 1.00 86.19 413 ASP A N 1
ATOM 3492 C CA . ASP A 1 413 ? -4.271 -3.685 1.203 1.00 86.19 413 ASP A CA 1
ATOM 3493 C C . ASP A 1 413 ? -5.342 -3.869 0.119 1.00 86.19 413 ASP A C 1
ATOM 3495 O O . ASP A 1 413 ? -5.319 -3.252 -0.956 1.00 86.19 413 ASP A O 1
ATOM 3499 N N . VAL A 1 414 ? -6.277 -4.772 0.406 1.00 86.19 414 VAL A N 1
ATOM 3500 C CA . VAL A 1 414 ? -7.410 -5.093 -0.463 1.00 86.19 414 VAL A CA 1
ATOM 3501 C C . VAL A 1 414 ? -8.649 -4.414 0.094 1.00 86.19 414 VAL A C 1
ATOM 3503 O O . VAL A 1 414 ? -8.989 -4.595 1.260 1.00 86.19 414 VAL A O 1
ATOM 3506 N N . VAL A 1 415 ? -9.371 -3.684 -0.754 1.00 83.44 415 VAL A N 1
ATOM 3507 C CA . VAL A 1 415 ? -10.665 -3.108 -0.376 1.00 83.44 415 VAL A CA 1
ATOM 3508 C C . VAL A 1 415 ? -11.710 -4.222 -0.322 1.00 83.44 415 VAL A C 1
ATOM 3510 O O . VAL A 1 415 ? -12.133 -4.763 -1.351 1.00 83.44 415 VAL A O 1
ATOM 3513 N N . ALA A 1 416 ? -12.114 -4.580 0.896 1.00 88.44 416 ALA A N 1
ATOM 3514 C CA . ALA A 1 416 ? -13.086 -5.637 1.126 1.00 88.44 416 ALA A CA 1
ATOM 3515 C C . ALA A 1 416 ? -14.531 -5.164 0.908 1.00 88.44 416 ALA A C 1
ATOM 3517 O O . ALA A 1 416 ? -14.896 -4.034 1.235 1.00 88.44 416 ALA A O 1
ATOM 3518 N N . GLY A 1 417 ? -15.363 -6.055 0.371 1.00 87.75 417 GLY A N 1
ATOM 3519 C CA . GLY A 1 417 ? -16.814 -5.886 0.320 1.00 87.75 417 GLY A CA 1
ATOM 3520 C C . GLY A 1 417 ? -17.506 -6.433 1.571 1.00 87.75 417 GLY A C 1
ATOM 3521 O O . GLY A 1 417 ? -16.917 -7.174 2.360 1.00 87.75 417 GLY A O 1
ATOM 3522 N N . LEU A 1 418 ? -18.787 -6.103 1.721 1.00 88.75 418 LEU A N 1
ATOM 3523 C CA . LEU A 1 418 ? -19.657 -6.634 2.771 1.00 88.75 418 LEU A CA 1
ATOM 3524 C C . LEU A 1 418 ? -20.858 -7.330 2.141 1.00 88.75 418 LEU A C 1
ATOM 3526 O O . LEU A 1 418 ? -21.446 -6.805 1.200 1.00 88.75 418 LEU A O 1
ATOM 3530 N N . SER A 1 419 ? -21.257 -8.470 2.694 1.00 87.44 419 SER A N 1
ATOM 3531 C CA . SER A 1 419 ? -22.466 -9.185 2.288 1.00 87.44 419 SER A CA 1
ATOM 3532 C C . SER A 1 419 ? -23.377 -9.430 3.483 1.00 87.44 419 SER A C 1
ATOM 3534 O O . SER A 1 419 ? -22.930 -9.856 4.546 1.00 87.44 419 SER A O 1
ATOM 3536 N N . ASP A 1 420 ? -24.667 -9.178 3.296 1.00 85.69 420 ASP A N 1
ATOM 3537 C CA . ASP A 1 420 ? -25.753 -9.552 4.204 1.00 85.69 420 ASP A CA 1
ATOM 3538 C C . ASP A 1 420 ? -26.544 -10.766 3.691 1.00 85.69 420 ASP A C 1
ATOM 3540 O O . ASP A 1 420 ? -27.615 -11.082 4.208 1.00 85.69 420 ASP A O 1
ATOM 3544 N N . SER A 1 421 ? -26.023 -11.460 2.672 1.00 83.19 421 SER A N 1
ATOM 3545 C CA . SER A 1 421 ? -26.702 -12.609 2.087 1.00 83.19 421 SER A CA 1
ATOM 3546 C C . SER A 1 421 ? -26.883 -13.727 3.123 1.00 83.19 421 SER A C 1
ATOM 3548 O O . SER A 1 421 ? -25.892 -14.175 3.705 1.00 83.19 421 SER A O 1
ATOM 3550 N N . PRO A 1 422 ? -28.108 -14.255 3.305 1.00 78.94 422 PRO A N 1
ATOM 3551 C CA . PRO A 1 422 ? -28.342 -15.412 4.172 1.00 78.94 422 PRO A CA 1
ATOM 3552 C C . PRO A 1 422 ? -27.674 -16.687 3.633 1.00 78.94 422 PRO A C 1
ATOM 3554 O O . PRO A 1 422 ? -27.484 -17.649 4.365 1.00 78.94 422 PRO A O 1
ATOM 3557 N N . GLU A 1 423 ? -27.286 -16.689 2.356 1.00 82.38 423 GLU A N 1
ATOM 3558 C CA . GLU A 1 423 ? -26.606 -17.798 1.690 1.00 82.38 423 GLU A CA 1
ATOM 3559 C C . GLU A 1 423 ? -25.075 -17.696 1.772 1.00 82.38 423 GLU A C 1
ATOM 3561 O O . GLU A 1 423 ? -24.393 -18.530 1.176 1.00 82.38 423 GLU A O 1
ATOM 3566 N N . PHE A 1 424 ? -24.517 -16.706 2.484 1.00 82.56 424 PHE A N 1
ATOM 3567 C CA . PHE A 1 424 ? -23.074 -16.430 2.515 1.00 82.56 424 PHE A CA 1
ATOM 3568 C C . PHE A 1 424 ? -22.220 -17.666 2.845 1.00 82.56 424 PHE A C 1
ATOM 3570 O O . PHE A 1 424 ? -21.194 -17.909 2.206 1.00 82.56 424 PHE A O 1
ATOM 3577 N N . ASP A 1 425 ? -22.672 -18.499 3.782 1.00 79.88 425 ASP A N 1
ATOM 3578 C CA . ASP A 1 425 ? -21.964 -19.724 4.163 1.00 79.88 425 ASP A CA 1
ATOM 3579 C C . ASP A 1 425 ? -21.935 -20.757 3.030 1.00 79.88 425 ASP A C 1
ATOM 3581 O O . ASP A 1 425 ? -20.913 -21.415 2.810 1.00 79.88 425 ASP A O 1
ATOM 3585 N N . SER A 1 426 ? -23.024 -20.833 2.260 1.00 78.38 426 SER A N 1
ATOM 3586 C CA . SER A 1 426 ? -23.184 -21.733 1.114 1.00 78.38 426 SER A CA 1
ATOM 3587 C C . SER A 1 426 ? -22.454 -21.263 -0.147 1.00 78.38 426 SER A C 1
ATOM 3589 O O . SER A 1 426 ? -22.389 -22.005 -1.128 1.00 78.38 426 SER A O 1
ATOM 3591 N N . TRP A 1 427 ? -21.886 -20.049 -0.144 1.00 75.69 427 TRP A N 1
ATOM 3592 C CA . TRP A 1 427 ? -21.076 -19.572 -1.259 1.00 75.69 427 TRP A CA 1
ATOM 3593 C C . TRP A 1 427 ? -19.828 -20.449 -1.401 1.00 75.69 427 TRP A C 1
ATOM 3595 O O . TRP A 1 427 ? -18.897 -20.411 -0.584 1.00 75.69 427 TRP A O 1
ATOM 3605 N N . THR A 1 428 ? -19.827 -21.245 -2.467 1.00 65.38 428 THR A N 1
ATOM 3606 C CA . THR A 1 428 ? -18.649 -21.912 -3.016 1.00 65.38 428 THR A CA 1
ATOM 3607 C C . THR A 1 428 ? -17.856 -20.907 -3.846 1.00 65.38 428 THR A C 1
ATOM 3609 O O . THR A 1 428 ? -18.451 -20.034 -4.474 1.00 65.38 428 THR A O 1
ATOM 3612 N N . VAL A 1 429 ? -16.527 -21.046 -3.885 1.00 57.50 429 VAL A N 1
ATOM 3613 C CA . VAL A 1 429 ? -15.565 -20.107 -4.516 1.00 57.50 429 VAL A CA 1
ATOM 3614 C C . VAL A 1 429 ? -15.745 -19.958 -6.050 1.00 57.50 429 VAL A C 1
ATOM 3616 O O . VAL A 1 429 ? -15.026 -19.206 -6.696 1.00 57.50 429 VAL A O 1
ATOM 3619 N N . ASP A 1 430 ? -16.756 -20.602 -6.635 1.00 54.09 430 ASP A N 1
ATOM 3620 C CA . ASP A 1 430 ? -17.098 -20.556 -8.058 1.00 54.09 430 ASP A CA 1
ATOM 3621 C C . ASP A 1 430 ? -18.144 -19.493 -8.439 1.00 54.09 430 ASP A C 1
ATOM 3623 O O . ASP A 1 430 ? -18.853 -18.948 -7.596 1.00 54.09 430 ASP A O 1
ATOM 3627 N N . HIS A 1 431 ? -18.248 -19.255 -9.755 1.00 41.62 431 HIS A N 1
ATOM 3628 C CA . HIS A 1 431 ? -19.119 -18.376 -10.570 1.00 41.62 431 HIS A CA 1
ATOM 3629 C C . HIS A 1 431 ? -20.318 -17.640 -9.911 1.00 41.62 431 HIS A C 1
ATOM 3631 O O . HIS A 1 431 ? -20.597 -16.489 -10.255 1.00 41.62 431 HIS A O 1
ATOM 3637 N N . LYS A 1 432 ? -21.034 -18.254 -8.957 1.00 44.25 432 LYS A N 1
ATOM 3638 C CA . LYS A 1 432 ? -22.083 -17.601 -8.147 1.00 44.25 432 LYS A CA 1
ATOM 3639 C C . LYS A 1 432 ? -21.534 -16.471 -7.275 1.00 44.25 432 LYS A C 1
ATOM 3641 O O . LYS A 1 432 ? -22.199 -15.445 -7.133 1.00 44.25 432 LYS A O 1
ATOM 3646 N N . MET A 1 433 ? -20.315 -16.624 -6.761 1.00 49.31 433 MET A N 1
ATOM 3647 C CA . MET A 1 433 ? -19.642 -15.576 -6.006 1.00 49.31 433 MET A CA 1
ATOM 3648 C C . MET A 1 433 ? -19.448 -14.327 -6.865 1.00 49.31 433 MET A C 1
ATOM 3650 O O . MET A 1 433 ? -19.809 -13.246 -6.418 1.00 49.31 433 MET A O 1
ATOM 3654 N N . HIS A 1 434 ? -18.990 -14.460 -8.115 1.00 49.81 434 HIS A N 1
ATOM 3655 C CA . HIS A 1 434 ? -18.724 -13.331 -9.019 1.00 49.81 434 HIS A CA 1
ATOM 3656 C C . HIS A 1 434 ? -19.931 -12.380 -9.140 1.00 49.81 434 HIS A C 1
ATOM 3658 O O . HIS A 1 434 ? -19.801 -11.177 -8.941 1.00 49.81 434 HIS A O 1
ATOM 3664 N N . LYS A 1 435 ? -21.143 -12.917 -9.351 1.00 47.25 435 LYS A N 1
ATOM 3665 C CA . LYS A 1 435 ? -22.384 -12.115 -9.415 1.00 47.25 435 LYS A CA 1
ATOM 3666 C C . LYS A 1 435 ? -22.776 -11.491 -8.072 1.00 47.25 435 LYS A C 1
ATOM 3668 O O . LYS A 1 435 ? -23.266 -10.364 -8.043 1.00 47.25 435 LYS A O 1
ATOM 3673 N N . ALA A 1 436 ? -22.573 -12.203 -6.965 1.00 50.38 436 ALA A N 1
ATOM 3674 C CA . ALA A 1 436 ? -22.859 -11.675 -5.636 1.00 50.38 436 ALA A CA 1
ATOM 3675 C C . ALA A 1 436 ? -21.844 -10.598 -5.199 1.00 50.38 436 ALA A C 1
ATOM 3677 O O . ALA A 1 436 ? -22.229 -9.651 -4.518 1.00 50.38 436 ALA A O 1
ATOM 3678 N N . PHE A 1 437 ? -20.588 -10.689 -5.656 1.00 54.41 437 PHE A N 1
ATOM 3679 C CA . PHE A 1 437 ? -19.535 -9.688 -5.451 1.00 54.41 437 PHE A CA 1
ATOM 3680 C C . PHE A 1 437 ? -19.890 -8.340 -6.088 1.00 54.41 437 PHE A C 1
ATOM 3682 O O . PHE A 1 437 ? -19.785 -7.316 -5.413 1.00 54.41 437 PHE A O 1
ATOM 3689 N N . PHE A 1 438 ? -20.352 -8.321 -7.345 1.00 52.12 438 PHE A N 1
ATOM 3690 C CA . PHE A 1 438 ? -20.783 -7.075 -7.999 1.00 52.12 438 PHE A CA 1
ATOM 3691 C C . PHE A 1 438 ? -21.962 -6.428 -7.258 1.00 52.12 438 PHE A C 1
ATOM 3693 O O . PHE A 1 438 ? -21.912 -5.243 -6.924 1.00 52.12 438 PHE A O 1
ATOM 3700 N N . LYS A 1 439 ? -22.943 -7.242 -6.843 1.00 50.97 439 LYS A N 1
ATOM 3701 C CA . LYS A 1 439 ? -24.094 -6.782 -6.053 1.00 50.97 439 LYS A CA 1
ATOM 3702 C C . LYS A 1 439 ? -23.693 -6.225 -4.676 1.00 50.97 439 LYS A C 1
ATOM 3704 O O . LYS A 1 439 ? -24.222 -5.199 -4.261 1.00 50.97 439 LYS A O 1
ATOM 3709 N N . ALA A 1 440 ? -22.749 -6.867 -3.984 1.00 48.53 440 ALA A N 1
ATOM 3710 C CA . ALA A 1 440 ? -22.236 -6.442 -2.677 1.00 48.53 440 ALA A CA 1
ATOM 3711 C C . ALA A 1 440 ? -21.416 -5.138 -2.735 1.00 48.53 440 ALA A C 1
ATOM 3713 O O . ALA A 1 440 ? -21.377 -4.389 -1.761 1.00 48.53 440 ALA A O 1
ATOM 3714 N N . LYS A 1 441 ? -20.780 -4.842 -3.877 1.00 47.47 441 LYS A N 1
ATOM 3715 C CA . LYS A 1 441 ? -20.042 -3.588 -4.116 1.00 47.47 441 LYS A CA 1
ATOM 3716 C C . LYS A 1 441 ? -20.897 -2.466 -4.719 1.00 47.47 441 LYS A C 1
ATOM 3718 O O . LYS A 1 441 ? -20.365 -1.391 -4.980 1.00 47.47 441 LYS A O 1
ATOM 3723 N N . GLY A 1 442 ? -22.198 -2.692 -4.928 1.00 41.16 442 GLY A N 1
ATOM 3724 C CA . GLY A 1 442 ? -23.102 -1.702 -5.521 1.00 41.16 442 GLY A CA 1
ATOM 3725 C C . GLY A 1 442 ? -22.767 -1.349 -6.976 1.00 41.16 442 GLY A C 1
ATOM 3726 O O . GLY A 1 442 ? -23.052 -0.227 -7.390 1.00 41.16 442 GLY A O 1
ATOM 3727 N N . LYS A 1 443 ? -22.136 -2.274 -7.714 1.00 38.78 443 LYS A N 1
ATOM 3728 C CA . LYS A 1 443 ? -21.836 -2.149 -9.147 1.00 38.78 443 LYS A CA 1
ATOM 3729 C C . LYS A 1 443 ? -22.850 -2.906 -9.994 1.00 38.78 443 LYS A C 1
ATOM 3731 O O . LYS A 1 443 ? -23.239 -4.026 -9.587 1.00 38.78 443 LYS A O 1
#

Mean predicted aligned error: 9.48 Å

Solvent-accessible surface area (backbone atoms only — not comparable to full-atom values): 25124 Å² total; per-residue (Å²): 115,68,65,63,52,52,36,62,71,57,41,50,102,87,34,90,60,79,88,79,84,74,55,77,65,70,71,59,53,85,38,54,85,69,73,77,72,31,81,39,75,46,77,53,55,68,65,51,42,64,62,22,54,73,64,63,27,69,63,38,53,52,42,53,57,57,48,52,62,54,36,65,70,50,82,42,93,53,59,92,70,58,75,89,82,43,74,32,56,37,30,41,34,38,70,46,100,84,69,38,34,38,36,39,46,40,70,58,20,50,46,69,53,48,55,46,50,56,53,49,52,50,50,51,54,49,48,61,75,72,41,95,79,40,75,65,63,60,47,65,74,72,46,71,58,43,91,81,36,49,39,45,27,40,75,54,96,95,38,80,41,78,52,45,65,67,57,57,52,26,41,53,50,34,53,54,51,50,74,80,44,70,61,38,36,46,55,56,47,40,35,26,36,56,58,23,67,89,45,64,49,72,39,74,51,66,40,78,45,78,54,98,95,41,80,46,80,40,73,32,68,22,66,36,27,46,27,38,47,53,11,50,55,25,39,50,53,29,50,51,46,39,62,73,50,52,50,52,48,60,70,74,47,81,78,64,80,70,54,75,76,57,45,54,54,53,52,53,41,49,52,26,45,51,51,12,42,46,24,24,52,48,17,49,50,48,45,57,51,70,67,53,51,83,88,42,68,50,79,46,77,56,97,88,45,76,45,75,29,43,39,72,47,42,67,75,69,50,50,67,67,49,39,53,60,48,52,42,22,64,74,38,67,49,71,71,50,80,77,40,88,60,36,68,41,50,55,51,46,52,50,52,43,48,48,62,76,62,65,52,80,95,52,47,68,64,50,55,53,49,69,71,36,81,64,44,61,63,39,43,55,42,45,56,56,52,54,28,54,51,47,52,33,28,63,74,71,38,53,81,53,40,54,79,41,44,47,92,45,88,53,59,49,43,82,58,38,48,36,85,59,92,56,59,86,75,59,53,90,48,76,69,43,61,60,50,50,37,57,43,65,76,97